Protein AF-A0AAV8X5E2-F1 (afdb_monomer_lite)

Structure (mmCIF, N/CA/C/O backbone):
data_AF-A0AAV8X5E2-F1
#
_entry.id   AF-A0AAV8X5E2-F1
#
loop_
_atom_site.group_PDB
_atom_site.id
_atom_site.type_symbol
_atom_site.label_atom_id
_atom_site.label_alt_id
_atom_site.label_comp_id
_atom_site.label_asym_id
_atom_site.label_entity_id
_atom_site.label_seq_id
_atom_site.pdbx_PDB_ins_code
_atom_site.Cartn_x
_atom_site.Cartn_y
_atom_site.Cartn_z
_atom_site.occupancy
_atom_site.B_iso_or_equiv
_atom_site.auth_seq_id
_atom_site.auth_comp_id
_atom_site.auth_asym_id
_atom_site.auth_atom_id
_atom_site.pdbx_PDB_model_num
ATOM 1 N N . ARG A 1 1 ? 2.009 -8.033 7.632 1.00 70.50 1 ARG A N 1
ATOM 2 C CA . ARG A 1 1 ? 0.807 -8.641 8.277 1.00 70.50 1 ARG A CA 1
ATOM 3 C C . ARG A 1 1 ? -0.288 -8.885 7.239 1.00 70.50 1 ARG A C 1
ATOM 5 O O . ARG A 1 1 ? -1.396 -8.394 7.366 1.00 70.50 1 ARG A O 1
ATOM 12 N N . SER A 1 2 ? 0.045 -9.626 6.187 1.00 84.31 2 SER A N 1
ATOM 13 C CA . SER A 1 2 ? -0.812 -9.837 5.011 1.00 84.31 2 SER A CA 1
ATOM 14 C C . SER A 1 2 ? -1.254 -11.295 4.860 1.00 84.31 2 SER A C 1
ATOM 16 O O . SER A 1 2 ? -1.882 -11.651 3.872 1.00 84.31 2 SER A O 1
ATOM 18 N N . TYR A 1 3 ? -0.956 -12.161 5.836 1.00 89.12 3 TYR A N 1
ATOM 19 C CA . TYR A 1 3 ? -1.373 -13.559 5.774 1.00 89.12 3 TYR A CA 1
ATOM 20 C C . TYR A 1 3 ? -2.884 -13.719 5.957 1.00 89.12 3 TYR A C 1
ATOM 22 O O . TYR A 1 3 ? -3.531 -12.956 6.685 1.00 89.12 3 TYR A O 1
ATOM 30 N N . GLY A 1 4 ? -3.440 -14.752 5.328 1.00 90.50 4 GLY A N 1
ATOM 31 C CA . GLY A 1 4 ? -4.873 -15.008 5.326 1.00 90.50 4 GLY A CA 1
ATOM 32 C C . GLY A 1 4 ? -5.677 -13.926 4.592 1.00 90.50 4 GLY A C 1
ATOM 33 O O . GLY A 1 4 ? -5.150 -12.941 4.087 1.00 90.50 4 GLY A O 1
ATOM 34 N N . ASN A 1 5 ? -6.999 -14.095 4.562 1.00 90.00 5 ASN A N 1
ATOM 35 C CA . ASN A 1 5 ? -7.928 -13.155 3.914 1.00 90.00 5 ASN A CA 1
ATOM 36 C C . ASN A 1 5 ? -8.819 -12.392 4.906 1.00 90.00 5 ASN A C 1
ATOM 38 O O . ASN A 1 5 ? -9.771 -11.725 4.506 1.00 90.00 5 ASN A O 1
ATOM 42 N N . TRP A 1 6 ? -8.570 -12.520 6.210 1.00 84.94 6 TRP A N 1
ATOM 43 C CA . TRP A 1 6 ? -9.433 -11.948 7.247 1.00 84.94 6 TRP A CA 1
ATOM 44 C C . TRP A 1 6 ? -9.477 -10.417 7.167 1.00 84.94 6 TRP A C 1
ATOM 46 O O . TRP A 1 6 ? -10.554 -9.829 7.248 1.00 84.94 6 TRP A O 1
ATOM 56 N N . TRP A 1 7 ? -8.339 -9.770 6.918 1.00 86.00 7 TRP A N 1
ATOM 57 C CA . TRP A 1 7 ? -8.238 -8.314 6.838 1.00 86.00 7 TRP A CA 1
ATOM 58 C C . TRP A 1 7 ? -8.974 -7.749 5.619 1.00 86.00 7 TRP A C 1
ATOM 60 O O . TRP A 1 7 ? -9.552 -6.678 5.734 1.00 86.00 7 TRP A O 1
ATOM 70 N N . LYS A 1 8 ? -9.073 -8.493 4.506 1.00 88.81 8 LYS A N 1
ATOM 71 C CA . LYS A 1 8 ? -9.904 -8.120 3.340 1.00 88.81 8 LYS A CA 1
ATOM 72 C C . LYS A 1 8 ? -11.405 -8.141 3.632 1.00 88.81 8 LYS A C 1
ATOM 74 O O . LYS A 1 8 ? -12.178 -7.495 2.937 1.00 88.81 8 LYS A O 1
ATOM 79 N N . LYS A 1 9 ? -11.822 -8.905 4.647 1.00 87.88 9 LYS A N 1
ATOM 80 C CA . LYS A 1 9 ? -13.214 -8.961 5.125 1.00 87.88 9 LYS A CA 1
ATOM 81 C C . LYS A 1 9 ? -13.519 -7.891 6.178 1.00 87.88 9 LYS A C 1
ATOM 83 O O . LYS A 1 9 ? -14.669 -7.775 6.581 1.00 87.88 9 LYS A O 1
ATOM 88 N N . SER A 1 10 ? -12.500 -7.172 6.654 1.00 87.56 10 SER A N 1
ATOM 89 C CA . SER A 1 10 ? -12.661 -6.070 7.602 1.00 87.56 10 SER A CA 1
ATOM 90 C C . SER A 1 10 ? -13.398 -4.910 6.947 1.00 87.56 10 SER A C 1
ATOM 92 O O . SER A 1 10 ? -13.092 -4.565 5.806 1.00 87.56 10 SER A O 1
ATOM 94 N N . GLU A 1 11 ? -14.285 -4.241 7.682 1.00 87.75 11 GLU A N 1
ATOM 95 C CA . GLU A 1 11 ? -14.929 -3.015 7.189 1.00 87.75 11 GLU A CA 1
ATOM 96 C C . GLU A 1 11 ? -13.902 -1.886 6.956 1.00 87.75 11 GLU A C 1
ATOM 98 O O . GLU A 1 11 ? -14.101 -1.037 6.093 1.00 87.75 11 GLU A O 1
ATOM 103 N N . GLY A 1 12 ? -12.751 -1.924 7.644 1.00 86.56 12 GLY A N 1
ATOM 104 C CA . GLY A 1 12 ? -11.634 -0.992 7.437 1.00 86.56 12 GLY A CA 1
ATOM 105 C C . GLY A 1 12 ? -10.718 -1.296 6.240 1.00 86.56 12 GLY A C 1
ATOM 106 O O . GLY A 1 12 ? -9.717 -0.599 6.033 1.00 86.56 12 GLY A O 1
ATOM 107 N N . TYR A 1 13 ? -10.997 -2.335 5.449 1.00 90.62 13 TYR A N 1
ATOM 108 C CA . TYR A 1 13 ? -10.172 -2.694 4.291 1.00 90.62 13 TYR A CA 1
ATOM 109 C C . TYR A 1 13 ? -10.198 -1.615 3.191 1.00 90.62 13 TYR A C 1
ATOM 111 O O . TYR A 1 13 ? -11.236 -1.026 2.899 1.00 90.62 13 TYR A O 1
ATOM 119 N N . GLN A 1 14 ? -9.047 -1.352 2.559 1.00 90.06 14 GLN A N 1
ATOM 120 C CA . GLN A 1 14 ? -8.971 -0.473 1.388 1.00 90.06 14 GLN A CA 1
ATOM 121 C C . GLN A 1 14 ? -9.455 -1.251 0.171 1.00 90.06 14 GLN A C 1
ATOM 123 O O . GLN A 1 14 ? -8.744 -2.124 -0.316 1.00 90.06 14 GLN A O 1
ATOM 128 N N . SER A 1 15 ? -10.634 -0.922 -0.349 1.00 88.38 15 SER A N 1
ATOM 129 C CA . SER A 1 15 ? -11.033 -1.446 -1.659 1.00 88.38 15 SER A CA 1
ATOM 130 C C . SER A 1 15 ? -10.100 -0.920 -2.751 1.00 88.38 15 SER A C 1
ATOM 132 O O . SER A 1 15 ? -9.672 0.239 -2.693 1.00 88.38 15 SER A O 1
ATOM 134 N N . 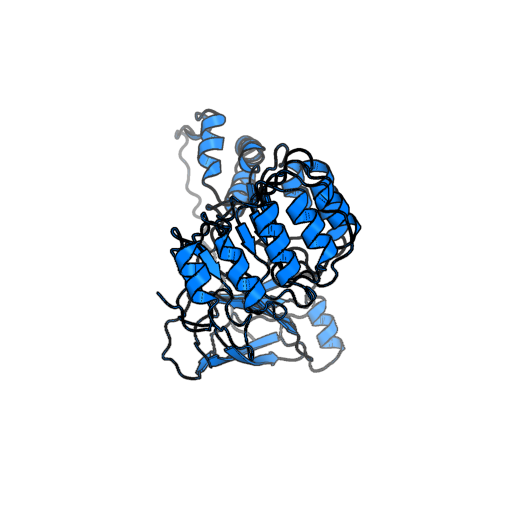ASP A 1 16 ? -9.833 -1.741 -3.766 1.00 89.69 16 ASP A N 1
ATOM 135 C CA . ASP A 1 16 ? -9.028 -1.333 -4.916 1.00 89.69 16 ASP A CA 1
ATOM 136 C C . ASP A 1 16 ? -9.633 -0.089 -5.573 1.00 89.69 16 ASP A C 1
ATOM 138 O O . ASP A 1 16 ? -10.816 -0.044 -5.917 1.00 89.69 16 ASP A O 1
ATOM 142 N N . TYR A 1 17 ? -8.814 0.949 -5.753 1.00 92.31 17 TYR A N 1
ATOM 143 C CA . TYR A 1 17 ? -9.271 2.200 -6.365 1.00 92.31 17 TYR A CA 1
ATOM 144 C C . TYR A 1 17 ? -9.657 2.004 -7.829 1.00 92.31 17 TYR A C 1
ATOM 146 O O . TYR A 1 17 ? -10.541 2.699 -8.335 1.00 92.31 17 TYR A O 1
ATOM 154 N N . ARG A 1 18 ? -9.010 1.040 -8.489 1.00 91.88 18 ARG A N 1
ATOM 155 C CA . ARG A 1 18 ? -9.239 0.695 -9.884 1.00 91.88 18 ARG A CA 1
ATOM 156 C C . ARG A 1 18 ? -9.159 -0.828 -10.079 1.00 91.88 18 ARG A C 1
ATOM 158 O O . ARG A 1 18 ? -8.084 -1.346 -10.365 1.00 91.88 18 ARG A O 1
ATOM 165 N N . PRO A 1 19 ? -10.278 -1.558 -9.914 1.00 91.12 19 PRO A N 1
ATOM 166 C CA . PRO A 1 19 ? -10.313 -3.024 -10.015 1.00 91.12 19 PRO A CA 1
ATOM 167 C C . PRO A 1 19 ? -9.838 -3.587 -11.365 1.00 91.12 19 PRO A C 1
ATOM 169 O O . PRO A 1 19 ? -9.473 -4.752 -11.460 1.00 91.12 19 PRO A O 1
ATOM 172 N N . GLN A 1 20 ? -9.832 -2.766 -12.416 1.00 92.94 20 GLN A N 1
ATOM 173 C CA . GLN A 1 20 ? -9.313 -3.106 -13.740 1.00 92.94 20 GLN A CA 1
ATOM 174 C C . GLN A 1 20 ? -7.792 -3.321 -13.725 1.00 92.94 20 GLN A C 1
ATOM 176 O O . GLN A 1 20 ? -7.285 -4.096 -14.525 1.00 92.94 20 GLN A O 1
ATOM 181 N N . ASP A 1 21 ? -7.071 -2.663 -12.811 1.00 91.75 21 ASP A N 1
ATOM 182 C CA . ASP A 1 21 ? -5.621 -2.806 -12.629 1.00 91.75 21 ASP A CA 1
ATOM 183 C C . ASP A 1 21 ? -5.267 -3.909 -11.616 1.00 91.75 21 ASP A C 1
ATOM 185 O O . ASP A 1 21 ? -4.198 -3.878 -11.003 1.00 91.75 21 ASP A O 1
ATOM 189 N N . CYS A 1 22 ? -6.176 -4.867 -11.397 1.00 88.00 22 CYS A N 1
ATOM 190 C CA . CYS A 1 22 ? -5.973 -5.941 -10.436 1.00 88.00 22 CYS A CA 1
ATOM 191 C C . CYS A 1 22 ? -4.699 -6.729 -10.762 1.00 88.00 22 CYS A C 1
ATOM 193 O O . CYS A 1 22 ? -4.488 -7.194 -11.885 1.00 88.00 22 CYS A O 1
ATOM 195 N N . ASP A 1 23 ? -3.856 -6.900 -9.748 1.00 90.56 23 ASP A N 1
ATOM 196 C CA . ASP A 1 23 ? -2.704 -7.776 -9.838 1.00 90.56 23 ASP A CA 1
ATOM 197 C C . ASP A 1 23 ? -3.183 -9.244 -9.918 1.00 90.56 23 ASP A C 1
ATOM 199 O O . ASP A 1 23 ? -3.770 -9.736 -8.950 1.00 90.56 23 ASP A O 1
ATOM 203 N N . PRO A 1 24 ? -2.885 -9.985 -11.006 1.00 90.19 24 PRO A N 1
ATOM 204 C CA . PRO A 1 24 ? -3.345 -11.364 -11.181 1.00 90.19 24 PRO A CA 1
ATOM 205 C C . PRO A 1 24 ? -2.833 -12.336 -10.108 1.00 90.19 24 PRO A C 1
ATOM 207 O O . PRO A 1 24 ? -3.470 -13.356 -9.853 1.00 90.19 24 PRO A O 1
ATOM 210 N N . PHE A 1 25 ? -1.695 -12.039 -9.476 1.00 93.81 25 PHE A N 1
ATOM 211 C CA . PHE A 1 25 ? -1.139 -12.834 -8.379 1.00 93.81 25 PHE A CA 1
ATOM 212 C C . PHE A 1 25 ? -1.308 -12.160 -7.018 1.00 93.81 25 PHE A C 1
ATOM 214 O O . PHE A 1 25 ? -0.880 -12.725 -6.013 1.00 93.81 25 PHE A O 1
ATOM 221 N N . GLY A 1 26 ? -1.953 -10.991 -6.969 1.00 92.06 26 GLY A N 1
ATOM 222 C CA . GLY A 1 26 ? -2.302 -10.279 -5.746 1.00 92.06 26 GLY A CA 1
ATOM 223 C C . GLY A 1 26 ? -1.113 -10.043 -4.820 1.00 92.06 26 GLY A C 1
ATOM 224 O O . GLY A 1 26 ? -1.176 -10.455 -3.665 1.00 92.06 26 GLY A O 1
ATOM 225 N N . ALA A 1 27 ? -0.024 -9.440 -5.306 1.00 94.75 27 ALA A N 1
ATOM 226 C CA . ALA A 1 27 ? 1.093 -9.077 -4.443 1.00 94.75 27 ALA A CA 1
ATOM 227 C C . ALA A 1 27 ? 0.633 -8.082 -3.362 1.00 94.75 27 ALA A C 1
ATOM 229 O O . ALA A 1 27 ? 0.112 -6.998 -3.637 1.00 94.75 27 ALA A O 1
ATOM 230 N N . GLU A 1 28 ? 0.843 -8.456 -2.106 1.00 92.12 28 GLU A N 1
ATOM 231 C CA . GLU A 1 28 ? 0.363 -7.725 -0.929 1.00 92.12 28 GLU A CA 1
ATOM 232 C C . GLU A 1 28 ? 1.503 -7.123 -0.116 1.00 92.12 28 GLU A C 1
ATOM 234 O O . GLU A 1 28 ? 1.299 -6.120 0.567 1.00 92.12 28 GLU A O 1
ATOM 239 N N . ASP A 1 29 ? 2.689 -7.721 -0.203 1.00 93.19 29 ASP A N 1
ATOM 240 C CA . ASP A 1 29 ? 3.881 -7.332 0.542 1.00 93.19 29 ASP A CA 1
ATOM 241 C C . ASP A 1 29 ? 5.137 -7.532 -0.314 1.00 93.19 29 ASP A C 1
ATOM 243 O O . ASP A 1 29 ? 5.104 -8.241 -1.326 1.00 93.19 29 ASP A O 1
ATOM 247 N N . TYR A 1 30 ? 6.250 -6.927 0.084 1.00 95.94 30 TYR A N 1
ATOM 248 C CA . TYR A 1 30 ? 7.530 -7.140 -0.579 1.00 95.94 30 TYR A CA 1
ATOM 249 C C . TYR A 1 30 ? 8.711 -6.939 0.364 1.00 95.94 30 TYR A C 1
ATOM 251 O O . TYR A 1 30 ? 8.626 -6.221 1.354 1.00 95.94 30 TYR A O 1
ATOM 259 N N . ILE A 1 31 ? 9.847 -7.527 -0.005 1.00 95.88 31 ILE A N 1
ATOM 260 C CA . ILE A 1 31 ? 11.152 -7.160 0.549 1.00 95.88 31 ILE A CA 1
ATOM 261 C C . ILE A 1 31 ? 12.111 -6.857 -0.595 1.00 95.88 31 ILE A C 1
ATOM 263 O O . ILE A 1 31 ? 12.065 -7.508 -1.642 1.00 95.88 31 ILE A O 1
ATOM 267 N N . THR A 1 32 ? 12.988 -5.882 -0.383 1.00 96.88 32 THR A N 1
ATOM 268 C CA . THR A 1 32 ? 14.099 -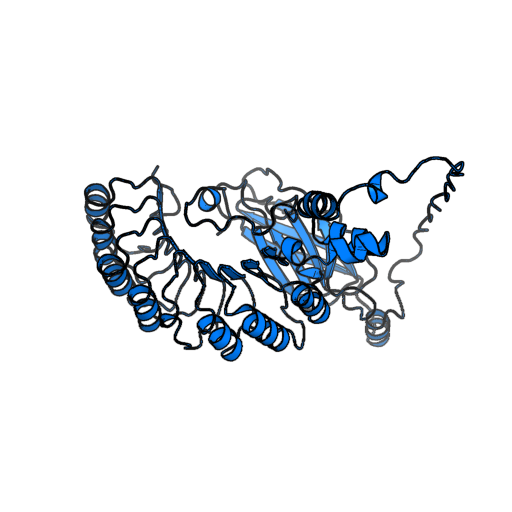5.574 -1.285 1.00 96.88 32 THR A CA 1
ATOM 269 C C . THR A 1 32 ? 15.394 -5.972 -0.597 1.00 96.88 32 THR A C 1
ATOM 271 O O . THR A 1 32 ? 15.614 -5.622 0.558 1.00 96.88 32 THR A O 1
ATOM 274 N N . LEU A 1 33 ? 16.232 -6.726 -1.300 1.00 97.62 33 LEU A N 1
ATOM 275 C CA . LEU A 1 33 ? 17.496 -7.249 -0.799 1.00 97.62 33 LEU A CA 1
ATOM 276 C C . LEU A 1 33 ? 18.619 -6.717 -1.674 1.00 97.62 33 LEU A C 1
ATOM 278 O O . LEU A 1 33 ? 18.581 -6.896 -2.893 1.00 97.62 33 LEU A O 1
ATOM 282 N N . GLU A 1 34 ? 19.608 -6.088 -1.052 1.00 97.44 34 GLU A N 1
ATOM 283 C CA . GLU A 1 34 ? 20.851 -5.687 -1.697 1.00 97.44 34 GLU A CA 1
ATOM 284 C C . GLU A 1 34 ? 21.975 -6.656 -1.315 1.00 97.44 34 GLU A C 1
ATOM 286 O O . GLU A 1 34 ? 22.100 -7.077 -0.166 1.00 97.44 34 GLU A O 1
ATOM 291 N N . PHE A 1 35 ? 22.774 -7.027 -2.306 1.00 97.19 35 PHE A N 1
ATOM 292 C CA . PHE A 1 35 ? 23.907 -7.929 -2.205 1.00 97.19 35 PHE A CA 1
ATOM 293 C C . PHE A 1 35 ? 25.199 -7.142 -2.421 1.00 97.19 35 PHE A C 1
ATOM 295 O O . PHE A 1 35 ? 25.249 -6.197 -3.209 1.00 97.19 35 PHE A O 1
ATOM 302 N N . GLU A 1 36 ? 26.270 -7.584 -1.767 1.00 95.00 36 GLU A N 1
ATOM 303 C CA . GLU A 1 36 ? 27.592 -6.951 -1.849 1.00 95.00 36 GLU A CA 1
ATOM 304 C C . GLU A 1 36 ? 28.148 -6.924 -3.283 1.00 95.00 36 GLU A C 1
ATOM 306 O O . GLU A 1 36 ? 28.775 -5.955 -3.704 1.00 95.00 36 GLU A O 1
ATOM 311 N N . SER A 1 37 ? 27.911 -7.989 -4.051 1.00 93.06 37 SER A N 1
ATOM 312 C CA . SER A 1 37 ? 28.441 -8.147 -5.406 1.00 93.06 37 SER A CA 1
ATOM 313 C C . SER A 1 37 ? 27.335 -8.160 -6.454 1.00 93.06 37 SER A C 1
ATOM 315 O O . SER A 1 37 ? 26.359 -8.902 -6.338 1.00 93.06 37 SER A O 1
ATOM 317 N N . ALA A 1 38 ? 27.527 -7.392 -7.530 1.00 95.06 38 ALA A N 1
ATOM 318 C CA . ALA A 1 38 ? 26.655 -7.448 -8.697 1.00 95.06 38 ALA A CA 1
ATOM 319 C C . ALA A 1 38 ? 27.000 -8.633 -9.601 1.00 95.06 38 ALA A C 1
ATOM 321 O O . ALA A 1 38 ? 28.165 -8.861 -9.941 1.00 95.06 38 ALA A O 1
ATOM 322 N N . VAL A 1 39 ? 25.969 -9.338 -10.057 1.00 94.44 39 VAL A N 1
ATOM 323 C CA . VAL A 1 39 ? 26.105 -10.501 -10.935 1.00 94.44 39 VAL A CA 1
ATOM 324 C C . VAL A 1 39 ? 25.107 -10.440 -12.085 1.00 94.44 39 VAL A C 1
ATOM 326 O O . VAL A 1 39 ? 24.028 -9.865 -11.960 1.00 94.44 39 VAL A O 1
ATOM 329 N N . ALA A 1 40 ? 25.441 -11.065 -13.211 1.00 93.88 40 ALA A N 1
ATOM 330 C CA . ALA A 1 40 ? 24.450 -11.456 -14.205 1.00 93.88 40 ALA A CA 1
ATOM 331 C C . ALA A 1 40 ? 23.724 -12.704 -13.670 1.00 93.88 40 ALA A C 1
ATOM 333 O O . ALA A 1 40 ? 24.368 -13.755 -13.542 1.00 93.88 40 ALA A O 1
ATOM 334 N N . PRO A 1 41 ? 22.430 -12.608 -13.313 1.00 95.19 41 PRO A N 1
ATOM 335 C CA . PRO A 1 41 ? 21.754 -13.609 -12.496 1.00 95.19 41 PRO A CA 1
ATOM 336 C C . PRO A 1 41 ? 21.613 -14.939 -13.245 1.00 95.19 41 PRO A C 1
ATOM 338 O O . PRO A 1 41 ? 21.247 -14.986 -14.424 1.00 95.19 41 PRO A O 1
ATOM 341 N N . ARG A 1 42 ? 21.902 -16.031 -12.539 1.00 93.00 42 ARG A N 1
ATOM 342 C CA . ARG A 1 42 ? 21.765 -17.416 -13.011 1.00 93.00 42 ARG A CA 1
ATOM 343 C C . ARG A 1 42 ? 20.818 -18.211 -12.137 1.00 93.00 42 ARG A C 1
ATOM 345 O O . ARG A 1 42 ? 19.970 -18.921 -12.664 1.00 93.00 42 ARG A O 1
ATOM 352 N N . ASP A 1 43 ? 20.930 -18.009 -10.833 1.00 95.38 43 ASP A N 1
ATOM 353 C CA . ASP A 1 43 ? 20.235 -18.784 -9.828 1.00 95.38 43 ASP A CA 1
ATOM 354 C C . ASP A 1 43 ? 19.728 -17.854 -8.737 1.00 95.38 43 ASP A C 1
ATOM 356 O O . ASP A 1 43 ? 20.456 -16.993 -8.248 1.00 95.38 43 ASP A O 1
ATOM 360 N N . ILE A 1 44 ? 18.484 -18.057 -8.319 1.00 97.88 44 ILE A N 1
ATOM 361 C CA . ILE A 1 44 ? 17.976 -17.486 -7.075 1.00 97.88 44 ILE A CA 1
ATOM 362 C C . ILE A 1 44 ? 17.478 -18.644 -6.216 1.00 97.88 44 ILE A C 1
ATOM 364 O O . ILE A 1 44 ? 16.738 -19.509 -6.688 1.00 97.88 44 ILE A O 1
ATOM 368 N N . CYS A 1 45 ? 17.938 -18.704 -4.968 1.00 98.12 45 CYS A N 1
ATOM 369 C CA . CYS A 1 45 ? 17.460 -19.673 -3.983 1.00 98.12 45 CYS A CA 1
ATOM 370 C C . CYS A 1 45 ? 16.919 -18.927 -2.771 1.00 98.12 45 CYS A C 1
ATOM 372 O O . CYS A 1 45 ? 17.638 -18.132 -2.176 1.00 98.12 45 CYS A O 1
ATOM 374 N N . ILE A 1 46 ? 15.681 -19.215 -2.389 1.00 98.31 46 ILE A N 1
ATOM 375 C CA . ILE A 1 46 ? 15.003 -18.618 -1.241 1.00 98.31 46 ILE A CA 1
ATOM 376 C C . ILE A 1 46 ? 14.793 -19.732 -0.215 1.00 98.31 46 ILE A C 1
ATOM 378 O O . ILE A 1 46 ? 14.148 -20.742 -0.505 1.00 98.31 46 ILE A O 1
ATOM 382 N N . TYR A 1 47 ? 15.382 -19.579 0.966 1.00 98.00 47 TYR A N 1
ATOM 383 C CA . TYR A 1 47 ? 15.288 -20.551 2.053 1.00 98.00 47 TYR A CA 1
ATOM 384 C C . TYR A 1 47 ? 14.078 -20.206 2.923 1.00 98.00 47 TYR A C 1
ATOM 386 O O . TYR A 1 47 ? 14.174 -19.432 3.873 1.00 98.00 47 TYR A O 1
ATOM 394 N N . GLU A 1 48 ? 12.915 -20.747 2.559 1.00 97.25 48 GLU A N 1
ATOM 395 C CA . GLU A 1 48 ? 11.663 -20.550 3.291 1.00 97.25 48 GLU A CA 1
ATOM 396 C C . GLU A 1 48 ? 11.603 -21.531 4.468 1.00 97.25 48 GLU A C 1
ATOM 398 O O . GLU A 1 48 ? 11.586 -22.752 4.278 1.00 97.25 48 GLU A O 1
ATOM 403 N N . ILE A 1 49 ? 11.574 -21.004 5.691 1.00 95.44 49 ILE A N 1
ATOM 404 C CA . ILE A 1 49 ? 11.665 -21.805 6.920 1.00 95.44 49 ILE A CA 1
ATOM 405 C C . ILE A 1 49 ? 10.326 -21.986 7.637 1.00 95.44 49 ILE A C 1
ATOM 407 O O . ILE A 1 49 ? 10.167 -22.932 8.404 1.00 95.44 49 ILE A O 1
ATOM 411 N N . TYR A 1 50 ? 9.344 -21.124 7.374 1.00 93.38 50 TYR A N 1
ATOM 412 C CA . TYR A 1 50 ? 8.041 -21.182 8.032 1.00 93.38 50 TYR A CA 1
ATOM 413 C C . TYR A 1 50 ? 6.938 -20.718 7.078 1.00 93.38 50 TYR A C 1
ATOM 415 O O . TYR A 1 50 ? 7.119 -19.712 6.394 1.00 93.38 50 TYR A O 1
ATOM 423 N N . ASN A 1 51 ? 5.829 -21.467 6.999 1.00 93.69 51 ASN A N 1
ATOM 424 C CA . ASN A 1 51 ? 4.734 -21.281 6.028 1.00 93.69 51 ASN A CA 1
ATOM 425 C C . ASN A 1 51 ? 5.212 -20.902 4.605 1.00 93.69 51 ASN A C 1
ATOM 427 O O . ASN A 1 51 ? 4.966 -19.783 4.146 1.00 93.69 51 ASN A O 1
ATOM 431 N N . PRO A 1 52 ? 5.935 -21.801 3.910 1.00 96.44 52 PRO A N 1
ATOM 432 C CA . PRO A 1 52 ? 6.481 -21.513 2.586 1.00 96.44 52 PRO A CA 1
ATOM 433 C C . PRO A 1 52 ? 5.394 -21.381 1.511 1.00 96.44 52 PRO A C 1
ATOM 435 O O . PRO A 1 52 ? 4.291 -21.902 1.671 1.00 96.44 52 PRO A O 1
ATOM 438 N N . GLY A 1 53 ? 5.749 -20.775 0.372 1.00 96.38 53 GLY A N 1
ATOM 439 C CA . GLY A 1 53 ? 4.874 -20.699 -0.805 1.00 96.38 53 GLY A CA 1
ATOM 440 C C . GLY A 1 53 ? 4.260 -19.327 -1.072 1.00 96.38 53 GLY A C 1
ATOM 441 O O . GLY A 1 53 ? 3.407 -19.199 -1.949 1.00 96.38 53 GLY A O 1
ATOM 442 N N . ALA A 1 54 ? 4.705 -18.298 -0.350 1.00 96.88 54 ALA A N 1
ATOM 443 C CA . ALA A 1 54 ? 4.182 -16.940 -0.476 1.00 96.88 54 ALA A CA 1
ATOM 444 C C . ALA A 1 54 ? 4.785 -16.132 -1.634 1.00 96.88 54 ALA A C 1
ATOM 446 O O . ALA A 1 54 ? 4.180 -15.148 -2.053 1.00 96.88 54 ALA A O 1
ATOM 447 N N . VAL A 1 55 ? 5.976 -16.492 -2.123 1.00 97.75 55 VAL A N 1
ATOM 448 C CA . VAL A 1 55 ? 6.678 -15.728 -3.168 1.00 97.75 55 VAL A CA 1
ATOM 449 C C . VAL A 1 55 ? 5.925 -15.838 -4.495 1.00 97.75 55 VAL A C 1
ATOM 451 O O . VAL A 1 55 ? 5.778 -16.936 -5.028 1.00 97.75 55 VAL A O 1
ATOM 454 N N . VAL A 1 56 ? 5.500 -14.699 -5.045 1.00 97.94 56 VAL A N 1
ATOM 455 C CA . VAL A 1 56 ? 4.767 -14.624 -6.324 1.00 97.94 56 VAL A CA 1
ATOM 456 C C . VAL A 1 56 ? 5.551 -13.947 -7.438 1.00 97.94 56 VAL A C 1
ATOM 458 O O . VAL A 1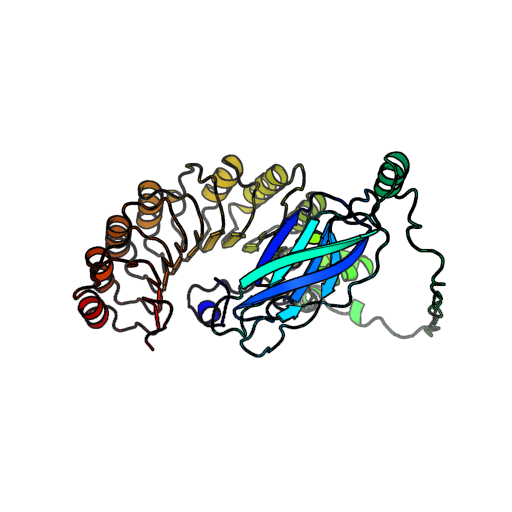 56 ? 5.338 -14.269 -8.605 1.00 97.94 56 VAL A O 1
ATOM 461 N N . ARG A 1 57 ? 6.491 -13.050 -7.110 1.00 98.25 57 ARG A N 1
ATOM 462 C CA . ARG A 1 57 ? 7.401 -12.449 -8.096 1.00 98.25 57 ARG A CA 1
ATOM 463 C C . ARG A 1 57 ? 8.798 -12.244 -7.556 1.00 98.25 57 ARG A C 1
ATOM 465 O O . ARG A 1 57 ? 9.000 -12.008 -6.366 1.00 98.25 57 ARG A O 1
ATOM 472 N N . ILE A 1 58 ? 9.747 -12.285 -8.482 1.00 98.56 58 ILE A N 1
ATOM 473 C CA . ILE A 1 58 ? 11.142 -11.927 -8.270 1.00 98.56 58 ILE A CA 1
ATOM 474 C C . ILE A 1 58 ? 11.523 -10.905 -9.337 1.00 98.56 58 ILE A C 1
ATOM 476 O O . ILE A 1 58 ? 11.508 -11.203 -10.534 1.00 98.56 58 ILE A O 1
ATOM 480 N N . TRP A 1 59 ? 11.893 -9.711 -8.895 1.00 98.19 59 TRP A N 1
ATOM 481 C CA . TRP A 1 59 ? 12.403 -8.630 -9.733 1.00 98.19 59 TRP A CA 1
ATOM 482 C C . TRP A 1 59 ? 13.890 -8.419 -9.469 1.00 98.19 59 TRP A C 1
ATOM 484 O O . TRP A 1 59 ? 14.341 -8.566 -8.338 1.00 98.19 59 TRP A O 1
ATOM 494 N N . GLY A 1 60 ? 14.646 -8.038 -10.494 1.00 97.25 60 GLY A N 1
ATOM 495 C CA . GLY A 1 60 ? 16.042 -7.622 -10.379 1.00 97.25 60 GLY A CA 1
ATOM 496 C C . GLY A 1 60 ? 16.209 -6.160 -10.775 1.00 97.25 60 GLY A C 1
ATOM 497 O O . GLY A 1 60 ? 15.676 -5.751 -11.811 1.00 97.25 60 GLY A O 1
ATOM 498 N N . LYS A 1 61 ? 16.942 -5.381 -9.973 1.00 95.81 61 LYS A N 1
ATOM 499 C CA . LYS A 1 61 ? 17.288 -3.993 -10.298 1.00 95.81 61 LYS A CA 1
ATOM 500 C C . LYS A 1 61 ? 18.493 -3.983 -11.235 1.00 95.81 61 LYS A C 1
ATOM 502 O O . LYS A 1 61 ? 19.583 -4.407 -10.855 1.00 95.81 61 LYS A O 1
ATOM 507 N N . SER A 1 62 ? 18.298 -3.547 -12.470 1.00 94.12 62 SER A N 1
ATOM 508 C CA . SER A 1 62 ? 19.346 -3.536 -13.483 1.00 94.12 62 SER A CA 1
ATOM 509 C C . SER A 1 62 ? 20.388 -2.452 -13.210 1.00 94.12 62 SER A C 1
ATOM 511 O O . SER A 1 62 ? 20.065 -1.274 -13.085 1.00 94.12 62 SER A O 1
ATOM 513 N N . LEU A 1 63 ? 21.650 -2.881 -13.221 1.00 93.31 63 LEU A N 1
ATOM 514 C CA . LEU A 1 63 ? 22.877 -2.095 -13.380 1.00 93.31 63 LEU A CA 1
ATOM 515 C C . LEU A 1 63 ? 22.867 -1.162 -14.595 1.00 93.31 63 LEU A C 1
ATOM 517 O O . LEU A 1 63 ? 23.563 -0.151 -14.643 1.00 93.31 63 LEU A O 1
ATOM 521 N N . CYS A 1 64 ? 22.170 -1.583 -15.648 1.00 89.69 64 CYS A N 1
ATOM 522 C CA . CYS A 1 64 ? 22.402 -1.072 -16.984 1.00 89.69 64 CYS A CA 1
ATOM 523 C C . CYS A 1 64 ? 21.558 0.167 -17.292 1.00 89.69 64 CYS A C 1
ATOM 525 O O . CYS A 1 64 ? 20.328 0.110 -17.296 1.00 89.69 64 CYS A O 1
ATOM 527 N N . VAL A 1 65 ? 22.227 1.263 -17.658 1.00 87.00 65 VAL A N 1
ATOM 528 C CA . VAL A 1 65 ? 21.586 2.565 -17.934 1.00 87.00 65 VAL A CA 1
ATOM 529 C C . VAL A 1 65 ? 20.656 2.559 -19.150 1.00 87.00 65 VAL A C 1
ATOM 531 O O . VAL A 1 65 ? 19.826 3.449 -19.296 1.00 87.00 65 VAL A O 1
ATOM 534 N N . THR A 1 66 ? 20.788 1.575 -20.042 1.00 86.12 66 THR A N 1
ATOM 535 C CA . THR A 1 66 ? 19.959 1.454 -21.253 1.00 86.12 66 THR A CA 1
ATOM 536 C C . THR A 1 66 ? 18.718 0.588 -21.045 1.00 86.12 66 THR A C 1
ATOM 538 O O . THR A 1 66 ? 17.931 0.405 -21.972 1.00 86.12 66 THR A O 1
ATOM 541 N N . THR A 1 67 ? 18.536 0.038 -19.844 1.00 85.81 67 THR A N 1
ATOM 542 C CA . THR A 1 67 ? 17.411 -0.839 -19.510 1.00 85.81 67 THR A CA 1
ATOM 543 C C . THR A 1 67 ? 16.479 -0.186 -18.498 1.00 85.81 67 THR A C 1
ATOM 545 O O . THR A 1 67 ? 16.915 0.686 -17.746 1.00 85.81 67 THR A O 1
ATOM 548 N N . PRO A 1 68 ? 15.208 -0.621 -18.424 1.00 87.44 68 PRO A N 1
ATOM 549 C CA . PRO A 1 68 ? 14.356 -0.277 -17.297 1.00 87.44 68 PRO A CA 1
ATOM 550 C C . PRO A 1 68 ? 15.037 -0.647 -15.970 1.00 87.44 68 PRO A C 1
ATOM 552 O O . PRO A 1 68 ? 15.698 -1.690 -15.903 1.00 87.44 68 PRO A O 1
ATOM 555 N N . PRO A 1 69 ? 14.857 0.162 -14.913 1.00 90.69 69 PRO A N 1
ATOM 556 C CA . PRO A 1 69 ? 15.537 -0.051 -13.641 1.00 90.69 69 PRO A CA 1
ATOM 557 C C . PRO A 1 69 ? 15.165 -1.388 -13.010 1.00 90.69 69 PRO A C 1
ATOM 559 O O . PRO A 1 69 ? 16.012 -2.005 -12.387 1.00 90.69 69 PRO A O 1
ATOM 562 N N . TRP A 1 70 ? 13.937 -1.869 -13.201 1.00 95.56 70 TRP A N 1
ATOM 563 C CA . TRP A 1 70 ? 13.461 -3.138 -12.659 1.00 95.56 70 TRP A CA 1
ATOM 564 C C . TRP A 1 70 ? 13.055 -4.091 -13.781 1.00 95.56 70 TRP A C 1
ATOM 566 O O . TRP A 1 70 ? 12.274 -3.741 -14.667 1.00 95.56 70 TRP A O 1
ATOM 576 N N . ILE A 1 71 ? 13.584 -5.314 -13.735 1.00 95.81 71 ILE A N 1
ATOM 577 C CA . ILE A 1 71 ? 13.336 -6.364 -14.724 1.00 95.81 71 ILE A CA 1
ATOM 578 C C . ILE A 1 71 ? 12.753 -7.587 -14.018 1.00 95.81 71 ILE A C 1
ATOM 580 O O . ILE A 1 71 ? 13.293 -8.055 -13.017 1.00 95.81 71 ILE A O 1
ATOM 584 N N . LEU A 1 72 ? 11.660 -8.126 -14.558 1.00 97.19 72 LEU A N 1
ATOM 585 C CA . LEU A 1 72 ? 11.040 -9.340 -14.036 1.00 97.19 72 LEU A CA 1
ATOM 586 C C . LEU A 1 72 ? 11.933 -10.559 -14.312 1.00 97.19 72 LEU A C 1
ATOM 588 O O . LEU A 1 72 ? 12.252 -10.853 -15.471 1.00 97.19 72 LEU A O 1
ATOM 592 N N . LEU A 1 73 ? 12.323 -11.263 -13.248 1.00 97.62 73 LEU A N 1
ATOM 593 C CA . LEU A 1 73 ? 13.126 -12.486 -13.307 1.00 97.62 73 LEU A CA 1
ATOM 594 C C . LEU A 1 73 ? 12.249 -13.732 -13.255 1.00 97.62 73 LEU A C 1
ATOM 596 O O . LEU A 1 73 ? 12.521 -14.698 -13.962 1.00 97.62 73 LEU A O 1
ATOM 600 N N . TRP A 1 74 ? 11.209 -13.723 -12.427 1.00 98.19 74 TRP A N 1
ATOM 601 C CA . TRP A 1 74 ? 10.286 -14.842 -12.283 1.00 98.19 74 TRP A CA 1
ATOM 602 C C . TRP A 1 74 ? 8.937 -14.357 -11.759 1.00 98.19 74 TRP A C 1
ATOM 604 O O . TRP A 1 74 ? 8.886 -13.434 -10.946 1.00 98.19 74 TRP A O 1
ATOM 614 N N . GLU A 1 75 ? 7.862 -15.006 -12.193 1.00 97.94 75 GLU A N 1
ATOM 615 C CA . GLU A 1 75 ? 6.527 -14.853 -11.622 1.00 97.94 75 GLU A CA 1
ATOM 616 C C . GLU A 1 75 ? 5.784 -16.191 -11.606 1.00 97.94 75 GLU A C 1
ATOM 618 O O . GLU A 1 75 ? 6.026 -17.065 -12.445 1.00 97.94 75 GLU A O 1
ATOM 623 N N . GLY A 1 76 ? 4.874 -16.346 -10.650 1.00 97.31 76 GLY A N 1
ATOM 624 C CA . GLY A 1 76 ? 4.008 -17.508 -10.535 1.00 97.31 76 GLY A CA 1
ATOM 625 C C . GLY A 1 76 ? 2.949 -17.333 -9.445 1.00 97.31 76 GLY A C 1
ATOM 626 O O . GLY A 1 76 ? 3.056 -16.431 -8.613 1.00 97.31 76 GLY A O 1
ATOM 627 N N . PRO A 1 77 ? 1.914 -18.191 -9.430 1.00 96.56 77 PRO A N 1
ATOM 628 C CA . PRO A 1 77 ? 0.886 -18.136 -8.402 1.00 96.56 77 PRO A CA 1
ATOM 629 C C . PRO A 1 77 ? 1.444 -18.548 -7.028 1.00 96.56 77 PRO A C 1
ATOM 631 O O . PRO A 1 77 ? 2.428 -19.296 -6.968 1.00 96.56 77 PRO A O 1
ATOM 634 N N . PRO A 1 78 ? 0.783 -18.136 -5.929 1.00 95.44 78 PRO A N 1
ATOM 635 C CA . PRO A 1 78 ? 1.089 -18.648 -4.597 1.00 95.44 78 PRO A CA 1
ATOM 636 C C . PRO A 1 78 ? 1.010 -20.180 -4.563 1.00 95.44 78 PRO A C 1
ATOM 638 O O . PRO A 1 78 ? 0.155 -20.787 -5.213 1.00 95.44 78 PRO A O 1
ATOM 641 N N . GLN A 1 79 ? 1.906 -20.819 -3.814 1.00 95.62 79 GLN A N 1
ATOM 642 C CA . GLN A 1 79 ? 2.091 -22.270 -3.840 1.00 95.62 79 GLN A CA 1
ATOM 643 C C . GLN A 1 79 ? 1.636 -22.900 -2.528 1.00 95.62 79 GLN A C 1
ATOM 645 O O . GLN A 1 79 ? 2.236 -22.670 -1.484 1.00 95.62 79 GLN A O 1
ATOM 650 N N . ILE A 1 80 ? 0.641 -23.786 -2.582 1.00 94.38 80 ILE A N 1
ATOM 651 C CA . ILE A 1 80 ? 0.256 -24.575 -1.407 1.00 94.38 80 ILE A CA 1
ATOM 652 C C . ILE A 1 80 ? 1.367 -25.584 -1.116 1.00 94.38 80 ILE A C 1
ATOM 654 O O . ILE A 1 80 ? 1.599 -26.520 -1.882 1.00 94.38 80 ILE A O 1
ATOM 658 N N . CYS A 1 81 ? 2.051 -25.385 0.004 1.00 93.50 81 CYS A N 1
ATOM 659 C CA . CYS A 1 81 ? 3.195 -26.188 0.407 1.00 93.50 81 CYS A CA 1
ATOM 660 C C . CYS A 1 81 ? 2.926 -26.908 1.733 1.00 93.50 81 CYS A C 1
ATOM 662 O O . CYS A 1 81 ? 2.212 -26.376 2.585 1.00 93.50 81 CYS A O 1
ATOM 664 N N . PRO A 1 82 ? 3.523 -28.093 1.964 1.00 92.25 82 PRO A N 1
ATOM 665 C CA . PRO A 1 82 ? 3.525 -28.694 3.292 1.00 92.25 82 PRO A CA 1
ATOM 666 C C . PRO A 1 82 ? 4.193 -27.755 4.304 1.00 92.25 82 PRO A C 1
ATOM 668 O O . PRO A 1 82 ? 5.153 -27.065 3.958 1.00 92.25 82 PRO A O 1
ATOM 671 N N . HIS A 1 83 ? 3.733 -27.777 5.557 1.00 89.06 83 HIS A N 1
ATOM 672 C CA . HIS A 1 83 ? 4.287 -26.966 6.646 1.00 89.06 83 HIS A CA 1
ATOM 673 C C . HIS A 1 83 ? 5.653 -27.510 7.108 1.00 89.06 83 HIS A C 1
ATOM 675 O O . HIS A 1 83 ? 5.794 -28.083 8.184 1.00 89.06 83 HIS A O 1
ATOM 681 N N . LYS A 1 84 ? 6.663 -27.373 6.248 1.00 92.62 84 LYS A N 1
ATOM 682 C CA . LYS A 1 84 ? 8.062 -27.741 6.480 1.00 92.62 84 LYS A CA 1
ATOM 683 C C . LYS A 1 84 ? 8.974 -26.755 5.760 1.00 92.62 84 LYS A C 1
ATOM 685 O O . LYS A 1 84 ? 8.554 -26.132 4.788 1.00 92.62 84 LYS A O 1
ATOM 690 N N . THR A 1 85 ? 10.221 -26.655 6.201 1.00 95.56 85 THR A N 1
ATOM 691 C CA . THR A 1 85 ? 11.225 -25.836 5.515 1.00 95.56 85 THR A CA 1
ATOM 692 C C . THR A 1 85 ? 11.414 -26.309 4.068 1.00 95.56 85 THR A C 1
ATOM 694 O O . THR A 1 85 ? 11.297 -27.503 3.760 1.00 95.56 85 THR A O 1
ATOM 697 N N . ARG A 1 86 ? 11.704 -25.381 3.151 1.00 96.06 86 ARG A N 1
ATOM 698 C CA . ARG A 1 86 ? 12.073 -25.718 1.773 1.00 96.06 86 ARG A CA 1
ATOM 699 C C . ARG A 1 86 ? 13.064 -24.724 1.184 1.00 96.06 86 ARG A C 1
ATOM 701 O O . ARG A 1 86 ? 13.087 -23.546 1.524 1.00 96.06 86 ARG A O 1
ATOM 708 N N . LYS A 1 87 ? 13.832 -25.209 0.213 1.00 96.94 87 LYS A N 1
ATOM 709 C CA . LYS A 1 87 ? 14.613 -24.372 -0.696 1.00 96.94 87 LYS A CA 1
ATOM 710 C C . LYS A 1 87 ? 13.765 -24.096 -1.935 1.00 96.94 87 LYS A C 1
ATOM 712 O O . LYS A 1 87 ? 13.629 -24.969 -2.791 1.00 96.94 87 LYS A O 1
ATOM 717 N N . PHE A 1 88 ? 13.185 -22.905 -2.027 1.00 97.88 88 PHE A N 1
ATOM 718 C CA . PHE A 1 88 ? 12.492 -22.470 -3.230 1.00 97.88 88 PHE A CA 1
ATOM 719 C C . PHE A 1 88 ? 13.513 -21.972 -4.257 1.00 97.88 88 PHE A C 1
ATOM 721 O O . PHE A 1 88 ? 14.246 -21.015 -4.018 1.00 97.88 88 PHE A O 1
ATOM 728 N N . HIS A 1 89 ? 13.600 -22.669 -5.385 1.00 97.56 89 HIS A N 1
ATOM 729 C CA . HIS A 1 89 ? 14.594 -22.428 -6.428 1.00 97.56 89 HIS A CA 1
ATOM 730 C C . HIS A 1 89 ? 13.900 -22.398 -7.797 1.00 97.56 89 HIS A C 1
ATOM 732 O O . HIS A 1 89 ? 13.846 -23.419 -8.487 1.00 97.56 89 HIS A O 1
ATOM 738 N N . PRO A 1 90 ? 13.261 -21.271 -8.155 1.00 97.44 90 PRO A N 1
ATOM 739 C CA . PRO A 1 90 ? 12.566 -21.147 -9.426 1.00 97.44 90 PRO A CA 1
ATOM 740 C C . PRO A 1 90 ? 13.542 -21.002 -10.597 1.00 97.44 90 PRO A C 1
ATOM 742 O O . PRO A 1 90 ? 14.610 -20.402 -10.475 1.00 97.44 90 PRO A O 1
ATOM 745 N N . ASN A 1 91 ? 13.123 -21.475 -11.772 1.00 96.81 91 ASN A N 1
ATOM 746 C CA . ASN A 1 91 ? 13.817 -21.183 -13.023 1.00 96.81 91 ASN A CA 1
ATOM 747 C C . ASN A 1 91 ? 13.593 -19.715 -13.396 1.00 96.81 91 ASN A C 1
ATOM 749 O O . ASN A 1 91 ? 12.512 -19.347 -13.859 1.00 96.81 91 ASN A O 1
ATOM 753 N N . ILE A 1 92 ? 14.609 -18.882 -13.188 1.00 96.62 92 ILE A N 1
ATOM 754 C CA . ILE A 1 92 ? 14.549 -17.458 -13.514 1.00 96.62 92 ILE A CA 1
ATOM 755 C C . ILE A 1 92 ? 14.859 -17.201 -14.991 1.00 96.62 92 ILE A C 1
ATOM 757 O O . ILE A 1 92 ? 15.571 -17.956 -15.661 1.00 96.62 92 ILE A O 1
ATOM 761 N N . ARG A 1 93 ? 14.368 -16.072 -15.499 1.00 94.31 93 ARG A N 1
ATOM 762 C CA . ARG A 1 93 ? 14.766 -15.525 -16.789 1.00 94.31 93 ARG A CA 1
ATOM 763 C C . ARG A 1 93 ? 16.273 -15.270 -16.781 1.00 94.31 93 ARG A C 1
ATOM 765 O O . ARG A 1 93 ? 16.781 -14.446 -16.027 1.00 94.31 93 ARG A O 1
ATOM 772 N N . LYS A 1 94 ? 16.976 -15.954 -17.679 1.00 87.31 94 LYS A N 1
ATOM 773 C CA . LYS A 1 94 ? 18.405 -15.763 -17.928 1.00 87.31 94 LYS A CA 1
ATOM 774 C C . LYS A 1 94 ? 18.645 -14.371 -18.525 1.00 87.31 94 LYS A C 1
ATOM 776 O O . LYS A 1 94 ? 18.167 -14.080 -19.621 1.00 87.31 94 LYS A O 1
ATOM 781 N N . LEU A 1 95 ? 19.373 -13.517 -17.806 1.00 86.00 95 LEU A N 1
ATOM 782 C CA . LEU A 1 95 ? 19.719 -12.156 -18.231 1.00 86.00 95 LEU A CA 1
ATOM 783 C C . LEU A 1 95 ? 21.234 -11.955 -18.278 1.00 86.00 95 LEU A C 1
ATOM 785 O O . LEU A 1 95 ? 21.983 -12.635 -17.577 1.00 86.00 95 LEU A O 1
ATOM 789 N N . SER A 1 96 ? 21.680 -11.022 -19.119 1.00 86.31 96 SER A N 1
ATOM 790 C CA . SER A 1 96 ? 23.079 -10.585 -19.227 1.00 86.31 96 SER A CA 1
ATOM 791 C C . SER A 1 96 ? 23.393 -9.320 -18.433 1.00 86.31 96 SER A C 1
ATOM 793 O O . SER A 1 96 ? 24.546 -8.903 -18.389 1.00 86.31 96 SER A O 1
ATOM 795 N N . TYR A 1 97 ? 22.384 -8.684 -17.846 1.00 90.25 97 TYR A N 1
ATOM 796 C CA . TYR A 1 97 ? 22.550 -7.440 -17.105 1.00 90.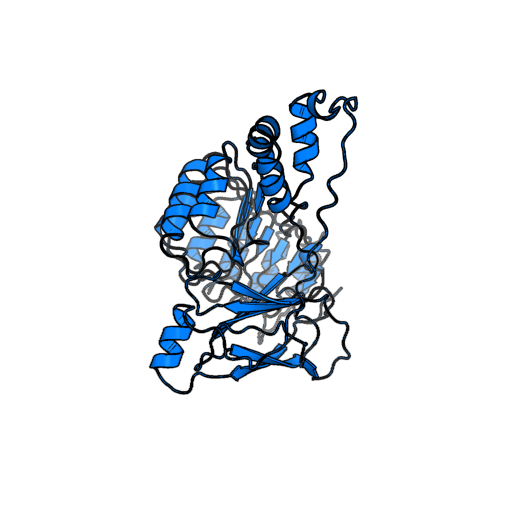25 97 TYR A CA 1
ATOM 797 C C . TYR A 1 97 ? 23.011 -7.729 -15.684 1.00 90.25 97 TYR A C 1
ATOM 799 O O . TYR A 1 97 ? 22.498 -8.647 -15.041 1.00 90.25 97 TYR A O 1
ATOM 807 N N . LEU A 1 98 ? 23.974 -6.939 -15.212 1.00 93.88 98 LEU A N 1
ATOM 808 C CA . LEU A 1 98 ? 24.429 -6.999 -13.830 1.00 93.88 98 LEU A CA 1
ATOM 809 C C . LEU A 1 98 ? 23.349 -6.445 -12.908 1.00 93.88 98 LEU A C 1
ATOM 811 O O . LEU A 1 98 ? 22.738 -5.426 -13.217 1.00 93.88 98 LEU A O 1
ATOM 815 N N . MET A 1 99 ? 23.151 -7.101 -11.775 1.00 95.38 99 MET A N 1
ATOM 816 C CA . MET A 1 99 ? 22.290 -6.642 -10.695 1.00 95.38 99 MET A CA 1
ATOM 817 C C . MET A 1 99 ? 22.854 -7.102 -9.363 1.00 95.38 99 MET A C 1
ATOM 819 O O . MET A 1 99 ? 23.407 -8.197 -9.256 1.00 95.38 99 MET A O 1
ATOM 823 N N . ASN A 1 100 ? 22.700 -6.265 -8.352 1.00 96.38 100 ASN A N 1
ATOM 824 C CA . ASN A 1 100 ? 23.005 -6.586 -6.963 1.00 96.38 100 ASN A CA 1
ATOM 825 C C . ASN A 1 100 ? 21.801 -6.334 -6.052 1.00 96.38 100 ASN A C 1
ATOM 827 O O . ASN A 1 100 ? 21.915 -6.499 -4.850 1.00 96.38 100 ASN A O 1
ATOM 831 N N . THR A 1 101 ? 20.652 -5.936 -6.594 1.00 97.75 101 THR A N 1
ATOM 832 C CA . THR A 1 101 ? 19.432 -5.745 -5.815 1.00 97.75 101 THR A CA 1
ATOM 833 C C . THR A 1 101 ? 18.321 -6.573 -6.430 1.00 97.75 101 THR A C 1
ATOM 835 O O . THR A 1 101 ? 18.094 -6.514 -7.642 1.00 97.75 101 THR A O 1
ATOM 838 N N . ILE A 1 102 ? 17.609 -7.333 -5.603 1.00 98.12 102 ILE A N 1
ATOM 839 C CA . ILE A 1 102 ? 16.393 -8.039 -6.011 1.00 98.12 102 ILE A CA 1
ATOM 840 C C . ILE A 1 102 ? 15.234 -7.636 -5.113 1.00 98.12 102 ILE A C 1
ATOM 842 O O . ILE A 1 102 ? 15.424 -7.270 -3.955 1.00 98.12 102 ILE A O 1
ATOM 846 N N . ARG A 1 103 ? 14.021 -7.754 -5.636 1.00 98.31 103 ARG A N 1
ATOM 847 C CA . ARG A 1 103 ? 12.794 -7.597 -4.866 1.00 98.31 103 ARG A CA 1
ATOM 848 C C . ARG A 1 103 ? 11.971 -8.867 -4.957 1.00 98.31 103 ARG A C 1
ATOM 850 O O . ARG A 1 103 ? 11.709 -9.357 -6.055 1.00 98.31 103 ARG A O 1
ATOM 857 N N . LEU A 1 104 ? 11.568 -9.374 -3.800 1.00 98.44 104 LEU A N 1
ATOM 858 C CA . LEU A 1 104 ? 10.632 -10.483 -3.678 1.00 98.44 104 LEU A CA 1
ATOM 859 C C . LEU A 1 104 ? 9.266 -9.906 -3.334 1.00 98.44 104 LEU A C 1
ATOM 861 O O . LEU A 1 104 ? 9.150 -9.145 -2.377 1.00 98.44 104 LEU A O 1
ATOM 865 N N . GLU A 1 105 ? 8.249 -10.256 -4.112 1.00 98.00 105 GLU A N 1
ATOM 866 C CA . GLU A 1 105 ? 6.859 -9.921 -3.806 1.00 98.00 105 GLU A CA 1
ATOM 867 C C . GLU A 1 105 ? 6.135 -11.143 -3.254 1.00 98.00 105 GLU A C 1
ATOM 869 O O . GLU A 1 105 ? 6.335 -12.268 -3.726 1.00 98.00 105 GLU A O 1
ATOM 874 N N . PHE A 1 106 ? 5.269 -10.903 -2.274 1.00 97.19 106 PHE A N 1
ATOM 875 C CA . PHE A 1 106 ? 4.573 -11.936 -1.526 1.00 97.19 106 PHE A CA 1
ATOM 876 C C . PHE A 1 106 ? 3.063 -11.788 -1.634 1.00 97.19 106 PHE A C 1
ATOM 878 O O . PHE A 1 106 ? 2.519 -10.689 -1.525 1.00 97.19 106 PHE A O 1
ATOM 885 N N . ASN A 1 107 ? 2.391 -12.927 -1.733 1.00 96.25 107 ASN A N 1
ATOM 886 C CA . ASN A 1 107 ? 0.974 -13.070 -1.452 1.00 96.25 107 ASN A CA 1
ATOM 887 C C . ASN A 1 107 ? 0.810 -14.173 -0.403 1.00 96.25 107 ASN A C 1
ATOM 889 O O . ASN A 1 107 ? 1.038 -15.358 -0.661 1.00 96.25 107 ASN A O 1
ATOM 893 N N . GLN A 1 108 ? 0.406 -13.761 0.794 1.00 94.56 108 GLN A N 1
ATOM 894 C CA . GLN A 1 108 ? 0.278 -14.646 1.950 1.00 94.56 108 GLN A CA 1
ATOM 895 C C . GLN A 1 108 ? -1.187 -15.006 2.235 1.00 94.56 108 GLN A C 1
ATOM 897 O O . GLN A 1 108 ? -1.481 -15.671 3.226 1.00 94.56 108 GLN A O 1
ATOM 902 N N . SER A 1 109 ? -2.118 -14.617 1.361 1.00 93.19 109 SER A N 1
ATOM 903 C CA . SER A 1 109 ? -3.561 -14.757 1.579 1.00 93.19 109 SER A CA 1
ATOM 904 C C . SER A 1 109 ? -4.049 -16.197 1.788 1.00 93.19 109 SER A C 1
ATOM 906 O O . SER A 1 109 ? -5.069 -16.424 2.442 1.00 93.19 109 SER A O 1
ATOM 908 N N . HIS A 1 110 ? -3.317 -17.173 1.248 1.00 92.62 110 HIS A N 1
ATOM 909 C CA . HIS A 1 110 ? -3.594 -18.604 1.380 1.00 92.62 110 HIS A CA 1
ATOM 910 C C . HIS A 1 110 ? -2.969 -19.235 2.637 1.00 92.62 110 HIS A C 1
ATOM 912 O O . HIS A 1 110 ? -3.289 -20.374 2.974 1.00 92.62 110 HIS A O 1
ATOM 918 N N . LEU A 1 111 ? -2.081 -18.515 3.327 1.00 91.94 111 LEU A N 1
ATOM 919 C CA . LEU A 1 111 ? -1.392 -19.000 4.516 1.00 91.94 111 LEU A CA 1
ATOM 920 C C . LEU A 1 111 ? -2.209 -18.719 5.777 1.00 91.94 111 LEU A C 1
ATOM 922 O O . LEU A 1 111 ? -2.865 -17.686 5.906 1.00 91.94 111 LEU A O 1
ATOM 926 N N . GLN A 1 112 ? -2.133 -19.638 6.739 1.00 87.12 112 GLN A N 1
ATOM 927 C CA . GLN A 1 112 ? -2.785 -19.481 8.044 1.00 87.12 112 GLN A CA 1
ATOM 928 C C . GLN A 1 112 ? -2.034 -18.508 8.962 1.00 87.12 112 GLN A C 1
ATOM 930 O O . GLN A 1 112 ? -2.633 -17.920 9.857 1.00 87.12 112 GLN A O 1
ATOM 935 N N . TYR A 1 113 ? -0.732 -18.332 8.737 1.00 88.25 113 TYR A N 1
ATOM 936 C CA . TYR A 1 113 ? 0.117 -17.403 9.473 1.00 88.25 113 TYR A CA 1
ATOM 937 C C . TYR A 1 113 ? 1.210 -16.851 8.550 1.00 88.25 113 TYR A C 1
ATOM 939 O O . TYR A 1 113 ? 1.304 -17.254 7.390 1.00 88.25 113 TYR A O 1
ATOM 947 N N . HIS A 1 114 ? 2.017 -15.910 9.040 1.00 88.00 114 HIS A N 1
ATOM 948 C CA . HIS A 1 114 ? 3.050 -15.269 8.223 1.00 88.00 114 HIS A CA 1
ATOM 949 C C . HIS A 1 114 ? 4.058 -16.281 7.657 1.00 88.00 114 HIS A C 1
ATOM 951 O O . HIS A 1 114 ? 4.344 -17.297 8.297 1.00 88.00 114 HIS A O 1
ATOM 957 N N . CYS A 1 115 ? 4.598 -15.988 6.473 1.00 92.31 115 CYS A N 1
ATOM 958 C CA . CYS A 1 115 ? 5.758 -16.696 5.938 1.00 92.31 115 CYS A CA 1
ATOM 959 C C . CYS A 1 115 ? 7.059 -16.145 6.538 1.00 92.31 115 CYS A C 1
ATOM 961 O O . CYS A 1 115 ? 7.169 -14.940 6.780 1.00 92.31 115 CYS A O 1
ATOM 963 N N . SER A 1 116 ? 8.066 -16.999 6.710 1.00 93.38 116 SER A N 1
ATOM 964 C CA . SER A 1 116 ? 9.409 -16.593 7.144 1.00 93.38 116 SER A CA 1
ATOM 965 C C . SER A 1 116 ? 10.471 -17.152 6.201 1.00 93.38 116 SER A C 1
ATOM 967 O O . SER A 1 116 ? 10.463 -18.340 5.864 1.00 93.38 116 SER A O 1
ATOM 969 N N . ILE A 1 117 ? 11.401 -16.286 5.802 1.00 95.25 117 ILE A N 1
ATOM 970 C CA . ILE A 1 117 ? 12.584 -16.618 5.005 1.00 95.25 117 ILE A CA 1
ATOM 971 C C . ILE A 1 117 ? 13.809 -16.417 5.890 1.00 95.25 117 ILE A C 1
ATOM 973 O O . ILE A 1 117 ? 13.891 -15.418 6.597 1.00 95.25 117 ILE A O 1
ATOM 977 N N . ASP A 1 118 ? 14.742 -17.359 5.828 1.00 95.81 118 ASP A N 1
ATOM 978 C CA . ASP A 1 118 ? 16.001 -17.311 6.578 1.00 95.81 118 ASP A CA 1
ATOM 979 C C . ASP A 1 118 ? 17.125 -16.664 5.763 1.00 95.81 118 ASP A C 1
ATOM 981 O O . ASP A 1 118 ? 17.881 -15.832 6.252 1.00 95.81 118 ASP A O 1
ATOM 985 N N . ALA A 1 119 ? 17.202 -17.006 4.476 1.00 97.19 119 ALA A N 1
ATOM 986 C CA . ALA A 1 119 ? 18.226 -16.491 3.581 1.00 97.19 119 ALA A CA 1
ATOM 987 C C . ALA A 1 119 ? 17.753 -16.456 2.128 1.00 97.19 119 ALA A C 1
ATOM 989 O O . ALA A 1 119 ? 16.869 -17.211 1.707 1.00 97.19 119 ALA A O 1
ATOM 990 N N . VAL A 1 120 ? 18.415 -15.614 1.337 1.00 98.25 120 VAL A N 1
ATOM 991 C CA . VAL A 1 120 ? 18.278 -15.584 -0.118 1.00 98.25 120 VAL A CA 1
ATOM 992 C C . VAL A 1 120 ? 19.664 -15.584 -0.744 1.00 98.25 120 VAL A C 1
ATOM 994 O O . VAL A 1 120 ? 20.525 -14.799 -0.365 1.00 98.25 120 VAL A O 1
ATOM 997 N N . LEU A 1 121 ? 19.879 -16.478 -1.703 1.00 97.81 121 LEU A N 1
ATOM 998 C CA . LEU A 1 121 ? 21.105 -16.568 -2.487 1.00 97.81 121 LEU A CA 1
ATOM 999 C C . LEU A 1 121 ? 20.836 -16.039 -3.892 1.00 97.81 121 LEU A C 1
ATOM 1001 O O . LEU A 1 121 ? 19.944 -16.547 -4.574 1.00 97.81 121 LEU A O 1
ATOM 1005 N N . LEU A 1 122 ? 21.638 -15.063 -4.318 1.00 97.44 122 LEU A N 1
ATOM 1006 C CA . LEU A 1 122 ? 21.731 -14.590 -5.696 1.00 97.44 122 LEU A CA 1
ATOM 1007 C C . LEU A 1 122 ? 23.019 -15.147 -6.317 1.00 97.44 122 LEU A C 1
ATOM 1009 O O . LEU A 1 122 ? 24.118 -14.678 -6.036 1.00 97.44 122 LEU A O 1
ATOM 1013 N N . GLY A 1 123 ? 22.878 -16.181 -7.139 1.00 95.19 123 GLY A N 1
ATOM 1014 C CA . GLY A 1 123 ? 23.966 -16.807 -7.880 1.00 95.19 123 GLY A CA 1
ATOM 1015 C C . GLY A 1 123 ? 24.037 -16.260 -9.299 1.00 95.19 123 GLY A C 1
ATOM 1016 O O . GLY A 1 123 ? 23.015 -16.098 -9.970 1.00 95.19 123 GLY A O 1
ATOM 1017 N N . GLY A 1 124 ? 25.240 -15.980 -9.789 1.00 93.50 124 GLY A N 1
ATOM 1018 C CA . GLY A 1 124 ? 25.405 -15.452 -11.133 1.00 93.50 124 GLY A CA 1
ATOM 1019 C C . GLY A 1 124 ? 26.851 -15.317 -11.581 1.00 93.50 124 GLY A C 1
ATOM 1020 O O . GLY A 1 124 ? 27.780 -15.709 -10.881 1.00 93.50 124 GLY A O 1
ATOM 1021 N N . LEU A 1 125 ? 27.031 -14.766 -12.779 1.00 92.06 125 LEU A N 1
ATOM 1022 C CA . LEU A 1 125 ? 28.355 -14.474 -13.322 1.00 92.06 125 LEU A CA 1
ATOM 1023 C C . LEU A 1 125 ? 28.780 -13.065 -12.916 1.00 92.06 125 LEU A C 1
ATOM 1025 O O . LEU A 1 125 ? 28.065 -12.103 -13.190 1.00 92.06 125 LEU A O 1
ATOM 1029 N N . GLN A 1 126 ? 29.956 -12.949 -12.312 1.00 90.44 126 GLN A N 1
ATOM 1030 C CA . GLN A 1 126 ? 30.546 -11.671 -11.929 1.00 90.44 126 GLN A CA 1
ATOM 1031 C C . GLN A 1 126 ? 31.596 -11.232 -12.965 1.00 90.44 126 GLN A C 1
ATOM 1033 O O . GLN A 1 126 ? 32.334 -12.079 -13.479 1.00 90.44 126 GLN A O 1
ATOM 1038 N N . PRO A 1 127 ? 31.703 -9.930 -13.286 1.00 88.81 127 PRO A N 1
ATOM 1039 C CA . PRO A 1 127 ? 32.814 -9.415 -14.081 1.00 88.81 127 PRO A CA 1
ATOM 1040 C C . PRO A 1 127 ? 34.150 -9.663 -13.380 1.00 88.81 127 PRO A C 1
ATOM 1042 O O . PRO A 1 127 ? 34.277 -9.418 -12.183 1.00 88.81 127 PRO A O 1
ATOM 1045 N N . THR A 1 128 ? 35.168 -10.096 -14.124 1.00 88.62 128 THR A N 1
ATOM 1046 C CA . THR A 1 128 ? 36.485 -10.405 -13.539 1.00 88.62 128 THR A CA 1
ATOM 1047 C C . THR A 1 128 ? 37.395 -9.182 -13.449 1.00 88.62 128 THR A C 1
ATOM 1049 O O . THR A 1 128 ? 38.449 -9.249 -12.823 1.00 88.62 128 THR A O 1
ATOM 1052 N N . THR A 1 129 ? 37.032 -8.070 -14.100 1.00 90.56 129 THR A N 1
ATOM 1053 C CA . THR A 1 129 ? 37.808 -6.822 -14.080 1.00 90.56 129 THR A CA 1
ATOM 1054 C C . THR A 1 129 ? 36.910 -5.583 -13.964 1.00 90.56 129 THR A C 1
ATOM 1056 O O . THR A 1 129 ? 35.775 -5.594 -14.455 1.00 90.56 129 THR A O 1
ATOM 1059 N N . PRO A 1 130 ? 37.423 -4.464 -13.410 1.00 91.62 130 PRO A N 1
ATOM 1060 C CA . PRO A 1 130 ? 36.692 -3.194 -13.367 1.00 91.62 130 PRO A CA 1
ATOM 1061 C C . PRO A 1 130 ? 36.291 -2.668 -14.752 1.00 91.62 130 PRO A C 1
ATOM 1063 O O . PRO A 1 130 ? 35.245 -2.040 -14.903 1.00 91.62 130 PRO A O 1
ATOM 1066 N N . LEU A 1 131 ? 37.098 -2.927 -15.788 1.00 89.69 131 LEU A N 1
ATOM 1067 C CA . LEU A 1 131 ? 36.768 -2.525 -17.156 1.00 89.69 131 LEU A CA 1
ATOM 1068 C C . LEU A 1 131 ? 35.533 -3.274 -17.669 1.00 89.69 131 LEU A C 1
ATOM 1070 O O . LEU A 1 131 ? 34.617 -2.641 -18.190 1.00 89.69 131 LEU A O 1
ATOM 1074 N N . GLN A 1 132 ? 35.471 -4.596 -17.472 1.00 88.56 132 GLN A N 1
ATOM 1075 C CA . GLN A 1 132 ? 34.290 -5.383 -17.838 1.00 88.56 132 GLN A CA 1
ATOM 1076 C C . GLN A 1 132 ? 33.050 -4.914 -17.071 1.00 88.56 132 GLN A C 1
ATOM 1078 O O . GLN A 1 132 ? 31.994 -4.728 -17.668 1.00 88.56 132 GLN A O 1
ATOM 1083 N N . TYR A 1 133 ? 33.183 -4.661 -15.769 1.00 90.62 133 TYR A N 1
ATOM 1084 C CA . TYR A 1 133 ? 32.092 -4.133 -14.951 1.00 90.62 133 TYR A CA 1
ATOM 1085 C C . TYR A 1 133 ? 31.531 -2.821 -15.525 1.00 90.62 133 TYR A C 1
ATOM 1087 O O . TYR A 1 133 ? 30.337 -2.713 -15.810 1.00 90.62 133 TYR A O 1
ATOM 1095 N N . ASN A 1 134 ? 32.409 -1.851 -15.801 1.00 90.62 134 ASN A N 1
ATOM 1096 C CA . ASN A 1 134 ? 32.026 -0.553 -16.357 1.00 90.62 134 ASN A CA 1
ATOM 1097 C C . ASN A 1 134 ? 31.406 -0.659 -17.757 1.00 90.62 134 ASN A C 1
ATOM 1099 O O . ASN A 1 134 ? 30.443 0.043 -18.068 1.00 90.62 134 ASN A O 1
ATOM 1103 N N . MET A 1 135 ? 31.942 -1.530 -18.613 1.00 88.62 135 MET A N 1
ATOM 1104 C CA . MET A 1 135 ? 31.381 -1.759 -19.944 1.00 88.62 135 MET A CA 1
ATOM 1105 C C . MET A 1 135 ? 29.992 -2.414 -19.863 1.00 88.62 135 MET A C 1
ATOM 1107 O O . MET A 1 135 ? 29.114 -2.044 -20.638 1.00 88.62 135 MET A O 1
ATOM 1111 N N . ALA A 1 136 ? 29.764 -3.331 -18.918 1.00 87.50 136 ALA A N 1
ATOM 1112 C CA . ALA A 1 136 ? 28.468 -3.983 -18.720 1.00 87.50 136 ALA A CA 1
ATOM 1113 C C . ALA A 1 136 ? 27.393 -3.002 -18.217 1.00 87.50 136 ALA A C 1
ATOM 1115 O O . ALA A 1 136 ? 26.295 -2.963 -18.768 1.00 87.50 136 ALA A O 1
ATOM 1116 N N . ILE A 1 137 ? 27.717 -2.143 -17.243 1.00 90.12 137 ILE A N 1
ATOM 1117 C CA . ILE A 1 137 ? 26.800 -1.093 -16.752 1.00 90.12 137 ILE A CA 1
ATOM 1118 C C . ILE A 1 137 ? 26.417 -0.108 -17.863 1.00 90.12 137 ILE A C 1
ATOM 1120 O O . ILE A 1 137 ? 25.265 0.307 -17.971 1.00 90.12 137 ILE A O 1
ATOM 1124 N N . LYS A 1 138 ? 27.357 0.223 -18.752 1.00 89.31 138 LYS A N 1
ATOM 1125 C CA . LYS A 1 138 ? 27.089 1.076 -19.920 1.00 89.31 138 LYS A CA 1
ATOM 1126 C C . LYS A 1 138 ? 26.352 0.355 -21.057 1.00 89.31 138 LYS A C 1
ATOM 1128 O O . LYS A 1 138 ? 26.064 0.979 -22.073 1.00 89.31 138 LYS A O 1
ATOM 1133 N N . GLY A 1 139 ? 26.077 -0.945 -20.924 1.00 83.50 139 GLY A N 1
ATOM 1134 C CA . GLY A 1 139 ? 25.447 -1.754 -21.970 1.00 83.50 139 GLY A CA 1
ATOM 1135 C C . GLY A 1 139 ? 26.343 -2.005 -23.189 1.00 83.50 139 GLY A C 1
ATOM 1136 O O . GLY A 1 139 ? 25.845 -2.371 -24.249 1.00 83.50 139 GLY A O 1
ATOM 1137 N N . LEU A 1 140 ? 27.659 -1.804 -23.056 1.00 82.56 140 LEU A N 1
ATOM 1138 C CA . LEU A 1 140 ? 28.642 -1.996 -24.130 1.00 82.56 140 LEU A CA 1
ATOM 1139 C C . LEU A 1 140 ? 29.038 -3.467 -24.304 1.00 82.56 140 LEU A C 1
ATOM 1141 O O . LEU A 1 140 ? 29.528 -3.852 -25.363 1.00 82.56 140 LEU A O 1
ATOM 1145 N N . ILE A 1 141 ? 28.822 -4.297 -23.280 1.00 74.94 141 ILE A N 1
ATOM 1146 C CA . ILE A 1 141 ? 28.968 -5.753 -23.352 1.00 74.94 141 ILE A CA 1
ATOM 1147 C C . ILE A 1 141 ? 27.775 -6.440 -22.698 1.00 74.94 141 ILE A C 1
ATOM 1149 O O . ILE A 1 141 ? 27.485 -6.229 -21.527 1.00 74.94 141 ILE A O 1
ATOM 1153 N N . ASN A 1 142 ? 27.130 -7.320 -23.464 1.00 63.34 142 ASN A N 1
ATOM 1154 C CA . ASN A 1 142 ? 26.071 -8.218 -22.988 1.00 63.34 142 ASN A CA 1
ATOM 1155 C C . ASN A 1 142 ? 26.525 -9.690 -22.972 1.00 63.34 142 ASN A C 1
ATOM 1157 O O . ASN A 1 142 ? 25.771 -10.590 -22.604 1.00 63.34 142 ASN A O 1
ATOM 1161 N N . ASN A 1 143 ? 27.768 -9.968 -23.367 1.00 57.72 143 ASN A N 1
ATOM 1162 C CA . ASN A 1 143 ? 28.240 -11.329 -23.610 1.00 57.72 143 ASN A CA 1
ATOM 1163 C C . ASN A 1 143 ? 28.826 -11.977 -22.347 1.00 57.72 143 ASN A C 1
ATOM 1165 O O . ASN A 1 143 ? 29.978 -12.395 -22.331 1.00 57.72 143 ASN A O 1
ATOM 1169 N N . PHE A 1 144 ? 28.003 -12.128 -21.305 1.00 57.25 144 PHE A N 1
ATOM 1170 C CA . PHE A 1 144 ? 28.231 -13.162 -20.280 1.00 57.25 144 PHE A CA 1
ATOM 1171 C C . PHE A 1 144 ? 27.694 -14.538 -20.723 1.00 57.25 144 PHE A C 1
ATOM 1173 O O . PHE A 1 144 ? 27.754 -15.515 -19.979 1.00 57.25 144 PHE A O 1
ATOM 1180 N N . TYR A 1 145 ? 27.152 -14.626 -21.942 1.00 52.19 145 TYR A N 1
ATOM 1181 C CA . TYR A 1 145 ? 26.707 -15.854 -22.591 1.00 52.19 145 TYR A CA 1
ATOM 1182 C C . TYR A 1 145 ? 27.616 -16.132 -23.790 1.00 52.19 145 TYR A C 1
ATOM 1184 O O . TYR A 1 145 ? 27.697 -15.319 -24.710 1.00 52.19 145 TYR A O 1
ATOM 1192 N N . LYS A 1 146 ? 28.274 -17.297 -23.812 1.00 44.81 146 LYS A N 1
ATOM 1193 C CA . LYS A 1 146 ? 28.702 -17.905 -25.077 1.00 44.81 146 LYS A CA 1
ATOM 1194 C C . LYS A 1 146 ? 27.452 -18.502 -25.728 1.00 44.81 146 LYS A C 1
ATOM 1196 O O . LYS A 1 146 ? 26.870 -19.414 -25.160 1.00 44.81 146 LYS A O 1
ATOM 1201 N N . ASN A 1 147 ? 27.054 -17.937 -26.868 1.00 39.47 147 ASN A N 1
ATOM 1202 C CA . ASN A 1 147 ? 26.126 -18.466 -27.875 1.00 39.47 147 ASN A CA 1
ATOM 1203 C C . ASN A 1 147 ? 25.093 -19.505 -27.396 1.00 39.47 147 ASN A C 1
ATOM 1205 O O . ASN A 1 147 ? 25.306 -20.704 -27.540 1.00 39.47 147 ASN A O 1
ATOM 1209 N N . GLU A 1 148 ? 23.911 -19.040 -26.994 1.00 39.03 148 GLU A N 1
ATOM 1210 C CA . GLU A 1 148 ? 22.681 -19.747 -27.352 1.00 39.03 148 GLU A CA 1
ATOM 1211 C C . GLU A 1 148 ? 22.013 -18.924 -28.451 1.00 39.03 148 GLU A C 1
ATOM 1213 O O . GLU A 1 148 ? 21.639 -17.764 -28.269 1.00 39.03 148 GLU A O 1
ATOM 1218 N N . THR A 1 149 ? 21.959 -19.510 -29.641 1.00 36.66 149 THR A N 1
ATOM 1219 C CA . THR A 1 149 ? 21.253 -18.994 -30.805 1.00 36.66 149 THR A CA 1
ATOM 1220 C C . THR A 1 149 ? 19.790 -18.777 -30.444 1.00 36.66 149 THR A C 1
ATOM 1222 O O . THR A 1 149 ? 18.972 -19.695 -30.470 1.00 36.66 149 THR A O 1
ATOM 1225 N N . VAL A 1 150 ? 19.430 -17.531 -30.141 1.00 38.34 150 VAL A N 1
ATOM 1226 C CA . VAL A 1 150 ? 18.035 -17.103 -30.166 1.00 38.34 150 VAL A CA 1
ATOM 1227 C C . VAL A 1 150 ? 17.582 -17.217 -31.619 1.00 38.34 150 VAL A C 1
ATOM 1229 O O . VAL A 1 150 ? 17.866 -16.349 -32.445 1.00 38.34 150 VAL A O 1
ATOM 1232 N N . LYS A 1 151 ? 16.885 -18.309 -31.954 1.00 35.31 151 LYS A N 1
ATOM 1233 C CA . LYS A 1 151 ? 16.037 -18.343 -33.145 1.00 35.31 151 LYS A CA 1
ATOM 1234 C C . LYS A 1 151 ? 14.999 -17.241 -32.959 1.00 35.31 151 LYS A C 1
ATOM 1236 O O . LYS A 1 151 ? 14.010 -17.429 -32.256 1.00 35.31 151 LYS A O 1
ATOM 1241 N N . ARG A 1 152 ? 15.232 -16.083 -33.582 1.00 34.97 152 ARG A N 1
ATOM 1242 C CA . ARG A 1 152 ? 14.167 -15.125 -33.869 1.00 34.97 152 ARG A CA 1
ATOM 1243 C C . ARG A 1 152 ? 13.131 -15.889 -34.688 1.00 34.97 152 ARG A C 1
ATOM 1245 O O . ARG A 1 152 ? 13.364 -16.169 -35.860 1.00 34.97 152 ARG A O 1
ATOM 1252 N N . LYS A 1 153 ? 12.011 -16.266 -34.071 1.00 33.41 153 LYS A N 1
ATOM 1253 C CA . LYS A 1 153 ? 10.789 -16.470 -34.840 1.00 33.41 153 LYS A CA 1
ATOM 1254 C C . LYS A 1 153 ? 10.444 -15.090 -35.382 1.00 33.41 153 LYS A C 1
ATOM 1256 O O . LYS A 1 153 ? 10.034 -14.216 -34.629 1.00 33.41 153 LYS A O 1
ATOM 1261 N N . SER A 1 154 ? 10.723 -14.879 -36.661 1.00 34.59 154 SER A N 1
ATOM 1262 C CA . SER A 1 154 ? 10.039 -13.860 -37.435 1.00 34.59 154 SER A CA 1
ATOM 1263 C C . SER A 1 154 ? 8.557 -14.206 -37.371 1.00 34.59 154 SER A C 1
ATOM 1265 O O . SER A 1 154 ? 8.134 -15.215 -37.940 1.00 34.59 154 SER A O 1
ATOM 1267 N N . GLU A 1 155 ? 7.791 -13.426 -36.619 1.00 34.69 155 GLU A N 1
ATOM 1268 C CA . GLU A 1 155 ? 6.355 -13.369 -36.831 1.00 34.69 155 GLU A CA 1
ATOM 1269 C C . GLU A 1 155 ? 6.157 -12.942 -38.283 1.00 34.69 155 GLU A C 1
ATOM 1271 O O . GLU A 1 155 ? 6.651 -11.906 -38.732 1.00 34.69 155 GLU A O 1
ATOM 1276 N N . SER A 1 156 ? 5.536 -13.826 -39.055 1.00 32.16 156 SER A N 1
ATOM 1277 C CA . SER A 1 156 ? 5.024 -13.490 -40.367 1.00 32.16 156 SER A CA 1
ATOM 1278 C C . SER A 1 156 ? 4.051 -12.336 -40.184 1.00 32.16 156 SER A C 1
ATOM 1280 O O . SER A 1 156 ? 3.026 -12.499 -39.520 1.00 32.16 156 SER A O 1
ATOM 1282 N N . ASN A 1 157 ? 4.365 -11.189 -40.782 1.00 37.75 157 ASN A N 1
ATOM 1283 C CA . ASN A 1 157 ? 3.372 -10.168 -41.065 1.00 37.75 157 ASN A CA 1
ATOM 1284 C C . ASN A 1 157 ? 2.292 -10.825 -41.929 1.00 37.75 157 ASN A C 1
ATOM 1286 O O . ASN A 1 157 ? 2.437 -10.925 -43.146 1.00 37.75 157 ASN A O 1
ATOM 1290 N N . HIS A 1 158 ? 1.221 -11.305 -41.302 1.00 36.22 158 HIS A N 1
ATOM 1291 C CA . HIS A 1 158 ? -0.042 -11.453 -41.995 1.00 36.22 158 HIS A CA 1
ATOM 1292 C C . HIS A 1 158 ? -0.537 -10.035 -42.262 1.00 36.22 158 HIS A C 1
ATOM 1294 O O . HIS A 1 158 ? -1.192 -9.419 -41.428 1.00 36.22 158 HIS A O 1
ATOM 1300 N N . THR A 1 159 ? -0.176 -9.499 -43.424 1.00 37.56 159 THR A N 1
ATOM 1301 C CA . THR A 1 159 ? -0.983 -8.473 -44.070 1.00 37.56 159 THR A CA 1
ATOM 1302 C C . THR A 1 159 ? -2.311 -9.136 -44.398 1.00 37.56 159 THR A C 1
ATOM 1304 O O . THR A 1 159 ? -2.420 -9.906 -45.351 1.00 37.56 159 THR A O 1
ATOM 1307 N N . CYS A 1 160 ? -3.304 -8.923 -43.542 1.00 37.69 160 CYS A N 1
ATOM 1308 C CA . CYS A 1 160 ? -4.682 -9.093 -43.949 1.00 37.69 160 CYS A CA 1
ATOM 1309 C C . CYS A 1 160 ? -4.964 -8.010 -44.994 1.00 37.69 160 CYS A C 1
ATOM 1311 O O . CYS A 1 160 ? -4.994 -6.823 -44.673 1.00 37.69 160 CYS A O 1
ATOM 1313 N N . ASP A 1 161 ? -5.125 -8.427 -46.248 1.00 42.12 161 ASP A N 1
ATOM 1314 C CA . ASP A 1 161 ? -5.791 -7.619 -47.263 1.00 42.12 161 ASP A CA 1
ATOM 1315 C C . ASP A 1 161 ? -7.211 -7.341 -46.759 1.00 42.12 161 ASP A C 1
ATOM 1317 O O . ASP A 1 161 ? -8.092 -8.204 -46.792 1.00 42.12 161 ASP A O 1
ATOM 1321 N N . ILE A 1 162 ? -7.420 -6.144 -46.212 1.00 49.38 162 ILE A N 1
ATOM 1322 C CA . ILE A 1 162 ? -8.755 -5.659 -45.887 1.00 49.38 162 ILE A CA 1
ATOM 1323 C C . ILE A 1 162 ? -9.347 -5.172 -47.203 1.00 49.38 162 ILE A C 1
ATOM 1325 O O . ILE A 1 162 ? -9.066 -4.063 -47.656 1.00 49.38 162 ILE A O 1
ATOM 1329 N N . ASN A 1 163 ? -10.164 -6.029 -47.816 1.00 47.44 163 ASN A N 1
ATOM 1330 C CA . ASN A 1 163 ? -11.153 -5.594 -48.792 1.00 47.44 163 ASN A CA 1
ATOM 1331 C C . ASN A 1 163 ? -11.924 -4.407 -48.198 1.00 47.44 163 ASN A C 1
ATOM 1333 O O . ASN A 1 163 ? -12.498 -4.501 -47.109 1.00 47.44 163 ASN A O 1
ATOM 1337 N N . SER A 1 164 ? -11.885 -3.285 -48.911 1.00 52.38 164 SER A N 1
ATOM 1338 C CA . SER A 1 164 ? -12.692 -2.101 -48.655 1.00 52.38 164 SER A CA 1
ATOM 1339 C C . SER A 1 164 ? -14.167 -2.485 -48.739 1.00 52.38 164 SER A C 1
ATOM 1341 O O . SER A 1 164 ? -14.625 -2.806 -49.830 1.00 52.38 164 SER A O 1
ATOM 1343 N N . ASP A 1 165 ? -14.826 -2.552 -47.580 1.00 53.06 165 ASP A N 1
ATOM 1344 C CA . ASP A 1 165 ? -16.262 -2.282 -47.339 1.00 53.06 165 ASP A CA 1
ATOM 1345 C C . ASP A 1 165 ? -16.704 -2.671 -45.905 1.00 53.06 165 ASP A C 1
ATOM 1347 O O . ASP A 1 165 ? -17.889 -2.839 -45.628 1.00 53.06 165 ASP A O 1
ATOM 1351 N N . ASN A 1 166 ? -15.780 -2.780 -44.941 1.00 58.16 166 ASN A N 1
ATOM 1352 C CA . ASN A 1 166 ? -16.154 -2.794 -43.526 1.00 58.16 166 ASN A CA 1
ATOM 1353 C C . ASN A 1 166 ? -16.189 -1.348 -43.024 1.00 58.16 166 ASN A C 1
ATOM 1355 O O . ASN A 1 166 ? -15.141 -0.780 -42.715 1.00 58.16 166 ASN A O 1
ATOM 1359 N N . GLU A 1 167 ? -17.380 -0.746 -42.956 1.00 64.06 167 GLU A N 1
ATOM 1360 C CA . GLU A 1 167 ? -17.585 0.467 -42.161 1.00 64.06 167 GLU A CA 1
ATOM 1361 C C . GLU A 1 167 ? -16.996 0.231 -40.765 1.00 64.06 167 GLU A C 1
ATOM 1363 O O . GLU A 1 167 ? -17.343 -0.743 -40.092 1.00 64.06 167 GLU A O 1
ATOM 1368 N N . ASP A 1 168 ? -16.074 1.092 -40.331 1.00 71.31 168 ASP A N 1
ATOM 1369 C CA . ASP A 1 168 ? -15.562 1.051 -38.965 1.00 71.31 168 ASP A CA 1
ATOM 1370 C C . ASP A 1 168 ? -16.699 1.464 -38.024 1.00 71.31 168 ASP A C 1
ATOM 1372 O O . ASP A 1 168 ? -16.898 2.638 -37.706 1.00 71.31 168 ASP A O 1
ATOM 1376 N N . LEU A 1 169 ? -17.477 0.469 -37.597 1.00 77.94 169 LEU A N 1
ATOM 1377 C CA . LEU A 1 169 ? -18.622 0.632 -36.706 1.00 77.94 169 LEU A CA 1
ATOM 1378 C C . LEU A 1 169 ? -18.222 1.303 -35.384 1.00 77.94 169 LEU A C 1
ATOM 1380 O O . LEU A 1 169 ? -19.073 1.889 -34.714 1.00 77.94 169 LEU A O 1
ATOM 1384 N N . PHE A 1 170 ? -16.937 1.270 -35.013 1.00 80.25 170 PHE A N 1
ATOM 1385 C CA . PHE A 1 170 ? -16.436 1.946 -33.824 1.00 80.25 170 PHE A CA 1
ATOM 1386 C C . PHE A 1 170 ? -16.401 3.472 -33.997 1.00 80.25 170 PHE A C 1
ATOM 1388 O O . PHE A 1 170 ? -16.603 4.202 -33.025 1.00 80.25 170 PHE A O 1
ATOM 1395 N N . LEU A 1 171 ? -16.224 3.982 -35.224 1.00 78.56 171 LEU A N 1
ATOM 1396 C CA . LEU A 1 171 ? -16.361 5.416 -35.521 1.00 78.56 171 LEU A CA 1
ATOM 1397 C C . LEU A 1 171 ? -17.800 5.910 -35.326 1.00 78.56 171 LEU A C 1
ATOM 1399 O O . LEU A 1 171 ? -18.007 7.092 -35.043 1.00 78.56 171 LEU A O 1
ATOM 1403 N N . ASN A 1 172 ? -18.788 5.023 -35.416 1.00 85.25 172 ASN A N 1
ATOM 1404 C CA . ASN A 1 172 ? -20.193 5.384 -35.250 1.00 85.25 172 ASN A CA 1
ATOM 1405 C C . ASN A 1 172 ? -20.634 5.424 -33.775 1.00 85.25 172 ASN A C 1
ATOM 1407 O O . ASN A 1 172 ? -21.724 5.913 -33.480 1.00 85.25 172 ASN A O 1
ATOM 1411 N N . LEU A 1 173 ? -19.803 4.959 -32.832 1.00 90.50 173 LEU A N 1
ATOM 1412 C CA . LEU A 1 173 ? -20.131 4.999 -31.405 1.00 90.50 173 LEU A CA 1
ATOM 1413 C C . LEU A 1 173 ? -20.078 6.436 -30.859 1.00 90.50 173 LEU A C 1
ATOM 1415 O O . LEU A 1 173 ? -19.059 7.102 -31.042 1.00 90.50 173 LEU A O 1
ATOM 1419 N N . PRO A 1 174 ? -21.098 6.922 -30.129 1.00 93.81 174 PRO A N 1
ATOM 1420 C CA . PRO A 1 174 ? -21.015 8.194 -29.411 1.00 93.81 174 PRO A CA 1
ATOM 1421 C C . PRO A 1 174 ? -19.808 8.247 -28.465 1.00 93.81 174 PRO A C 1
ATOM 1423 O O . PRO A 1 174 ? -19.369 7.218 -27.942 1.00 93.81 174 PRO A O 1
ATOM 1426 N N . TYR A 1 175 ? -19.265 9.444 -28.232 1.00 92.81 175 TYR A N 1
ATOM 1427 C CA . TYR A 1 175 ? -18.052 9.625 -27.426 1.00 92.81 175 TYR A CA 1
ATOM 1428 C C . TYR A 1 175 ? -18.215 9.052 -26.009 1.00 92.81 175 TYR A C 1
ATOM 1430 O O . TYR A 1 175 ? -17.343 8.341 -25.518 1.00 92.81 175 TYR A O 1
ATOM 1438 N N . GLU A 1 176 ? -19.380 9.247 -25.396 1.00 94.25 176 GLU A N 1
ATOM 1439 C CA . GLU A 1 176 ? -19.728 8.759 -24.061 1.00 94.25 176 GLU A CA 1
ATOM 1440 C C . GLU A 1 176 ? -19.715 7.229 -23.981 1.00 94.25 176 GLU A C 1
ATOM 1442 O O . GLU A 1 176 ? -19.312 6.665 -22.965 1.00 94.25 176 GLU A O 1
ATOM 1447 N N . VAL A 1 177 ? -20.109 6.547 -25.062 1.00 95.12 177 VAL A N 1
ATOM 1448 C CA . VAL A 1 177 ? -20.069 5.080 -25.143 1.00 95.12 177 VAL A CA 1
ATOM 1449 C C . VAL A 1 177 ? -18.623 4.595 -25.208 1.00 95.12 177 VAL A C 1
ATOM 1451 O O . VAL A 1 177 ? -18.283 3.614 -24.554 1.00 95.12 177 VAL A O 1
ATOM 1454 N N . ILE A 1 178 ? -17.744 5.307 -25.921 1.00 94.81 178 ILE A N 1
ATOM 1455 C CA . ILE A 1 178 ? -16.308 4.990 -25.953 1.00 94.81 178 ILE A CA 1
ATOM 1456 C C . ILE A 1 178 ? -15.702 5.143 -24.553 1.00 94.81 178 ILE A C 1
ATOM 1458 O O . ILE A 1 178 ? -15.011 4.235 -24.094 1.00 94.81 178 ILE A O 1
ATOM 1462 N N . ILE A 1 179 ? -16.006 6.234 -23.840 1.00 94.81 179 ILE A N 1
ATOM 1463 C CA . ILE A 1 179 ? -15.552 6.429 -22.452 1.00 94.81 179 ILE A CA 1
ATOM 1464 C C . ILE A 1 179 ? -16.092 5.328 -21.536 1.00 94.81 179 ILE A C 1
ATOM 1466 O O . ILE A 1 179 ? -15.343 4.765 -20.737 1.00 94.81 179 ILE A O 1
ATOM 1470 N N . HIS A 1 180 ? -17.364 4.960 -21.693 1.00 95.19 180 HIS A N 1
ATOM 1471 C CA . HIS A 1 180 ? -17.973 3.865 -20.945 1.00 95.19 180 HIS A CA 1
ATOM 1472 C C . HIS A 1 180 ? -17.300 2.514 -21.228 1.00 95.19 180 HIS A C 1
ATOM 1474 O O . HIS A 1 180 ? -17.140 1.712 -20.317 1.00 95.19 180 HIS A O 1
ATOM 1480 N N . ILE A 1 181 ? -16.854 2.246 -22.457 1.00 95.44 181 ILE A N 1
ATOM 1481 C CA . ILE A 1 181 ? -16.056 1.049 -22.765 1.00 95.44 181 ILE A CA 1
ATOM 1482 C C . ILE A 1 181 ? -14.673 1.158 -22.106 1.00 95.44 181 ILE A C 1
ATOM 1484 O O . ILE A 1 181 ? -14.206 0.221 -21.458 1.00 95.44 181 ILE A O 1
ATOM 1488 N N . PHE A 1 182 ? -14.022 2.315 -22.229 1.00 96.12 182 PHE A N 1
ATOM 1489 C CA . PHE A 1 182 ? -12.663 2.547 -21.738 1.00 96.12 182 PHE A CA 1
ATOM 1490 C C . PHE A 1 182 ? -12.548 2.486 -20.212 1.00 96.12 182 PHE A C 1
ATOM 1492 O O . PHE A 1 182 ? -11.491 2.115 -19.703 1.00 96.12 182 PHE A O 1
ATOM 1499 N N . GLN A 1 183 ? -13.623 2.749 -19.465 1.00 95.00 183 GLN A N 1
ATOM 1500 C CA . GLN A 1 183 ? -13.626 2.609 -18.004 1.00 95.00 183 GLN A CA 1
ATOM 1501 C C . GLN A 1 183 ? -13.370 1.162 -17.533 1.00 95.00 183 GLN A C 1
ATOM 1503 O O . GLN A 1 183 ? -13.035 0.951 -16.370 1.00 95.00 183 GLN A O 1
ATOM 1508 N N . TYR A 1 184 ? -13.534 0.159 -18.405 1.00 95.50 184 TYR A N 1
ATOM 1509 C CA . TYR A 1 184 ? -13.264 -1.251 -18.102 1.00 95.50 184 TYR A CA 1
ATOM 1510 C C . TYR A 1 184 ? -11.829 -1.682 -18.425 1.00 95.50 184 TYR A C 1
ATOM 1512 O O . TYR A 1 184 ? -11.450 -2.814 -18.134 1.00 95.50 184 TYR A O 1
ATOM 1520 N N . LEU A 1 185 ? -11.023 -0.798 -19.013 1.00 96.31 185 LEU A N 1
ATOM 1521 C CA . LEU A 1 185 ? -9.647 -1.095 -19.392 1.00 96.31 185 LEU A CA 1
ATOM 1522 C C . LEU A 1 185 ? -8.677 -0.781 -18.250 1.00 96.31 185 LEU A C 1
ATOM 1524 O O . LEU A 1 185 ? -8.882 0.160 -17.485 1.00 96.31 185 LEU A O 1
ATOM 1528 N N . ASP A 1 186 ? -7.590 -1.542 -18.158 1.00 95.31 186 ASP A N 1
ATOM 1529 C CA . ASP A 1 186 ? -6.454 -1.236 -17.285 1.00 95.31 186 ASP A CA 1
ATOM 1530 C C . ASP A 1 186 ? -5.631 -0.054 -17.848 1.00 95.31 186 ASP A C 1
ATOM 1532 O O . ASP A 1 186 ? -5.776 0.358 -19.008 1.00 95.31 186 ASP A O 1
ATOM 1536 N N . LEU A 1 187 ? -4.757 0.537 -17.030 1.00 95.44 187 LEU A N 1
ATOM 1537 C CA . LEU A 1 187 ? -3.943 1.693 -17.429 1.00 95.44 187 LEU A CA 1
ATOM 1538 C C . LEU A 1 187 ? -3.027 1.390 -18.624 1.00 95.44 187 LEU A C 1
ATOM 1540 O O . LEU A 1 187 ? -2.816 2.254 -19.485 1.00 95.44 187 LEU A O 1
ATOM 1544 N N . LYS A 1 188 ? -2.509 0.159 -18.719 1.00 94.69 188 LYS A N 1
ATOM 1545 C CA . LYS A 1 188 ? -1.699 -0.286 -19.864 1.00 94.69 188 LYS A CA 1
ATOM 1546 C C . LYS A 1 188 ? -2.522 -0.335 -21.148 1.00 94.69 188 LYS A C 1
ATOM 1548 O O . LYS A 1 188 ? -2.063 0.144 -22.184 1.00 94.69 188 LYS A O 1
ATOM 1553 N N . SER A 1 189 ? -3.731 -0.883 -21.108 1.00 96.31 189 SER A N 1
ATOM 1554 C CA . SER A 1 189 ? -4.612 -0.972 -22.273 1.00 96.31 189 SER A CA 1
ATOM 1555 C C . SER A 1 189 ? -5.138 0.391 -22.683 1.00 96.31 189 SER A C 1
ATOM 1557 O O . SER A 1 189 ? -5.138 0.661 -23.879 1.00 96.31 189 SER A O 1
ATOM 1559 N N . LEU A 1 190 ? -5.454 1.293 -21.746 1.00 96.06 190 LEU A N 1
ATOM 1560 C CA . LEU A 1 190 ? -5.745 2.693 -22.084 1.00 96.06 190 LEU A CA 1
ATOM 1561 C C . LEU A 1 190 ? -4.573 3.360 -22.811 1.00 96.06 190 LEU A C 1
ATOM 1563 O O . LEU A 1 190 ? -4.762 4.021 -23.829 1.00 96.06 190 LEU A O 1
ATOM 1567 N N . SER A 1 191 ? -3.350 3.138 -22.329 1.00 94.44 191 SER A N 1
ATOM 1568 C CA . SER A 1 191 ? -2.141 3.692 -22.954 1.00 94.44 191 SER A CA 1
ATOM 1569 C C . SER A 1 191 ? -1.886 3.119 -24.355 1.00 94.44 191 SER A C 1
ATOM 1571 O O . SER A 1 191 ? -1.344 3.811 -25.217 1.00 94.44 191 SER A O 1
ATOM 1573 N N . ARG A 1 192 ? -2.297 1.872 -24.619 1.00 96.75 192 ARG A N 1
ATOM 1574 C CA . ARG A 1 192 ? -2.298 1.281 -25.970 1.00 96.75 192 ARG A CA 1
ATOM 1575 C C . ARG A 1 192 ? -3.422 1.839 -26.841 1.00 96.75 192 ARG A C 1
ATOM 1577 O O . ARG A 1 192 ? -3.174 2.154 -27.999 1.00 96.75 192 ARG A O 1
ATOM 1584 N N . CYS A 1 193 ? -4.621 2.030 -26.289 1.00 95.69 193 CYS A N 1
ATOM 1585 C CA . CYS A 1 193 ? -5.749 2.644 -26.995 1.00 95.69 193 CYS A CA 1
ATOM 1586 C C . CYS A 1 193 ? -5.388 4.039 -27.511 1.00 95.69 193 CYS A C 1
ATOM 1588 O O . CYS A 1 193 ? -5.722 4.385 -28.642 1.00 95.69 193 CYS A O 1
ATOM 1590 N N . ALA A 1 194 ? -4.610 4.795 -26.731 1.00 94.56 194 ALA A N 1
ATOM 1591 C CA . ALA A 1 194 ? -4.134 6.116 -27.116 1.00 94.56 194 ALA A CA 1
ATOM 1592 C C . ALA A 1 194 ? -3.319 6.145 -28.426 1.00 94.56 194 ALA A C 1
ATOM 1594 O O . ALA A 1 194 ? -3.140 7.212 -29.011 1.00 94.56 194 ALA A O 1
ATOM 1595 N N . GLN A 1 195 ? -2.805 4.996 -28.874 1.00 95.75 195 GLN A N 1
ATOM 1596 C CA . GLN A 1 195 ? -1.959 4.855 -30.062 1.00 95.75 195 GLN A CA 1
ATOM 1597 C C . GLN A 1 195 ? -2.741 4.390 -31.302 1.00 95.75 195 GLN A C 1
ATOM 1599 O O . GLN A 1 195 ? -2.162 4.300 -32.379 1.00 95.75 195 GLN A O 1
ATOM 1604 N N . VAL A 1 196 ? -4.040 4.095 -31.170 1.00 94.00 196 VAL A N 1
ATOM 1605 C CA . VAL A 1 196 ? -4.860 3.528 -32.256 1.00 94.00 196 VAL A CA 1
ATOM 1606 C C . VAL A 1 196 ? -5.303 4.599 -33.256 1.00 94.00 196 VAL A C 1
ATOM 1608 O O . VAL A 1 196 ? -5.154 4.432 -34.461 1.00 94.00 196 VAL A O 1
ATOM 1611 N N . SER A 1 197 ? -5.861 5.710 -32.772 1.00 92.25 197 SER A N 1
ATOM 1612 C CA . SER A 1 197 ? -6.341 6.821 -33.603 1.00 92.25 197 SER A CA 1
ATOM 1613 C C . SER A 1 197 ? -6.368 8.124 -32.802 1.00 92.25 197 SER A C 1
ATOM 1615 O O . SER A 1 197 ? -6.303 8.092 -31.575 1.00 92.25 197 SER A O 1
ATOM 1617 N N . ARG A 1 198 ? -6.522 9.280 -33.467 1.00 92.38 198 ARG A N 1
ATOM 1618 C CA . ARG A 1 198 ? -6.685 10.575 -32.770 1.00 92.38 198 ARG A CA 1
ATOM 1619 C C . ARG A 1 198 ? -7.893 10.574 -31.832 1.00 92.38 198 ARG A C 1
ATOM 1621 O O . ARG A 1 198 ? -7.774 10.979 -30.685 1.00 92.38 198 ARG A O 1
ATOM 1628 N N . ARG A 1 199 ? -9.021 10.025 -32.288 1.00 93.06 199 ARG A N 1
ATOM 1629 C CA . ARG A 1 199 ? -10.240 9.916 -31.481 1.00 93.06 199 ARG A CA 1
ATOM 1630 C C . ARG A 1 199 ? -10.040 9.038 -30.247 1.00 93.06 199 ARG A C 1
ATOM 1632 O O . ARG A 1 199 ? -10.513 9.377 -29.170 1.00 93.06 199 ARG A O 1
ATOM 1639 N N . TRP A 1 200 ? -9.336 7.915 -30.391 1.00 94.44 200 TRP A N 1
ATOM 1640 C CA . TRP A 1 200 ? -9.021 7.047 -29.254 1.00 94.44 200 TRP A CA 1
ATOM 1641 C C . TRP A 1 200 ? -7.991 7.683 -28.323 1.00 94.44 200 TRP A C 1
ATOM 1643 O O . TRP A 1 200 ? -8.081 7.501 -27.114 1.00 94.44 200 TRP A O 1
ATOM 1653 N N . ASN A 1 201 ? -7.044 8.456 -28.860 1.00 95.00 201 ASN A N 1
ATOM 1654 C CA . ASN A 1 201 ? -6.119 9.257 -28.068 1.00 95.00 201 ASN A CA 1
ATOM 1655 C C . ASN A 1 201 ? -6.874 10.233 -27.162 1.00 95.00 201 ASN A C 1
ATOM 1657 O O . ASN A 1 201 ? -6.701 10.170 -25.946 1.00 95.00 201 ASN A O 1
ATOM 1661 N N . GLU A 1 202 ? -7.778 11.025 -27.738 1.00 94.12 202 GLU A N 1
ATOM 1662 C CA . GLU A 1 202 ? -8.640 11.961 -27.013 1.00 94.12 202 GLU A CA 1
ATOM 1663 C C . GLU A 1 202 ? -9.501 11.238 -25.968 1.00 94.12 202 GLU A C 1
ATOM 1665 O O . GLU A 1 202 ? -9.429 11.566 -24.785 1.00 94.12 202 GLU A O 1
ATOM 1670 N N . ALA A 1 203 ? -10.217 10.182 -26.367 1.00 95.19 203 ALA A N 1
ATOM 1671 C CA . ALA A 1 203 ? -11.069 9.410 -25.464 1.00 95.19 203 ALA A CA 1
ATOM 1672 C C . ALA A 1 203 ? -10.281 8.749 -24.317 1.00 95.19 203 ALA A C 1
ATOM 1674 O O . ALA A 1 203 ? -10.701 8.765 -23.165 1.00 95.19 203 ALA A O 1
ATOM 1675 N N . SER A 1 204 ? -9.095 8.202 -24.595 1.00 95.44 204 SER A N 1
ATOM 1676 C CA . SER A 1 204 ? -8.225 7.600 -23.573 1.00 95.44 204 SER A CA 1
ATOM 1677 C C . SER A 1 204 ? -7.598 8.630 -22.631 1.00 95.44 204 SER A C 1
ATOM 1679 O O . SER A 1 204 ? -7.001 8.256 -21.624 1.00 95.44 204 SER A O 1
ATOM 1681 N N . ALA A 1 205 ? -7.664 9.919 -22.962 1.00 94.06 205 ALA A N 1
ATOM 1682 C CA . ALA A 1 205 ? -7.179 11.010 -22.129 1.00 94.06 205 ALA A CA 1
ATOM 1683 C C . ALA A 1 205 ? -8.292 11.660 -21.293 1.00 94.06 205 ALA A C 1
ATOM 1685 O O . ALA A 1 205 ? -8.003 12.581 -20.528 1.00 94.06 205 ALA A O 1
ATOM 1686 N N . ASP A 1 206 ? -9.534 11.181 -21.412 1.00 95.12 206 ASP A N 1
ATOM 1687 C CA . ASP A 1 206 ? -10.680 11.775 -20.739 1.00 95.12 206 ASP A CA 1
ATOM 1688 C C . ASP A 1 206 ? -10.530 11.744 -19.203 1.00 95.12 206 ASP A C 1
ATOM 1690 O O . ASP A 1 206 ? -10.283 10.674 -18.632 1.00 95.12 206 ASP A O 1
ATOM 1694 N N . PRO A 1 207 ? -10.702 12.884 -18.501 1.00 93.69 207 PRO A N 1
ATOM 1695 C CA . PRO A 1 207 ? -10.561 12.952 -17.047 1.00 93.69 207 PRO A CA 1
ATOM 1696 C C . PRO A 1 207 ? -11.475 12.000 -16.268 1.00 93.69 207 PRO A C 1
ATOM 1698 O O . PRO A 1 207 ? -11.130 11.613 -15.149 1.00 93.69 207 PRO A O 1
ATOM 1701 N N . ALA A 1 208 ? -12.625 11.601 -16.828 1.00 93.44 208 ALA A N 1
ATOM 1702 C CA . ALA A 1 208 ? -13.538 10.662 -16.179 1.00 93.44 208 ALA A CA 1
ATOM 1703 C C . ALA A 1 208 ? -12.882 9.296 -15.910 1.00 93.44 208 ALA A C 1
ATOM 1705 O O . ALA A 1 208 ? -13.203 8.652 -14.911 1.00 93.44 208 ALA A O 1
ATOM 1706 N N . LEU A 1 209 ? -11.908 8.895 -16.735 1.00 94.81 209 LEU A N 1
ATOM 1707 C CA . LEU A 1 209 ? -11.170 7.633 -16.607 1.00 94.81 209 LEU A CA 1
ATOM 1708 C C . LEU A 1 209 ? -10.118 7.644 -15.483 1.00 94.81 209 LEU A C 1
ATOM 1710 O O . LEU A 1 209 ? -9.544 6.599 -15.167 1.00 94.81 209 LEU A O 1
ATOM 1714 N N . TYR A 1 210 ? -9.844 8.814 -14.897 1.00 94.62 210 TYR A N 1
ATOM 1715 C CA . TYR A 1 210 ? -8.738 9.038 -13.961 1.00 94.62 210 TYR A CA 1
ATOM 1716 C C . TYR A 1 210 ? -9.179 9.671 -12.632 1.00 94.62 210 TYR A C 1
ATOM 1718 O O . TYR A 1 210 ? -8.352 10.184 -11.883 1.00 94.62 210 TYR A O 1
ATOM 1726 N N . GLN A 1 211 ? -10.475 9.613 -12.291 1.00 94.81 211 GLN A N 1
ATOM 1727 C CA . GLN A 1 211 ? -10.947 10.017 -10.955 1.00 94.81 211 GLN A CA 1
ATOM 1728 C C . GLN A 1 211 ? -10.353 9.137 -9.846 1.00 94.81 211 GLN A C 1
ATOM 1730 O O . GLN A 1 211 ? -10.118 9.613 -8.735 1.00 94.81 211 GLN A O 1
ATOM 1735 N N . ASN A 1 212 ? -10.092 7.866 -10.156 1.00 95.62 212 ASN A N 1
ATOM 1736 C CA . ASN A 1 212 ? -9.425 6.926 -9.270 1.00 95.62 212 ASN A CA 1
ATOM 1737 C C . ASN A 1 212 ? -8.157 6.418 -9.959 1.00 95.62 212 ASN A C 1
ATOM 1739 O O . ASN A 1 212 ? -8.225 5.843 -11.048 1.00 95.62 212 ASN A O 1
ATOM 1743 N N . LEU A 1 213 ? -7.012 6.618 -9.317 1.00 95.44 213 LEU A N 1
ATOM 1744 C CA . LEU A 1 213 ? -5.708 6.246 -9.842 1.00 95.44 213 LEU A CA 1
ATOM 1745 C C . LEU A 1 213 ? -4.951 5.424 -8.798 1.00 95.44 213 LEU A C 1
ATOM 1747 O O . LEU A 1 213 ? -4.706 5.894 -7.689 1.00 95.44 213 LEU A O 1
ATOM 1751 N N . SER A 1 214 ? -4.555 4.207 -9.163 1.00 95.69 214 SER A N 1
ATOM 1752 C CA . SER A 1 214 ? -3.547 3.445 -8.425 1.00 95.69 214 SER A CA 1
ATOM 1753 C C . SER A 1 214 ? -2.398 3.123 -9.368 1.00 95.69 214 SER A C 1
ATOM 1755 O O . SER A 1 214 ? -2.602 2.519 -10.420 1.00 95.69 214 SER A O 1
ATOM 1757 N N . LEU A 1 215 ? -1.190 3.551 -9.002 1.00 96.19 215 LEU A N 1
ATOM 1758 C CA . LEU A 1 215 ? 0.033 3.192 -9.721 1.00 96.19 215 LEU A CA 1
ATOM 1759 C C . LEU A 1 215 ? 0.804 2.067 -9.024 1.00 96.19 215 LEU A C 1
ATOM 1761 O O . LEU A 1 215 ? 1.777 1.570 -9.589 1.00 96.19 215 LEU A O 1
ATOM 1765 N N . LYS A 1 216 ? 0.344 1.609 -7.850 1.00 95.69 216 LYS A N 1
ATOM 1766 C CA . LYS A 1 216 ? 0.961 0.518 -7.085 1.00 95.69 216 LYS A CA 1
ATOM 1767 C C . LYS A 1 216 ? 1.208 -0.750 -7.926 1.00 95.69 216 LYS A C 1
ATOM 1769 O O . LYS A 1 216 ? 2.335 -1.245 -7.883 1.00 95.69 216 LYS A O 1
ATOM 1774 N N . PRO A 1 217 ? 0.261 -1.271 -8.741 1.00 95.06 217 PRO A N 1
ATOM 1775 C CA . PRO A 1 217 ? 0.511 -2.458 -9.578 1.00 95.06 217 PRO A CA 1
ATOM 1776 C C . PRO A 1 217 ? 1.607 -2.252 -10.636 1.00 95.06 217 PRO A C 1
ATOM 1778 O O . PRO A 1 217 ? 2.157 -3.206 -11.185 1.00 95.06 217 PRO A O 1
ATOM 1781 N N . TYR A 1 218 ? 1.932 -0.993 -10.928 1.00 95.31 218 TYR A N 1
ATOM 1782 C CA . TYR A 1 218 ? 2.892 -0.570 -11.939 1.00 95.31 218 TYR A CA 1
ATOM 1783 C C . TYR A 1 218 ? 4.145 0.057 -11.335 1.00 95.31 218 TYR A C 1
ATOM 1785 O O . TYR A 1 218 ? 4.899 0.681 -12.076 1.00 95.31 218 TYR A O 1
ATOM 1793 N N . TRP A 1 219 ? 4.384 -0.103 -10.027 1.00 95.88 219 TRP A N 1
ATOM 1794 C CA . TRP A 1 219 ? 5.446 0.577 -9.277 1.00 95.88 219 TRP A CA 1
ATOM 1795 C C . TRP A 1 219 ? 6.812 0.563 -9.987 1.00 95.88 219 TRP A C 1
ATOM 1797 O O . TRP A 1 219 ? 7.532 1.557 -9.975 1.00 95.88 219 TRP A O 1
ATOM 1807 N N . TYR A 1 220 ? 7.138 -0.537 -10.671 1.00 94.75 220 TYR A N 1
ATOM 1808 C CA . TYR A 1 220 ? 8.397 -0.766 -11.383 1.00 94.75 220 TYR A CA 1
ATOM 1809 C C . TYR A 1 220 ? 8.572 0.084 -12.659 1.00 94.75 220 TYR A C 1
ATOM 1811 O O . TYR A 1 220 ? 9.670 0.149 -13.212 1.00 94.75 220 TYR A O 1
ATOM 1819 N N . LEU A 1 221 ? 7.499 0.722 -13.138 1.00 93.69 221 LEU A N 1
ATOM 1820 C CA . LEU A 1 221 ? 7.475 1.651 -14.274 1.00 93.69 221 LEU A CA 1
ATOM 1821 C C . LEU A 1 221 ? 7.342 3.115 -13.839 1.00 93.69 221 LEU A C 1
ATOM 1823 O O . LEU A 1 221 ? 7.505 4.007 -14.670 1.00 93.69 221 LEU A O 1
ATOM 1827 N N . VAL A 1 222 ? 7.008 3.376 -12.573 1.00 95.50 222 VAL A N 1
ATOM 1828 C CA . VAL A 1 222 ? 6.672 4.722 -12.105 1.00 95.50 222 VAL A CA 1
ATOM 1829 C C . VAL A 1 222 ? 7.934 5.566 -11.935 1.00 95.50 222 VAL A C 1
ATOM 1831 O O . VAL A 1 222 ? 8.872 5.190 -11.240 1.00 95.50 222 VAL A O 1
ATOM 1834 N N . ASN A 1 223 ? 7.922 6.740 -12.559 1.00 94.56 223 ASN A N 1
ATOM 1835 C CA . ASN A 1 223 ? 8.920 7.801 -12.433 1.00 94.56 223 ASN A CA 1
ATOM 1836 C C . ASN A 1 223 ? 8.229 9.178 -12.517 1.00 94.56 223 ASN A C 1
ATOM 1838 O O . ASN A 1 223 ? 7.004 9.238 -12.668 1.00 94.56 223 ASN A O 1
ATOM 1842 N N . CYS A 1 224 ? 8.992 10.276 -12.463 1.00 96.25 224 CYS A N 1
ATOM 1843 C CA . CYS A 1 224 ? 8.433 11.634 -12.501 1.00 96.25 224 CYS A CA 1
ATOM 1844 C C . CYS A 1 224 ? 7.583 11.888 -13.755 1.00 96.25 224 CYS A C 1
ATOM 1846 O O . CYS A 1 224 ? 6.455 12.356 -13.635 1.00 96.25 224 CYS A O 1
ATOM 1848 N N . ASN A 1 225 ? 8.059 11.472 -14.934 1.00 95.19 225 ASN A N 1
ATOM 1849 C CA . ASN A 1 225 ? 7.327 11.630 -16.198 1.00 95.19 225 ASN A CA 1
ATOM 1850 C C . ASN A 1 225 ? 6.015 10.836 -16.210 1.00 95.19 225 ASN A C 1
ATOM 1852 O O . ASN A 1 225 ? 5.009 11.291 -16.746 1.00 95.19 225 ASN A O 1
ATOM 1856 N N . THR A 1 226 ? 6.013 9.640 -15.620 1.00 94.69 226 THR A N 1
ATOM 1857 C CA . THR A 1 226 ? 4.817 8.792 -15.524 1.00 94.69 226 THR A CA 1
ATOM 1858 C C . THR A 1 226 ? 3.777 9.439 -14.619 1.00 94.69 226 THR A C 1
ATOM 1860 O O . THR A 1 226 ? 2.604 9.516 -14.985 1.00 94.69 226 THR A O 1
ATOM 1863 N N . LEU A 1 227 ? 4.205 9.938 -13.455 1.00 95.56 227 LEU A N 1
ATOM 1864 C CA . LEU A 1 227 ? 3.320 10.643 -12.536 1.00 95.56 227 LEU A CA 1
ATOM 1865 C C . LEU A 1 227 ? 2.783 11.926 -13.183 1.00 95.56 227 LEU A C 1
ATOM 1867 O O . LEU A 1 227 ? 1.576 12.144 -13.185 1.00 95.56 227 LEU A O 1
ATOM 1871 N N . GLU A 1 228 ? 3.643 12.733 -13.803 1.00 94.88 228 GLU A N 1
ATOM 1872 C CA . GLU A 1 228 ? 3.242 13.939 -14.532 1.00 94.88 228 GLU A CA 1
ATOM 1873 C C . GLU A 1 228 ? 2.226 13.636 -15.644 1.00 94.88 228 GLU A C 1
ATOM 1875 O O . GLU A 1 228 ? 1.187 14.295 -15.729 1.00 94.88 228 GLU A O 1
ATOM 1880 N N . TYR A 1 229 ? 2.482 12.604 -16.453 1.00 93.56 229 TYR A N 1
ATOM 1881 C CA . TYR A 1 229 ? 1.604 12.184 -17.543 1.00 93.56 229 TYR A CA 1
ATOM 1882 C C . TYR A 1 229 ? 0.177 11.907 -17.062 1.00 93.56 229 TYR A C 1
ATOM 1884 O O . TYR A 1 229 ? -0.779 12.425 -17.642 1.00 93.56 229 TYR A O 1
ATOM 1892 N N . PHE A 1 230 ? 0.016 11.123 -15.992 1.00 93.62 230 PHE A N 1
ATOM 1893 C CA . PHE A 1 230 ? -1.312 10.848 -15.443 1.00 93.62 230 PHE A CA 1
ATOM 1894 C C . PHE A 1 230 ? -1.911 12.077 -14.764 1.00 93.62 230 PHE A C 1
ATOM 1896 O O . PHE A 1 230 ? -3.088 12.372 -14.971 1.00 93.62 230 PHE A O 1
ATOM 1903 N N . MET A 1 231 ? -1.109 12.851 -14.033 1.00 91.19 231 MET A N 1
ATOM 1904 C CA . MET A 1 231 ? -1.599 14.049 -13.354 1.00 91.19 231 MET A CA 1
ATOM 1905 C C . MET A 1 231 ? -2.097 15.133 -14.307 1.00 91.19 231 MET A C 1
ATOM 1907 O O . MET A 1 231 ? -3.011 15.873 -13.952 1.00 91.19 231 MET A O 1
ATOM 1911 N N . ASN A 1 232 ? -1.584 15.191 -15.534 1.00 90.81 232 ASN A N 1
ATOM 1912 C CA . ASN A 1 232 ? -2.097 16.094 -16.564 1.00 90.81 232 ASN A CA 1
ATOM 1913 C C . ASN A 1 232 ? -3.483 15.683 -17.101 1.00 90.81 232 ASN A C 1
ATOM 1915 O O . ASN A 1 232 ? -4.209 16.527 -17.625 1.00 90.81 232 ASN A O 1
ATOM 1919 N N . LYS A 1 233 ? -3.885 14.416 -16.936 1.00 90.25 233 LYS A N 1
ATOM 1920 C CA . LYS A 1 233 ? -5.232 13.917 -17.277 1.00 90.25 233 LYS A CA 1
ATOM 1921 C C . LYS A 1 233 ? -6.218 14.034 -16.108 1.00 90.25 233 LYS A C 1
ATOM 1923 O O . LYS A 1 233 ? -7.429 14.135 -16.301 1.00 90.25 233 LYS A O 1
ATOM 1928 N N . CYS A 1 234 ? -5.699 14.060 -14.886 1.00 88.56 234 CYS A N 1
ATOM 1929 C CA . CYS A 1 234 ? -6.452 14.130 -13.641 1.00 88.56 234 CYS A CA 1
ATOM 1930 C C . CYS A 1 234 ? -6.979 15.546 -13.336 1.00 88.56 234 CYS A C 1
ATOM 1932 O O . CYS A 1 234 ? -6.352 16.298 -12.594 1.00 88.56 234 CYS A O 1
ATOM 1934 N N . LYS A 1 235 ? -8.163 15.915 -13.845 1.00 85.50 235 LYS A N 1
ATOM 1935 C CA . LYS A 1 235 ? -8.829 17.183 -13.453 1.00 85.50 235 LYS A CA 1
ATOM 1936 C C . LYS A 1 235 ? -9.694 17.073 -12.194 1.00 85.50 235 LYS A C 1
ATOM 1938 O O . LYS A 1 235 ? -9.976 18.076 -11.552 1.00 85.50 235 LYS A O 1
ATOM 1943 N N . THR A 1 236 ? -10.145 15.866 -11.867 1.00 89.31 236 THR A N 1
ATOM 1944 C CA . THR A 1 236 ? -11.116 15.589 -10.793 1.00 89.31 236 THR A CA 1
ATOM 1945 C C . THR A 1 236 ? -10.691 14.369 -9.972 1.00 89.31 236 THR A C 1
ATOM 1947 O O . THR A 1 236 ? -11.515 13.533 -9.604 1.00 89.31 236 THR A O 1
ATOM 1950 N N . LEU A 1 237 ? -9.383 14.241 -9.713 1.00 95.25 237 LEU A N 1
ATOM 1951 C CA . LEU A 1 237 ? -8.811 13.125 -8.957 1.00 95.25 237 LEU A CA 1
ATOM 1952 C C . LEU A 1 237 ? -9.402 13.068 -7.547 1.00 95.25 237 LEU A C 1
ATOM 1954 O O . LEU A 1 237 ? -9.290 14.021 -6.777 1.00 95.25 237 LEU A O 1
ATOM 1958 N N . LYS A 1 238 ? -10.008 11.930 -7.215 1.00 96.88 238 LYS A N 1
ATOM 1959 C CA . LYS A 1 238 ? -10.621 11.645 -5.916 1.00 96.88 238 LYS A CA 1
ATOM 1960 C C . LYS A 1 238 ? -9.837 10.623 -5.115 1.00 96.88 238 LYS A C 1
ATOM 1962 O O . LYS A 1 238 ? -9.807 10.745 -3.893 1.00 96.88 238 LYS A O 1
ATOM 1967 N N . LYS A 1 239 ? -9.243 9.617 -5.760 1.00 97.88 239 LYS A N 1
ATOM 1968 C CA . LYS A 1 239 ? -8.513 8.541 -5.077 1.00 97.88 239 LYS A CA 1
ATOM 1969 C C . LYS A 1 239 ? -7.139 8.348 -5.6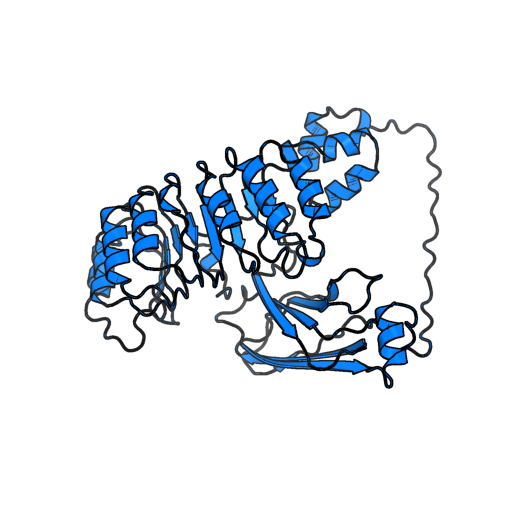96 1.00 97.88 239 LYS A C 1
ATOM 1971 O O . LYS A 1 239 ? -7.058 8.118 -6.901 1.00 97.88 239 LYS A O 1
ATOM 1976 N N . LEU A 1 240 ? -6.093 8.415 -4.877 1.00 97.62 240 LEU A N 1
ATOM 1977 C CA . LEU A 1 240 ? -4.706 8.252 -5.304 1.00 97.62 240 LEU A CA 1
ATOM 1978 C C . LEU A 1 240 ? -3.988 7.213 -4.444 1.00 97.62 240 LEU A C 1
ATOM 1980 O O . LEU A 1 240 ? -3.892 7.366 -3.228 1.00 97.62 240 LEU A O 1
ATOM 1984 N N . ASP A 1 241 ? -3.472 6.166 -5.078 1.00 97.56 241 ASP A N 1
ATOM 1985 C CA . ASP A 1 241 ? -2.598 5.177 -4.449 1.00 97.56 241 ASP A CA 1
ATOM 1986 C C . ASP A 1 241 ? -1.253 5.130 -5.178 1.00 97.56 241 ASP A C 1
ATOM 1988 O O . ASP A 1 241 ? -1.163 4.725 -6.342 1.00 97.56 241 ASP A O 1
ATOM 1992 N N . LEU A 1 242 ? -0.213 5.569 -4.473 1.00 97.44 242 LEU A N 1
ATOM 1993 C CA . LEU A 1 242 ? 1.180 5.540 -4.921 1.00 97.44 242 LEU A CA 1
ATOM 1994 C C . LEU A 1 242 ? 2.031 4.628 -4.036 1.00 97.44 242 LEU A C 1
ATOM 1996 O O . LEU A 1 242 ? 3.256 4.743 -4.032 1.00 97.44 242 LEU A O 1
ATOM 2000 N N . SER A 1 243 ? 1.403 3.714 -3.292 1.00 96.56 243 SER A N 1
ATOM 2001 C CA . SER A 1 243 ? 2.134 2.742 -2.487 1.00 96.56 243 SER A CA 1
ATOM 2002 C C . SER A 1 243 ? 3.179 2.021 -3.342 1.00 96.56 243 SER A C 1
ATOM 2004 O O . SER A 1 243 ? 2.911 1.649 -4.486 1.00 96.56 243 SER A O 1
ATOM 2006 N N . TRP A 1 244 ? 4.372 1.824 -2.778 1.00 96.31 244 TRP A N 1
ATOM 2007 C CA . TRP A 1 244 ? 5.532 1.159 -3.394 1.00 96.31 244 TRP A CA 1
ATOM 2008 C C . TRP A 1 244 ? 6.207 1.911 -4.550 1.00 96.31 244 TRP A C 1
ATOM 2010 O O . TRP A 1 244 ? 7.214 1.425 -5.072 1.00 96.31 244 TRP A O 1
ATOM 2020 N N . CYS A 1 245 ? 5.661 3.046 -4.983 1.00 96.88 245 CYS A N 1
ATOM 2021 C CA . CYS A 1 245 ? 6.158 3.805 -6.127 1.00 96.88 245 CYS A CA 1
ATOM 2022 C C . CYS A 1 245 ? 7.208 4.830 -5.695 1.00 96.88 245 CYS A C 1
ATOM 2024 O O . CYS A 1 245 ? 7.227 5.221 -4.538 1.00 96.88 245 CYS A O 1
ATOM 2026 N N . GLY A 1 246 ? 8.048 5.298 -6.623 1.00 94.88 246 GLY A N 1
ATOM 2027 C CA . GLY A 1 246 ? 8.880 6.495 -6.428 1.00 94.88 246 GLY A CA 1
ATOM 2028 C C . GLY A 1 246 ? 10.156 6.323 -5.602 1.00 94.88 246 GLY A C 1
ATOM 2029 O O . GLY A 1 246 ? 11.041 7.169 -5.685 1.00 94.88 246 GLY A O 1
ATOM 2030 N N . ASN A 1 247 ? 10.294 5.222 -4.859 1.00 91.94 247 ASN A N 1
ATOM 2031 C CA . ASN A 1 247 ? 11.520 4.929 -4.117 1.00 91.94 247 ASN A CA 1
ATOM 2032 C C . ASN A 1 247 ? 12.725 4.875 -5.082 1.00 91.94 247 ASN A C 1
ATOM 2034 O O . ASN A 1 247 ? 12.662 4.218 -6.124 1.00 91.94 247 ASN A O 1
ATOM 2038 N N . ASP A 1 248 ? 13.816 5.556 -4.724 1.00 89.62 248 ASP A N 1
ATOM 2039 C CA . ASP A 1 248 ? 15.049 5.717 -5.519 1.00 89.62 248 ASP A CA 1
ATOM 2040 C C . ASP A 1 248 ? 14.902 6.494 -6.845 1.00 89.62 248 ASP A C 1
ATOM 2042 O O . ASP A 1 248 ? 15.788 6.412 -7.701 1.00 89.62 248 ASP A O 1
ATOM 2046 N N . ILE A 1 249 ? 13.805 7.231 -7.049 1.00 93.75 249 ILE A N 1
ATOM 2047 C CA . ILE A 1 249 ? 13.614 8.081 -8.230 1.00 93.75 249 ILE A CA 1
ATOM 2048 C C . ILE A 1 249 ? 13.929 9.537 -7.861 1.00 93.75 249 ILE A C 1
ATOM 2050 O O . ILE A 1 249 ? 13.169 10.140 -7.108 1.00 93.75 249 ILE A O 1
ATOM 2054 N N . PRO A 1 250 ? 15.007 10.137 -8.401 1.00 93.62 250 PRO A N 1
ATOM 2055 C CA . PRO A 1 250 ? 15.324 11.537 -8.136 1.00 93.62 250 PRO A CA 1
ATOM 2056 C C . PRO A 1 250 ? 14.209 12.471 -8.612 1.00 93.62 250 PRO A C 1
ATOM 2058 O O . PRO A 1 250 ? 13.741 12.342 -9.748 1.00 93.62 250 PRO A O 1
ATOM 2061 N N . GLY A 1 251 ? 13.828 13.438 -7.779 1.00 95.38 251 GLY A N 1
ATOM 2062 C CA . GLY A 1 251 ? 12.817 14.436 -8.127 1.00 95.38 251 GLY A CA 1
ATOM 2063 C C . GLY A 1 251 ? 11.369 13.980 -7.898 1.00 95.38 251 GLY A C 1
ATOM 2064 O O . GLY A 1 251 ? 10.431 14.632 -8.370 1.00 95.38 251 GLY A O 1
ATOM 2065 N N . PHE A 1 252 ? 11.161 12.799 -7.303 1.00 96.56 252 PHE A N 1
ATOM 2066 C CA . PHE A 1 252 ? 9.826 12.216 -7.178 1.00 96.56 252 PHE A CA 1
ATOM 2067 C C . PHE A 1 252 ? 9.014 12.891 -6.072 1.00 96.56 252 PHE A C 1
ATOM 2069 O O . PHE A 1 252 ? 7.805 13.078 -6.225 1.00 96.56 252 PHE A O 1
ATOM 2076 N N . GLU A 1 253 ? 9.671 13.296 -4.987 1.00 95.62 253 GLU A N 1
ATOM 2077 C CA . GLU A 1 253 ? 9.072 14.037 -3.886 1.00 95.62 253 GLU A CA 1
ATOM 2078 C C . GLU A 1 253 ? 8.498 15.386 -4.342 1.00 95.62 253 GLU A C 1
ATOM 2080 O O . GLU A 1 253 ? 7.344 15.688 -4.034 1.00 95.62 253 GLU A O 1
ATOM 2085 N N . GLU A 1 254 ? 9.220 16.152 -5.166 1.00 96.62 254 GLU A N 1
ATOM 2086 C CA . GLU A 1 254 ? 8.740 17.424 -5.714 1.00 96.62 254 GLU A CA 1
ATOM 2087 C C . GLU A 1 254 ? 7.556 17.205 -6.658 1.00 96.62 254 GLU A C 1
ATOM 2089 O O . GLU A 1 254 ? 6.558 17.934 -6.611 1.00 96.62 254 GLU A O 1
ATOM 2094 N N . GLN A 1 255 ? 7.625 16.166 -7.495 1.00 96.88 255 GLN A N 1
ATOM 2095 C CA . GLN A 1 255 ? 6.534 15.834 -8.404 1.00 96.88 255 GLN A CA 1
ATOM 2096 C C . GLN A 1 255 ? 5.263 15.423 -7.641 1.00 96.88 255 GLN A C 1
ATOM 2098 O O . GLN A 1 255 ? 4.151 15.783 -8.050 1.00 96.88 255 GLN A O 1
ATOM 2103 N N . LEU A 1 256 ? 5.401 14.706 -6.519 1.00 96.94 256 LEU A N 1
ATOM 2104 C CA . LEU A 1 256 ? 4.282 14.376 -5.639 1.00 96.94 256 LEU A CA 1
ATOM 2105 C C . LEU A 1 256 ? 3.704 15.625 -4.962 1.00 96.94 256 LEU A C 1
ATOM 2107 O O . LEU A 1 256 ? 2.485 15.787 -4.947 1.00 96.94 256 LEU A O 1
ATOM 2111 N N . THR A 1 257 ? 4.542 16.531 -4.461 1.00 96.75 257 THR A N 1
ATOM 2112 C CA . THR A 1 257 ? 4.094 17.810 -3.886 1.00 96.75 257 THR A CA 1
ATOM 2113 C C . THR A 1 257 ? 3.241 18.596 -4.887 1.00 96.75 257 THR A C 1
ATOM 2115 O O . THR A 1 257 ? 2.134 19.032 -4.563 1.00 96.75 257 THR A O 1
ATOM 2118 N N . ILE A 1 258 ? 3.687 18.710 -6.145 1.00 95.94 258 ILE A N 1
ATOM 2119 C CA . ILE A 1 258 ? 2.922 19.377 -7.216 1.00 95.94 258 ILE A CA 1
ATOM 2120 C C . ILE A 1 258 ? 1.581 18.669 -7.465 1.00 95.94 258 ILE A C 1
ATOM 2122 O O . ILE A 1 258 ? 0.550 19.323 -7.651 1.00 95.94 258 ILE A O 1
ATOM 2126 N N . CYS A 1 259 ? 1.583 17.336 -7.478 1.00 95.19 259 CYS A N 1
ATOM 2127 C CA . CYS A 1 259 ? 0.390 16.508 -7.646 1.00 95.19 259 CYS A CA 1
ATOM 2128 C C . CYS A 1 259 ? -0.652 16.753 -6.538 1.00 95.19 259 CYS A C 1
ATOM 2130 O O . CYS A 1 259 ? -1.826 17.011 -6.836 1.00 95.19 259 CYS A O 1
ATOM 2132 N N . LEU A 1 260 ? -0.226 16.723 -5.273 1.00 96.38 260 LEU A N 1
ATOM 2133 C CA . LEU A 1 260 ? -1.096 16.947 -4.118 1.00 96.38 260 LEU A CA 1
ATOM 2134 C C . LEU A 1 260 ? -1.659 18.369 -4.126 1.00 96.38 260 LEU A C 1
ATOM 2136 O O . LEU A 1 260 ? -2.870 18.546 -4.014 1.00 96.38 260 LEU A O 1
ATOM 2140 N N . ARG A 1 261 ? -0.822 19.375 -4.401 1.00 95.38 261 ARG A N 1
ATOM 2141 C CA . ARG A 1 261 ? -1.264 20.773 -4.490 1.00 95.38 261 ARG A CA 1
ATOM 2142 C C . ARG A 1 261 ? -2.323 20.990 -5.574 1.00 95.38 261 ARG A C 1
ATOM 2144 O O . ARG A 1 261 ? -3.268 21.746 -5.370 1.00 95.38 261 ARG A O 1
ATOM 2151 N N . LYS A 1 262 ? -2.204 20.313 -6.724 1.00 93.69 262 LYS A N 1
ATOM 2152 C CA . LYS A 1 262 ? -3.203 20.376 -7.811 1.00 93.69 262 LYS A CA 1
ATOM 2153 C C . LYS A 1 262 ? -4.534 19.706 -7.448 1.00 93.69 262 LYS A C 1
ATOM 2155 O O . LYS A 1 262 ? -5.568 20.115 -7.967 1.00 93.69 262 LYS A O 1
ATOM 2160 N N . SER A 1 263 ? -4.512 18.676 -6.603 1.00 94.19 263 SER A N 1
ATOM 2161 C CA . SER A 1 263 ? -5.679 17.836 -6.283 1.00 94.19 263 SER A CA 1
ATOM 2162 C C . SER A 1 263 ? -6.252 18.061 -4.878 1.00 94.19 263 SER A C 1
ATOM 2164 O O . SER A 1 263 ? -7.227 17.412 -4.501 1.00 94.19 263 SER A O 1
ATOM 2166 N N . CYS A 1 264 ? -5.716 19.019 -4.118 1.00 93.31 264 CYS A N 1
ATOM 2167 C CA . CYS A 1 264 ? -6.041 19.231 -2.704 1.00 93.31 264 CYS A CA 1
ATOM 2168 C C . CYS A 1 264 ? -7.533 19.467 -2.413 1.00 93.31 264 CYS A C 1
ATOM 2170 O O . CYS A 1 264 ? -8.031 19.075 -1.360 1.00 93.31 264 CYS A O 1
ATOM 2172 N N . ASN A 1 265 ? -8.270 20.055 -3.359 1.00 94.31 265 ASN A N 1
ATOM 2173 C CA . ASN A 1 265 ? -9.696 20.359 -3.202 1.00 94.31 265 ASN A CA 1
ATOM 2174 C C . ASN A 1 265 ? -10.626 19.212 -3.632 1.00 94.31 265 ASN A C 1
ATOM 2176 O O . ASN A 1 265 ? -11.839 19.324 -3.475 1.00 94.31 265 ASN A O 1
ATOM 2180 N N . THR A 1 266 ? -10.096 18.137 -4.223 1.00 96.00 266 THR A N 1
ATOM 2181 C CA . THR A 1 266 ? -10.895 17.014 -4.749 1.00 96.00 266 THR A CA 1
ATOM 2182 C C . THR A 1 266 ? -10.501 15.665 -4.166 1.00 96.00 266 THR A C 1
ATOM 2184 O O . THR A 1 266 ? -11.297 14.726 -4.221 1.00 96.00 266 THR A O 1
ATOM 2187 N N . LEU A 1 267 ? -9.284 15.547 -3.629 1.00 97.81 267 LEU A N 1
ATOM 2188 C CA . LEU A 1 267 ? -8.742 14.293 -3.133 1.00 97.81 267 LEU A CA 1
ATOM 2189 C C . LEU A 1 267 ? -9.466 13.856 -1.854 1.00 97.81 267 LEU A C 1
ATOM 2191 O O . LEU A 1 267 ? -9.456 14.545 -0.840 1.00 97.81 267 LEU A O 1
ATOM 2195 N N . THR A 1 268 ? -10.073 12.674 -1.917 1.00 98.06 268 THR A N 1
ATOM 2196 C CA . THR A 1 268 ? -10.854 12.069 -0.826 1.00 98.06 268 THR A CA 1
ATOM 2197 C C . THR A 1 268 ? -10.180 10.843 -0.221 1.00 98.06 268 THR A C 1
ATOM 2199 O O . THR A 1 268 ? -10.464 10.507 0.927 1.00 98.06 268 THR A O 1
ATOM 2202 N N . HIS A 1 269 ? -9.325 10.157 -0.984 1.00 98.56 269 HIS A N 1
ATOM 2203 C CA . HIS A 1 269 ? -8.597 8.974 -0.533 1.00 98.56 269 HIS A CA 1
ATOM 2204 C C . HIS A 1 269 ? -7.133 9.065 -0.967 1.00 98.56 269 HIS A C 1
ATOM 2206 O O . HIS A 1 269 ? -6.857 9.277 -2.152 1.00 98.56 269 HIS A O 1
ATOM 2212 N N . LEU A 1 270 ? -6.209 8.850 -0.033 1.00 98.19 270 LEU A N 1
ATOM 2213 C CA . LEU A 1 270 ? -4.771 8.853 -0.294 1.00 98.19 270 LEU A CA 1
ATOM 2214 C C . LEU A 1 270 ? -4.106 7.650 0.374 1.00 98.19 270 LEU A C 1
ATOM 2216 O O . LEU A 1 270 ? -4.255 7.448 1.578 1.00 98.19 270 LEU A O 1
ATOM 2220 N N . SER A 1 271 ? -3.360 6.872 -0.411 1.00 97.88 271 SER A N 1
ATOM 2221 C CA . SER A 1 271 ? -2.571 5.740 0.077 1.00 97.88 271 SER A CA 1
ATOM 2222 C C . SER A 1 271 ? -1.105 5.892 -0.333 1.00 97.88 271 SER A C 1
ATOM 2224 O O . SER A 1 271 ? -0.781 5.941 -1.523 1.00 97.88 271 SER A O 1
ATOM 2226 N N . LEU A 1 272 ? -0.235 6.005 0.672 1.00 96.81 272 LEU A N 1
ATOM 2227 C CA . LEU A 1 272 ? 1.220 6.125 0.559 1.00 96.81 272 LEU A CA 1
ATOM 2228 C C . LEU A 1 272 ? 1.861 5.091 1.492 1.00 96.81 272 LEU A C 1
ATOM 2230 O O . LEU A 1 272 ? 2.290 5.397 2.605 1.00 96.81 272 LEU A O 1
ATOM 2234 N N . GLY A 1 273 ? 1.850 3.827 1.069 1.00 95.31 273 GLY A N 1
ATOM 2235 C CA . GLY A 1 273 ? 2.480 2.734 1.804 1.00 95.31 273 GLY A CA 1
ATOM 2236 C C . GLY A 1 273 ? 3.876 2.397 1.287 1.00 95.31 273 GLY A C 1
ATOM 2237 O O . GLY A 1 273 ? 4.041 2.126 0.097 1.00 95.31 273 GLY A O 1
ATOM 2238 N N . ASN A 1 274 ? 4.852 2.289 2.192 1.00 95.06 274 ASN A N 1
ATOM 2239 C CA . ASN A 1 274 ? 6.251 1.964 1.881 1.00 95.06 274 ASN A CA 1
ATOM 2240 C C . ASN A 1 274 ? 6.898 2.968 0.908 1.00 95.06 274 ASN A C 1
ATOM 2242 O O . ASN A 1 274 ? 7.538 2.576 -0.070 1.00 95.06 274 ASN A O 1
ATOM 2246 N N . CYS A 1 275 ? 6.704 4.259 1.177 1.00 94.62 275 CYS A N 1
ATOM 2247 C CA . CYS A 1 275 ? 7.300 5.374 0.441 1.00 94.62 275 CYS A CA 1
ATOM 2248 C C . CYS A 1 275 ? 8.376 6.026 1.323 1.00 94.62 275 CYS A C 1
ATOM 2250 O O . CYS A 1 275 ? 8.045 6.631 2.340 1.00 94.62 275 CYS A O 1
ATOM 2252 N N . ASN A 1 276 ? 9.656 5.896 0.964 1.00 92.25 276 ASN A N 1
ATOM 2253 C CA . ASN A 1 276 ? 10.776 6.351 1.805 1.00 92.25 276 ASN A CA 1
ATOM 2254 C C . ASN A 1 276 ? 11.134 7.841 1.639 1.00 92.25 276 ASN A C 1
ATOM 2256 O O . ASN A 1 276 ? 11.916 8.370 2.421 1.00 92.25 276 ASN A O 1
ATOM 2260 N N . TYR A 1 277 ? 10.551 8.510 0.645 1.00 92.75 277 TYR A N 1
ATOM 2261 C CA . TYR A 1 277 ? 10.791 9.915 0.297 1.00 92.75 277 TYR A CA 1
ATOM 2262 C C . TYR A 1 277 ? 9.791 10.887 0.949 1.00 92.75 277 TYR A C 1
ATOM 2264 O O . TYR A 1 277 ? 9.782 12.075 0.625 1.00 92.75 277 TYR A O 1
ATOM 2272 N N . LEU A 1 278 ? 8.904 10.409 1.832 1.00 92.19 278 LEU A N 1
ATOM 2273 C CA . LEU A 1 278 ? 7.954 11.288 2.517 1.00 92.19 278 LEU A CA 1
ATOM 2274 C C . LEU A 1 278 ? 8.709 12.277 3.411 1.00 92.19 278 LEU A C 1
ATOM 2276 O O . LEU A 1 278 ? 9.448 11.881 4.307 1.00 92.19 278 LEU A O 1
ATOM 2280 N N . ASN A 1 279 ? 8.497 13.566 3.156 1.00 90.75 279 ASN A N 1
ATOM 2281 C CA . ASN A 1 279 ? 9.143 14.683 3.836 1.00 90.75 279 ASN A CA 1
ATOM 2282 C C . ASN A 1 279 ? 8.090 15.672 4.383 1.00 90.75 279 ASN A C 1
ATOM 2284 O O . ASN A 1 279 ? 6.880 15.492 4.201 1.00 90.75 279 ASN A O 1
ATOM 2288 N N . ILE A 1 280 ? 8.539 16.707 5.100 1.00 90.69 280 ILE A N 1
ATOM 2289 C CA . ILE A 1 280 ? 7.638 17.650 5.777 1.00 90.69 280 ILE A CA 1
ATOM 2290 C C . ILE A 1 280 ? 6.766 18.424 4.783 1.00 90.69 280 ILE A C 1
ATOM 2292 O O . ILE A 1 280 ? 5.603 18.686 5.076 1.00 90.69 280 ILE A O 1
ATOM 2296 N N . GLU A 1 281 ? 7.294 18.740 3.599 1.00 92.12 281 GLU A N 1
ATOM 2297 C CA . GLU A 1 281 ? 6.570 19.464 2.553 1.00 92.12 281 GLU A CA 1
ATOM 2298 C C . GLU A 1 281 ? 5.399 18.631 2.021 1.00 92.12 281 GLU A C 1
ATOM 2300 O O . GLU A 1 281 ? 4.267 19.112 1.995 1.00 92.12 281 GLU A O 1
ATOM 2305 N N . ILE A 1 282 ? 5.634 17.352 1.706 1.00 94.25 282 ILE A N 1
ATOM 2306 C CA . ILE A 1 282 ? 4.572 16.426 1.286 1.00 94.25 282 ILE A CA 1
ATOM 2307 C C . ILE A 1 282 ? 3.489 16.346 2.358 1.00 94.25 282 ILE A C 1
ATOM 2309 O O . ILE A 1 282 ? 2.300 16.437 2.064 1.00 94.25 282 ILE A O 1
ATOM 2313 N N . MET A 1 283 ? 3.887 16.200 3.619 1.00 93.44 283 MET A N 1
ATOM 2314 C CA . MET A 1 283 ? 2.932 16.070 4.708 1.00 93.44 283 MET A CA 1
ATOM 2315 C C . MET A 1 283 ? 2.122 17.363 4.956 1.00 93.44 283 MET A C 1
ATOM 2317 O O . MET A 1 283 ? 0.947 17.287 5.328 1.00 93.44 283 MET A O 1
ATOM 2321 N N . VAL A 1 284 ? 2.695 18.545 4.690 1.00 93.38 284 VAL A N 1
ATOM 2322 C CA . VAL A 1 284 ? 1.954 19.820 4.657 1.00 93.38 284 VAL A CA 1
ATOM 2323 C C . VAL A 1 284 ? 0.902 19.803 3.546 1.00 93.38 284 VAL A C 1
ATOM 2325 O O . VAL A 1 284 ? -0.259 20.117 3.819 1.00 93.38 284 VAL A O 1
ATOM 2328 N N . GLU A 1 285 ? 1.252 19.372 2.333 1.00 95.38 285 GLU A N 1
ATOM 2329 C CA . GLU A 1 285 ? 0.290 19.260 1.225 1.00 95.38 285 GLU A CA 1
ATOM 2330 C C . GLU A 1 285 ? -0.824 18.242 1.524 1.00 95.38 285 GLU A C 1
ATOM 2332 O O . GLU A 1 285 ? -1.994 18.502 1.235 1.00 95.38 285 GLU A O 1
ATOM 2337 N N . ILE A 1 286 ? -0.513 17.122 2.189 1.00 95.75 286 ILE A N 1
ATOM 2338 C CA . ILE A 1 286 ? -1.532 16.171 2.669 1.00 95.75 286 ILE A CA 1
ATOM 2339 C C . ILE A 1 286 ? -2.489 16.864 3.648 1.00 95.75 286 ILE A C 1
ATOM 2341 O O . ILE A 1 286 ? -3.705 16.761 3.495 1.00 95.75 286 ILE A O 1
ATOM 2345 N N . SER A 1 287 ? -1.971 17.624 4.620 1.00 94.00 287 SER A N 1
ATOM 2346 C CA . SER A 1 287 ? -2.799 18.356 5.595 1.00 94.00 287 SER A CA 1
ATOM 2347 C C . SER A 1 287 ? -3.678 19.450 4.959 1.00 94.00 287 SER A C 1
ATOM 2349 O O . SER A 1 287 ? -4.695 19.859 5.536 1.00 94.00 287 SER A O 1
ATOM 2351 N N . ALA A 1 288 ? -3.320 19.922 3.759 1.00 95.06 288 ALA A N 1
ATOM 2352 C CA . ALA A 1 288 ? -4.100 20.877 2.978 1.00 95.06 288 ALA A CA 1
ATOM 2353 C C . ALA A 1 288 ? -5.282 20.226 2.234 1.00 95.06 288 ALA A C 1
ATOM 2355 O O . ALA A 1 288 ? -6.220 20.930 1.861 1.00 95.06 288 ALA A O 1
ATOM 2356 N N . CYS A 1 289 ? -5.292 18.899 2.068 1.00 96.12 289 CYS A N 1
ATOM 2357 C CA . CYS A 1 289 ? -6.341 18.168 1.356 1.00 96.12 289 CYS A CA 1
ATOM 2358 C C . CYS A 1 289 ? -7.616 17.993 2.211 1.00 96.12 289 CYS A C 1
ATOM 2360 O O . CYS A 1 289 ? -7.865 16.931 2.781 1.00 96.12 289 CYS A O 1
ATOM 2362 N N . LYS A 1 290 ? -8.444 19.041 2.324 1.00 95.31 290 LYS A N 1
ATOM 2363 C CA . LYS A 1 290 ? -9.590 19.096 3.264 1.00 95.31 290 LYS A CA 1
ATOM 2364 C C . LYS A 1 290 ? -10.724 18.112 2.987 1.00 95.31 290 LYS A C 1
ATOM 2366 O O . LYS A 1 290 ? -11.523 17.856 3.884 1.00 95.31 290 LYS A O 1
ATOM 2371 N N . GLU A 1 291 ? -10.791 17.560 1.781 1.00 97.50 291 GLU A N 1
ATOM 2372 C CA . GLU A 1 291 ? -11.800 16.567 1.400 1.00 97.50 291 GLU A CA 1
ATOM 2373 C C . GLU A 1 291 ? -11.400 15.124 1.748 1.00 97.50 291 GLU A C 1
ATOM 2375 O O . GLU A 1 291 ? -12.173 14.203 1.479 1.00 97.50 291 GLU A O 1
ATOM 2380 N N . LEU A 1 292 ? -10.229 14.903 2.364 1.00 98.12 292 LEU A N 1
ATOM 2381 C CA . LEU A 1 292 ? -9.780 13.566 2.746 1.00 98.12 292 LEU A CA 1
ATOM 2382 C C . LEU A 1 292 ? -10.737 12.895 3.739 1.00 98.12 292 LEU A C 1
ATOM 2384 O O . LEU A 1 292 ? -11.059 13.421 4.803 1.00 98.12 292 LEU A O 1
ATOM 2388 N N . THR A 1 293 ? -11.127 11.676 3.377 1.00 98.06 293 THR A N 1
ATOM 2389 C CA . THR A 1 293 ? -11.979 10.764 4.151 1.00 98.06 293 THR A CA 1
ATOM 2390 C C . THR A 1 293 ? -11.275 9.446 4.477 1.00 98.06 293 THR A C 1
ATOM 2392 O O . THR A 1 293 ? -11.592 8.822 5.486 1.00 98.06 293 THR A O 1
ATOM 2395 N N . ASP A 1 294 ? -10.297 9.030 3.669 1.00 98.50 294 ASP A N 1
ATOM 2396 C CA . ASP A 1 294 ? -9.484 7.829 3.885 1.00 98.50 294 ASP A CA 1
ATOM 2397 C C . ASP A 1 294 ? -8.007 8.200 3.692 1.00 98.50 294 ASP A C 1
ATOM 2399 O O . ASP A 1 294 ? -7.597 8.616 2.603 1.00 98.50 294 ASP A O 1
ATOM 2403 N N . LEU A 1 295 ? -7.222 8.112 4.766 1.00 97.88 295 LEU A N 1
ATOM 2404 C CA . LEU A 1 295 ? -5.792 8.403 4.752 1.00 97.88 295 LEU A CA 1
ATOM 2405 C C . LEU A 1 295 ? -5.015 7.181 5.235 1.00 97.88 295 LEU A C 1
ATOM 2407 O O . LEU A 1 295 ? -5.166 6.750 6.381 1.00 97.88 295 LEU A O 1
ATOM 2411 N N . ARG A 1 296 ? -4.154 6.646 4.366 1.00 97.31 296 ARG A N 1
ATOM 2412 C CA . ARG A 1 296 ? -3.309 5.488 4.676 1.00 97.31 296 ARG A CA 1
ATOM 2413 C C . ARG A 1 296 ? -1.848 5.818 4.436 1.00 97.31 296 ARG A C 1
ATOM 2415 O O . ARG A 1 296 ? -1.409 5.937 3.295 1.00 97.31 296 ARG A O 1
ATOM 2422 N N . LEU A 1 297 ? -1.104 5.944 5.523 1.00 95.75 297 LEU A N 1
ATOM 2423 C CA . LEU A 1 297 ? 0.328 6.206 5.541 1.00 95.75 297 LEU A CA 1
ATOM 2424 C C . LEU A 1 297 ? 0.987 5.026 6.247 1.00 95.75 297 LEU A C 1
ATOM 2426 O O . LEU A 1 297 ? 0.879 4.896 7.461 1.00 95.75 297 LEU A O 1
ATOM 2430 N N . LYS A 1 298 ? 1.627 4.131 5.491 1.00 94.94 298 LYS A N 1
ATOM 2431 C CA . LYS A 1 298 ? 2.222 2.910 6.060 1.00 94.94 298 LYS A CA 1
ATOM 2432 C C . LYS A 1 298 ? 3.730 2.935 5.937 1.00 94.94 298 LYS A C 1
ATOM 2434 O O . LYS A 1 298 ? 4.229 3.240 4.854 1.00 94.94 298 LYS A O 1
ATOM 2439 N N . ASN A 1 299 ? 4.418 2.487 6.985 1.00 93.44 299 ASN A N 1
ATOM 2440 C CA . ASN A 1 299 ? 5.876 2.388 7.023 1.00 93.44 299 ASN A CA 1
ATOM 2441 C C . ASN A 1 299 ? 6.541 3.766 6.820 1.00 93.44 299 ASN A C 1
ATOM 2443 O O . ASN A 1 299 ? 7.290 3.972 5.864 1.00 93.44 299 ASN A O 1
ATOM 2447 N N . VAL A 1 300 ? 6.175 4.731 7.676 1.00 87.94 300 VAL A N 1
ATOM 2448 C CA . VAL A 1 300 ? 6.667 6.122 7.646 1.00 87.94 300 VAL A CA 1
ATOM 2449 C C . VAL A 1 300 ? 7.537 6.379 8.878 1.00 87.94 300 VAL A C 1
ATOM 2451 O O . VAL A 1 300 ? 7.027 6.664 9.961 1.00 87.94 300 VAL A O 1
ATOM 2454 N N . ASN A 1 301 ? 8.856 6.301 8.682 1.00 79.44 301 ASN A N 1
ATOM 2455 C CA . ASN A 1 301 ? 9.877 6.264 9.749 1.00 79.44 301 ASN A CA 1
ATOM 2456 C C . ASN A 1 301 ? 10.467 7.644 10.096 1.00 79.44 301 ASN A C 1
ATOM 2458 O O . ASN A 1 301 ? 11.513 7.767 10.723 1.00 79.44 301 ASN A O 1
ATOM 2462 N N . GLN A 1 302 ? 9.871 8.708 9.571 1.00 77.19 302 GLN A N 1
ATOM 2463 C CA . GLN A 1 302 ? 10.217 10.081 9.918 1.00 77.19 302 GLN A CA 1
ATOM 2464 C C . GLN A 1 302 ? 8.911 10.829 10.077 1.00 77.19 302 GLN A C 1
ATOM 2466 O O . GLN A 1 302 ? 8.537 11.638 9.231 1.00 77.19 302 GLN A O 1
ATOM 2471 N N . TRP A 1 303 ? 8.161 10.500 11.129 1.00 77.44 303 TRP A N 1
ATOM 2472 C CA . TRP A 1 303 ? 6.947 11.240 11.432 1.00 77.44 303 TRP A CA 1
ATOM 2473 C C . TRP A 1 303 ? 7.317 12.672 11.823 1.00 77.44 303 TRP A C 1
ATOM 2475 O O . TRP A 1 303 ? 7.672 12.981 12.958 1.00 77.44 303 TRP A O 1
ATOM 2485 N N . MET A 1 304 ? 7.291 13.553 10.834 1.00 73.81 304 MET A N 1
ATOM 2486 C CA . MET A 1 304 ? 7.434 14.987 11.033 1.00 73.81 304 MET A CA 1
ATOM 2487 C C . MET A 1 304 ? 6.099 15.512 11.568 1.00 73.81 304 MET A C 1
ATOM 2489 O O . MET A 1 304 ? 5.079 14.850 11.405 1.00 73.81 304 MET A O 1
ATOM 2493 N N . GLN A 1 305 ? 6.080 16.677 12.217 1.00 69.88 305 GLN A N 1
ATOM 2494 C CA . GLN A 1 305 ? 4.885 17.218 12.886 1.00 69.88 305 GLN A CA 1
ATOM 2495 C C . GLN A 1 305 ? 4.071 18.218 12.028 1.00 69.88 305 GLN A C 1
ATOM 2497 O O . GLN A 1 305 ? 3.942 19.378 12.423 1.00 69.88 305 GLN A O 1
ATOM 2502 N N . PRO A 1 306 ? 3.484 17.879 10.866 1.00 64.00 306 PRO A N 1
ATOM 2503 C CA . PRO A 1 306 ? 2.365 18.653 10.372 1.00 64.00 306 PRO A CA 1
ATOM 2504 C C . PRO A 1 306 ? 1.103 18.240 11.117 1.00 64.00 306 PRO A C 1
ATOM 2506 O O . PRO A 1 306 ? 0.789 17.064 11.308 1.00 64.00 306 PRO A O 1
ATOM 2509 N N . SER A 1 307 ? 0.359 19.262 11.501 1.00 72.06 307 SER A N 1
ATOM 2510 C CA . SER A 1 307 ? -0.967 19.179 12.083 1.00 72.06 307 SER A CA 1
ATOM 2511 C C . SER A 1 307 ? -1.972 18.518 11.126 1.00 72.06 307 SER A C 1
ATOM 2513 O O . SER A 1 307 ? -2.693 19.189 10.382 1.00 72.06 307 SER A O 1
ATOM 2515 N N . LEU A 1 308 ? -2.031 17.179 11.126 1.00 88.38 308 LEU A N 1
ATOM 2516 C CA . LEU A 1 308 ? -3.094 16.412 10.458 1.00 88.38 308 LEU A CA 1
ATOM 2517 C C . LEU A 1 308 ? -4.473 16.655 11.098 1.00 88.38 308 LEU A C 1
ATOM 2519 O O . LEU A 1 308 ? -5.492 16.307 10.510 1.00 88.38 308 LEU A O 1
ATOM 2523 N N . ASP A 1 309 ? -4.531 17.303 12.263 1.00 87.62 309 ASP A N 1
ATOM 2524 C CA . ASP A 1 309 ? -5.754 17.767 12.924 1.00 87.62 309 ASP A CA 1
ATOM 2525 C C . ASP A 1 309 ? -6.491 18.874 12.156 1.00 87.62 309 ASP A C 1
ATOM 2527 O O . ASP A 1 309 ? -7.638 19.187 12.468 1.00 87.62 309 ASP A O 1
ATOM 2531 N N . HIS A 1 310 ? -5.901 19.417 11.087 1.00 90.00 310 HIS A N 1
ATOM 2532 C CA . HIS A 1 310 ? -6.648 20.240 10.140 1.00 90.00 310 HIS A CA 1
ATOM 2533 C C . HIS A 1 310 ? -7.530 19.442 9.164 1.00 90.00 310 HIS A C 1
ATOM 2535 O O . HIS A 1 310 ? -8.263 20.054 8.377 1.00 90.00 310 HIS A O 1
ATOM 2541 N N . LEU A 1 311 ? -7.414 18.113 9.146 1.00 95.31 311 LEU A N 1
ATOM 2542 C CA . LEU A 1 311 ? -8.341 17.217 8.465 1.00 95.31 311 LEU A CA 1
ATOM 2543 C C . LEU A 1 311 ? -9.464 16.884 9.450 1.00 95.31 311 LEU A C 1
ATOM 2545 O O . LEU A 1 311 ? -9.183 16.477 10.573 1.00 95.31 311 LEU A O 1
ATOM 2549 N N . ASN A 1 312 ? -10.720 17.077 9.043 1.00 96.25 312 ASN A N 1
ATOM 2550 C CA . ASN A 1 312 ? -11.895 16.908 9.914 1.00 96.25 312 ASN A CA 1
ATOM 2551 C C . ASN A 1 312 ? -13.005 16.033 9.298 1.00 96.25 312 ASN A C 1
ATOM 2553 O O . ASN A 1 312 ? -14.105 15.930 9.844 1.00 96.25 312 ASN A O 1
ATOM 2557 N N . LYS A 1 313 ? -12.714 15.395 8.157 1.00 97.69 313 LYS A N 1
ATOM 2558 C CA . LYS A 1 313 ? -13.627 14.505 7.422 1.00 97.69 313 LYS A CA 1
ATOM 2559 C C . LYS A 1 313 ? -13.159 13.047 7.408 1.00 97.69 313 LYS A C 1
ATOM 2561 O O . LYS A 1 313 ? -13.787 12.226 6.740 1.00 97.69 313 LYS A O 1
ATOM 2566 N N . LEU A 1 314 ? -12.088 12.703 8.132 1.00 97.94 314 LEU A N 1
ATOM 2567 C CA . LEU A 1 314 ? -11.544 11.347 8.120 1.00 97.94 314 LEU A CA 1
ATOM 2568 C C . LEU A 1 314 ? -12.551 10.346 8.701 1.00 97.94 314 LEU A C 1
ATOM 2570 O O . LEU A 1 314 ? -13.129 10.538 9.771 1.00 97.94 314 LEU A O 1
ATOM 2574 N N . VAL A 1 315 ? -12.717 9.250 7.970 1.00 98.00 315 VAL A N 1
ATOM 2575 C CA . VAL A 1 315 ? -13.523 8.072 8.306 1.00 98.00 315 VAL A CA 1
ATOM 2576 C C . VAL A 1 315 ? -12.615 6.856 8.497 1.00 98.00 315 VAL A C 1
ATOM 2578 O O . VAL A 1 315 ? -12.867 6.043 9.388 1.00 98.00 315 VAL A O 1
ATOM 2581 N N . ALA A 1 316 ? -11.540 6.753 7.714 1.00 98.31 316 ALA A N 1
ATOM 2582 C CA . ALA A 1 316 ? -10.524 5.716 7.841 1.00 98.31 316 ALA A CA 1
ATOM 2583 C C . ALA A 1 316 ? -9.124 6.327 7.987 1.00 98.31 316 ALA A C 1
ATOM 2585 O O . ALA A 1 316 ? -8.749 7.235 7.240 1.00 98.31 316 ALA A O 1
ATOM 2586 N N . LEU A 1 317 ? -8.364 5.807 8.948 1.00 97.88 317 LEU A N 1
ATOM 2587 C CA . LEU A 1 317 ? -6.990 6.191 9.229 1.00 97.88 317 LEU A CA 1
ATOM 2588 C C . LEU A 1 317 ? -6.146 4.932 9.436 1.00 97.88 317 LEU A C 1
ATOM 2590 O O . LEU A 1 317 ? -6.396 4.147 10.350 1.00 97.88 317 LEU A O 1
ATOM 2594 N N . ASP A 1 318 ? -5.142 4.748 8.586 1.00 97.44 318 ASP A N 1
ATOM 2595 C CA . ASP A 1 318 ? -4.194 3.640 8.683 1.00 97.44 318 ASP A CA 1
ATOM 2596 C C . ASP A 1 318 ? -2.776 4.198 8.769 1.00 97.44 318 ASP A C 1
ATOM 2598 O O . ASP A 1 318 ? -2.271 4.776 7.808 1.00 97.44 318 ASP A O 1
ATOM 2602 N N . LEU A 1 319 ? -2.171 4.043 9.942 1.00 96.38 319 LEU A N 1
ATOM 2603 C CA . LEU A 1 319 ? -0.844 4.539 10.294 1.00 96.38 319 LEU A CA 1
ATOM 2604 C C . LEU A 1 319 ? 0.103 3.386 10.636 1.00 96.38 319 LEU A C 1
ATOM 2606 O O . LEU A 1 319 ? 1.000 3.545 11.461 1.00 96.38 319 LEU A O 1
ATOM 2610 N N . THR A 1 320 ? -0.119 2.213 10.033 1.00 95.75 320 THR A N 1
ATOM 2611 C CA . THR A 1 320 ? 0.679 1.006 10.284 1.00 95.75 320 THR A CA 1
ATOM 2612 C C . THR A 1 320 ? 2.180 1.291 10.167 1.00 95.75 320 THR A C 1
ATOM 2614 O O . THR A 1 320 ? 2.644 1.719 9.108 1.00 95.75 320 THR A O 1
ATOM 2617 N N . SER A 1 321 ? 2.951 0.953 11.201 1.00 95.19 321 SER A N 1
ATOM 2618 C CA . SER A 1 321 ? 4.410 1.082 11.246 1.00 95.19 321 SER A CA 1
ATOM 2619 C C . SER A 1 321 ? 4.875 2.520 11.001 1.00 95.19 321 SER A C 1
ATOM 2621 O O . SER A 1 321 ? 5.714 2.772 10.141 1.00 95.19 321 SER A O 1
ATOM 2623 N N . THR A 1 322 ? 4.274 3.485 11.695 1.00 94.31 322 THR A N 1
ATOM 2624 C CA . THR A 1 322 ? 4.701 4.889 11.641 1.00 94.31 322 THR A CA 1
ATOM 2625 C C . THR A 1 322 ? 5.243 5.353 12.984 1.00 94.31 322 THR A C 1
ATOM 2627 O O . THR A 1 322 ? 4.847 4.853 14.037 1.00 94.31 322 THR A O 1
ATOM 2630 N N . ASP A 1 323 ? 6.090 6.377 12.942 1.00 92.31 323 ASP A N 1
ATOM 2631 C CA . ASP A 1 323 ? 6.683 6.990 14.135 1.00 92.31 323 ASP A CA 1
ATOM 2632 C C . ASP A 1 323 ? 5.786 8.048 14.803 1.00 92.31 323 ASP A C 1
ATOM 2634 O O . ASP A 1 323 ? 6.279 8.905 15.542 1.00 92.31 323 ASP A O 1
ATOM 2638 N N . ILE A 1 324 ? 4.471 8.015 14.546 1.00 93.50 324 ILE A N 1
ATOM 2639 C CA . ILE A 1 324 ? 3.513 8.956 15.136 1.00 93.50 324 ILE A CA 1
ATOM 2640 C C . ILE A 1 324 ? 3.556 8.913 16.669 1.00 93.50 324 ILE A C 1
ATOM 2642 O O . ILE A 1 324 ? 3.597 7.848 17.284 1.00 93.50 324 ILE A O 1
ATOM 2646 N N . GLN A 1 325 ? 3.509 10.093 17.288 1.00 93.12 325 GLN A N 1
ATOM 2647 C CA . GLN A 1 325 ? 3.520 10.256 18.741 1.00 93.12 325 GLN A CA 1
ATOM 2648 C C . GLN A 1 325 ? 2.105 10.414 19.308 1.00 93.12 325 GLN A C 1
ATOM 2650 O O . GLN A 1 325 ? 1.199 10.919 18.637 1.00 93.12 325 GLN A O 1
ATOM 2655 N N . ASP A 1 326 ? 1.928 10.066 20.589 1.00 95.12 326 ASP A N 1
ATOM 2656 C CA . ASP A 1 326 ? 0.616 10.052 21.255 1.00 95.12 326 ASP A CA 1
ATOM 2657 C C . ASP A 1 326 ? -0.142 11.382 21.122 1.00 95.12 326 ASP A C 1
ATOM 2659 O O . ASP A 1 326 ? -1.329 11.398 20.804 1.00 95.12 326 ASP A O 1
ATOM 2663 N N . ASN A 1 327 ? 0.535 12.516 21.351 1.00 94.31 327 ASN A N 1
ATOM 2664 C CA . ASN A 1 327 ? -0.110 13.8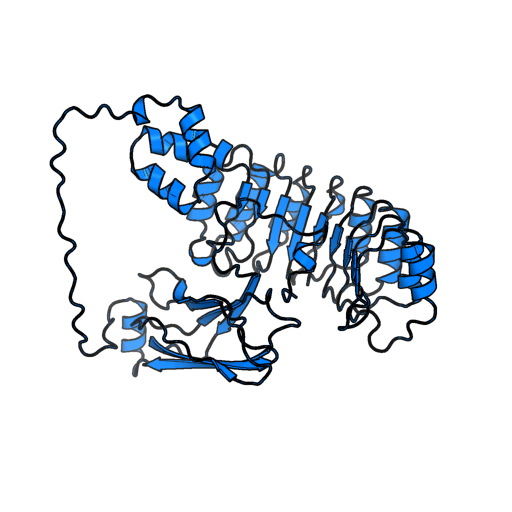34 21.344 1.00 94.31 327 ASN A CA 1
ATOM 2665 C C . ASN A 1 327 ? -0.630 14.218 19.956 1.00 94.31 327 ASN A C 1
ATOM 2667 O O . ASN A 1 327 ? -1.684 14.844 19.855 1.00 94.31 327 ASN A O 1
ATOM 2671 N N . ASP A 1 328 ? 0.092 13.860 18.897 1.00 93.69 328 ASP A N 1
ATOM 2672 C CA . ASP A 1 328 ? -0.311 14.190 17.533 1.00 93.69 328 ASP A CA 1
ATOM 2673 C C . ASP A 1 328 ? -1.468 13.303 17.084 1.00 93.69 328 ASP A C 1
ATOM 2675 O O . ASP A 1 328 ? -2.454 13.812 16.550 1.00 93.69 328 ASP A O 1
ATOM 2679 N N . LEU A 1 329 ? -1.425 12.009 17.418 1.00 96.06 329 LEU A N 1
ATOM 2680 C CA . LEU A 1 329 ? -2.556 11.114 17.198 1.00 96.06 329 LEU A CA 1
ATOM 2681 C C . LEU A 1 329 ? -3.806 11.602 17.944 1.00 96.06 329 LEU A C 1
ATOM 2683 O O . LEU A 1 329 ? -4.874 11.702 17.347 1.00 96.06 329 LEU A O 1
ATOM 2687 N N . ILE A 1 330 ? -3.683 11.983 19.219 1.00 97.12 330 ILE A N 1
ATOM 2688 C CA . ILE A 1 330 ? -4.802 12.509 20.019 1.00 97.12 330 ILE A CA 1
ATOM 2689 C C . ILE A 1 330 ? -5.442 13.739 19.360 1.00 97.12 330 ILE A C 1
ATOM 2691 O O . ILE A 1 330 ? -6.671 13.836 19.334 1.00 97.12 330 ILE A O 1
ATOM 2695 N N . LYS A 1 331 ? -4.655 14.671 18.800 1.00 96.44 331 LYS A N 1
ATOM 2696 C CA . LYS A 1 331 ? -5.209 15.828 18.072 1.00 96.44 331 LYS A CA 1
ATOM 2697 C C . LYS A 1 331 ? -6.020 15.382 16.852 1.00 96.44 331 LYS A C 1
ATOM 2699 O O . LYS A 1 331 ? -7.145 15.847 16.675 1.00 96.44 331 LYS A O 1
ATOM 2704 N N . VAL A 1 332 ? -5.494 14.443 16.059 1.00 96.31 332 VAL A N 1
ATOM 2705 C CA . VAL A 1 332 ? -6.187 13.892 14.879 1.00 96.31 332 VAL A CA 1
ATOM 2706 C C . VAL A 1 332 ? -7.503 13.221 15.274 1.00 96.31 332 VAL A C 1
ATOM 2708 O O . VAL A 1 332 ? -8.534 13.476 14.649 1.00 96.31 332 VAL A O 1
ATOM 2711 N N . LEU A 1 333 ? -7.494 12.409 16.332 1.00 97.69 333 LEU A N 1
ATOM 2712 C CA . LEU A 1 333 ? -8.685 11.717 16.829 1.00 97.69 333 LEU A CA 1
ATOM 2713 C C . LEU A 1 333 ? -9.781 12.699 17.254 1.00 97.69 333 LEU A C 1
ATOM 2715 O O . LEU A 1 333 ? -10.939 12.539 16.861 1.00 97.69 333 LEU A O 1
ATOM 2719 N N . ARG A 1 334 ? -9.411 13.754 17.995 1.00 97.69 334 ARG A N 1
ATOM 2720 C CA . ARG A 1 334 ? -10.338 14.811 18.436 1.00 97.69 334 ARG A CA 1
ATOM 2721 C C . ARG A 1 334 ? -10.924 15.605 17.272 1.00 97.69 334 ARG A C 1
ATOM 2723 O O . ARG A 1 334 ? -12.100 15.956 17.313 1.00 97.69 334 ARG A O 1
ATOM 2730 N N . ALA A 1 335 ? -10.121 15.875 16.245 1.00 97.19 335 ALA A N 1
ATOM 2731 C CA . ALA A 1 335 ? -10.548 16.622 15.066 1.00 97.19 335 ALA A CA 1
ATOM 2732 C C . ALA A 1 335 ? -11.520 15.842 14.160 1.00 97.19 335 ALA A C 1
ATOM 2734 O O . ALA A 1 335 ? -12.244 16.456 13.378 1.00 97.19 335 ALA A O 1
ATOM 2735 N N . ASN A 1 336 ? -11.568 14.506 14.264 1.00 97.88 336 ASN A N 1
ATOM 2736 C CA . ASN A 1 336 ? -12.326 13.646 13.348 1.00 97.88 336 ASN A CA 1
ATOM 2737 C C . ASN A 1 336 ? -13.363 12.762 14.071 1.00 97.88 336 ASN A C 1
ATOM 2739 O O . ASN A 1 336 ? -13.225 11.536 14.093 1.00 97.88 336 ASN A O 1
ATOM 2743 N N . PRO A 1 337 ? -14.464 13.324 14.604 1.00 97.12 337 PRO A N 1
ATOM 2744 C CA . PRO A 1 337 ? -15.475 12.564 15.355 1.00 97.12 337 PRO A CA 1
ATOM 2745 C C . PRO A 1 337 ? -16.213 11.489 14.530 1.00 97.12 337 PRO A C 1
ATOM 2747 O O . PRO A 1 337 ? -16.930 10.645 15.074 1.00 97.12 337 PRO A O 1
ATOM 2750 N N . HIS A 1 338 ? -16.046 11.505 13.206 1.00 96.56 338 HIS A N 1
ATOM 2751 C CA . HIS A 1 338 ? -16.629 10.543 12.274 1.00 96.56 338 HIS A CA 1
ATOM 2752 C C . HIS A 1 338 ? -15.721 9.350 11.945 1.00 96.56 338 HIS A C 1
ATOM 2754 O O . HIS A 1 338 ? -16.168 8.484 11.190 1.00 96.56 338 HIS A O 1
ATOM 2760 N N . LEU A 1 339 ? -14.507 9.270 12.509 1.00 97.81 339 LEU A N 1
ATOM 2761 C CA . LEU A 1 339 ? -13.619 8.116 12.340 1.00 97.81 339 LEU A CA 1
ATOM 2762 C C . LEU A 1 339 ? -14.320 6.811 12.733 1.00 97.81 339 LEU A C 1
ATOM 2764 O O . LEU A 1 339 ? -14.970 6.713 13.776 1.00 97.81 339 LEU A O 1
ATOM 2768 N N . ARG A 1 340 ? -14.167 5.803 11.873 1.00 97.94 340 ARG A N 1
ATOM 2769 C CA . ARG A 1 340 ? -14.747 4.462 12.021 1.00 97.94 340 ARG A CA 1
ATOM 2770 C C . ARG A 1 340 ? -13.707 3.361 11.968 1.00 97.94 340 ARG A C 1
ATOM 2772 O O . ARG A 1 340 ? -13.919 2.329 12.601 1.00 97.94 340 ARG A O 1
ATOM 2779 N N . HIS A 1 341 ? -12.625 3.568 11.224 1.00 98.31 341 HIS A N 1
ATOM 2780 C CA . HIS A 1 341 ? -11.584 2.568 11.024 1.00 98.31 341 HIS A CA 1
ATOM 2781 C C . HIS A 1 341 ? -10.236 3.165 11.400 1.00 98.31 341 HIS A C 1
ATOM 2783 O O . HIS A 1 341 ? -9.787 4.118 10.765 1.00 98.31 341 HIS A O 1
ATOM 2789 N N . ILE A 1 342 ? -9.614 2.621 12.442 1.00 98.25 342 ILE A N 1
ATOM 2790 C CA . ILE A 1 342 ? -8.326 3.087 12.951 1.00 98.25 342 ILE A CA 1
ATOM 2791 C C . ILE A 1 342 ? -7.374 1.892 13.010 1.00 98.25 342 ILE A C 1
ATOM 2793 O O . ILE A 1 342 ? -7.659 0.901 13.681 1.00 98.25 342 ILE A O 1
ATOM 2797 N N . ILE A 1 343 ? -6.256 1.982 12.290 1.00 97.38 343 ILE A N 1
ATOM 2798 C CA . ILE A 1 343 ? -5.212 0.953 12.242 1.00 97.38 343 ILE A CA 1
ATOM 2799 C C . ILE A 1 343 ? -3.887 1.595 12.661 1.00 97.38 343 ILE A C 1
ATOM 2801 O O . ILE A 1 343 ? -3.387 2.498 11.996 1.00 97.38 343 ILE A O 1
ATOM 2805 N N . LEU A 1 344 ? -3.334 1.114 13.770 1.00 97.19 344 LEU A N 1
ATOM 2806 C CA . LEU A 1 344 ? -2.124 1.585 14.452 1.00 97.19 344 LEU A CA 1
ATOM 2807 C C . LEU A 1 344 ? -1.175 0.409 14.719 1.00 97.19 344 LEU A C 1
ATOM 2809 O O . LEU A 1 344 ? -0.566 0.316 15.784 1.00 97.19 344 LEU A O 1
ATOM 2813 N N . ASP A 1 345 ? -1.135 -0.555 13.801 1.00 95.50 345 ASP A N 1
ATOM 2814 C CA . ASP A 1 345 ? -0.289 -1.742 13.923 1.00 95.50 345 ASP A CA 1
ATOM 2815 C C . ASP A 1 345 ? 1.189 -1.341 13.897 1.00 95.50 345 ASP A C 1
ATOM 2817 O O . ASP A 1 345 ? 1.576 -0.540 13.053 1.00 95.50 345 ASP A O 1
ATOM 2821 N N . LEU A 1 346 ? 2.028 -1.940 14.747 1.00 95.12 346 LEU A N 1
ATOM 2822 C CA . LEU A 1 346 ? 3.481 -1.702 14.788 1.00 95.12 346 LEU A CA 1
ATOM 2823 C C . LEU A 1 346 ? 3.893 -0.229 15.017 1.00 95.12 346 LEU A C 1
ATOM 2825 O O . LEU A 1 346 ? 4.968 0.179 14.586 1.00 95.12 346 LEU A O 1
ATOM 2829 N N . CYS A 1 347 ? 3.070 0.588 15.675 1.00 95.62 347 CYS A N 1
ATOM 2830 C CA . CYS A 1 347 ? 3.445 1.967 16.010 1.00 95.62 347 CYS A CA 1
ATOM 2831 C C . CYS A 1 347 ? 4.247 2.005 17.320 1.00 95.62 347 CYS A C 1
ATOM 2833 O O . CYS A 1 347 ? 3.674 2.099 18.404 1.00 95.62 347 CYS A O 1
ATOM 2835 N N . GLU A 1 348 ? 5.575 1.930 17.236 1.00 93.31 348 GLU A N 1
ATOM 2836 C CA . GLU A 1 348 ? 6.452 1.783 18.412 1.00 93.31 348 GLU A CA 1
ATOM 2837 C C . GLU A 1 348 ? 6.569 3.055 19.277 1.00 93.31 348 GLU A C 1
ATOM 2839 O O . GLU A 1 348 ? 6.843 2.956 20.472 1.00 93.31 348 GLU A O 1
ATOM 2844 N N . ASN A 1 349 ? 6.284 4.237 18.714 1.00 94.19 349 ASN A N 1
ATOM 2845 C CA . ASN A 1 349 ? 6.387 5.536 19.403 1.00 94.19 349 ASN A CA 1
ATOM 2846 C C . ASN A 1 349 ? 5.098 5.999 20.108 1.00 94.19 349 ASN A C 1
ATOM 2848 O O . ASN A 1 349 ? 5.032 7.121 20.620 1.00 94.19 349 ASN A O 1
ATOM 2852 N N . LEU A 1 350 ? 4.068 5.152 20.153 1.00 95.50 350 LEU A N 1
ATOM 2853 C CA . LEU A 1 350 ? 2.893 5.378 20.989 1.00 95.50 350 LEU A CA 1
ATOM 2854 C C . LEU A 1 350 ? 3.181 4.812 22.376 1.00 95.50 350 LEU A C 1
ATOM 2856 O O . LEU A 1 350 ? 3.112 3.601 22.572 1.00 95.50 350 LEU A O 1
ATOM 2860 N N . PHE A 1 351 ? 3.504 5.665 23.347 1.00 96.56 351 PHE A N 1
ATOM 2861 C CA . PHE A 1 351 ? 3.893 5.239 24.697 1.00 96.56 351 PHE A CA 1
ATOM 2862 C C . PHE A 1 351 ? 2.728 5.235 25.695 1.00 96.56 351 PHE A C 1
ATOM 2864 O O . PHE A 1 351 ? 2.851 4.668 26.779 1.00 96.56 351 PHE A O 1
ATOM 2871 N N . ARG A 1 352 ? 1.597 5.860 25.351 1.00 96.94 352 ARG A N 1
ATOM 2872 C CA . ARG A 1 352 ? 0.420 6.049 26.213 1.00 96.94 352 ARG A CA 1
ATOM 2873 C C . ARG A 1 352 ? -0.857 5.621 25.490 1.00 96.94 352 ARG A C 1
ATOM 2875 O O . ARG A 1 352 ? -1.832 6.374 25.440 1.00 96.94 352 ARG A O 1
ATOM 2882 N N . LEU A 1 353 ? -0.873 4.407 24.933 1.00 96.94 353 LEU A N 1
ATOM 2883 C CA . LEU A 1 353 ? -2.006 3.941 24.126 1.00 96.94 353 LEU A CA 1
ATOM 2884 C C . LEU A 1 353 ? -3.326 3.886 24.913 1.00 96.94 353 LEU A C 1
ATOM 2886 O O . LEU A 1 353 ? -4.368 4.138 24.325 1.00 96.94 353 LEU A O 1
ATOM 2890 N N . ASP A 1 354 ? -3.308 3.690 26.232 1.00 97.62 354 ASP A N 1
ATOM 2891 C CA . ASP A 1 354 ? -4.517 3.798 27.068 1.00 97.62 354 ASP A CA 1
ATOM 2892 C C . ASP A 1 354 ? -5.175 5.187 26.960 1.00 97.62 354 ASP A C 1
ATOM 2894 O O . ASP A 1 354 ? -6.386 5.291 26.782 1.00 97.62 354 ASP A O 1
ATOM 2898 N N . GLN A 1 355 ? -4.375 6.262 26.974 1.00 98.38 355 GLN A N 1
ATOM 2899 C CA . GLN A 1 355 ? -4.854 7.642 26.804 1.00 98.38 355 GLN A CA 1
ATOM 2900 C C . GLN A 1 355 ? -5.383 7.892 25.382 1.00 98.38 355 GLN A C 1
ATOM 2902 O O . GLN A 1 355 ? -6.323 8.667 25.165 1.00 98.38 355 GLN A O 1
ATOM 2907 N N . VAL A 1 356 ? -4.774 7.241 24.389 1.00 98.38 356 VAL A N 1
ATOM 2908 C CA . VAL A 1 356 ? -5.267 7.261 23.009 1.00 98.38 356 VAL A CA 1
ATOM 2909 C C . VAL A 1 356 ? -6.637 6.583 22.944 1.00 98.38 356 VAL A C 1
ATOM 2911 O O . VAL A 1 356 ? -7.563 7.172 22.393 1.00 98.38 356 VAL A O 1
ATOM 2914 N N . VAL A 1 357 ? -6.809 5.405 23.554 1.00 98.19 357 VAL A N 1
ATOM 2915 C CA . VAL A 1 357 ? -8.100 4.698 23.600 1.00 98.19 357 VAL A CA 1
ATOM 2916 C C . VAL A 1 357 ? -9.151 5.510 24.362 1.00 98.19 357 VAL A C 1
ATOM 2918 O O . VAL A 1 357 ? -10.271 5.657 23.877 1.00 98.19 357 VAL A O 1
ATOM 2921 N N . GLU A 1 358 ? -8.795 6.130 25.488 1.00 98.50 358 GLU A N 1
ATOM 2922 C CA . GLU A 1 358 ? -9.679 7.058 26.205 1.00 98.50 358 GLU A CA 1
ATOM 2923 C C . GLU A 1 358 ? -10.141 8.212 25.298 1.00 98.50 358 GLU A C 1
ATOM 2925 O O . GLU A 1 358 ? -11.312 8.604 25.296 1.00 98.50 358 GLU A O 1
ATOM 2930 N N . THR A 1 359 ? -9.243 8.748 24.469 1.00 98.44 359 THR A N 1
ATOM 2931 C CA . THR A 1 359 ? -9.600 9.775 23.481 1.00 98.44 359 THR A CA 1
ATOM 2932 C C . THR A 1 359 ? -10.573 9.222 22.436 1.00 98.44 359 THR A C 1
ATOM 2934 O O . THR A 1 359 ? -11.572 9.873 22.131 1.00 98.44 359 THR A O 1
ATOM 2937 N N . VAL A 1 360 ? -10.337 8.015 21.922 1.00 97.88 360 VAL A N 1
ATOM 2938 C CA . VAL A 1 360 ? -11.221 7.367 20.939 1.00 97.88 360 VAL A CA 1
ATOM 2939 C C . VAL A 1 360 ? -12.633 7.188 21.486 1.00 97.88 360 VAL A C 1
ATOM 2941 O O . VAL A 1 360 ? -13.599 7.554 20.819 1.00 97.88 360 VAL A O 1
ATOM 2944 N N . VAL A 1 361 ? -12.765 6.692 22.714 1.00 96.88 361 VAL A N 1
ATOM 2945 C CA . VAL A 1 361 ? -14.062 6.507 23.383 1.00 96.88 361 VAL A CA 1
ATOM 2946 C C . VAL A 1 361 ? -14.821 7.831 23.518 1.00 96.88 361 VAL A C 1
ATOM 2948 O O . VAL A 1 361 ? -16.035 7.903 23.307 1.00 96.88 361 VAL A O 1
ATOM 2951 N N . ASN A 1 362 ? -14.105 8.914 23.824 1.00 97.88 362 ASN A N 1
ATOM 2952 C CA . ASN A 1 362 ? -14.709 10.226 24.022 1.00 97.88 362 ASN A CA 1
ATOM 2953 C C . ASN A 1 362 ? -15.144 10.904 22.713 1.00 97.88 362 ASN A C 1
ATOM 2955 O O . ASN A 1 362 ? -16.201 11.540 22.687 1.00 97.88 362 ASN A O 1
ATOM 2959 N N . TYR A 1 363 ? -14.368 10.762 21.635 1.00 98.06 363 TYR A N 1
ATOM 2960 C CA . TYR A 1 363 ? -14.545 11.552 20.409 1.00 98.06 363 TYR A CA 1
ATOM 2961 C C . TYR A 1 363 ? -15.034 10.740 19.201 1.00 98.06 363 TYR A C 1
ATOM 2963 O O . TYR A 1 363 ? -15.744 11.280 18.356 1.00 98.06 363 TYR A O 1
ATOM 2971 N N . ASN A 1 364 ? -14.727 9.444 19.115 1.00 97.56 364 ASN A N 1
ATOM 2972 C CA . ASN A 1 364 ? -14.946 8.605 17.930 1.00 97.56 364 ASN A CA 1
ATOM 2973 C C . ASN A 1 364 ? -15.938 7.459 18.213 1.00 97.56 364 ASN A C 1
ATOM 2975 O O . ASN A 1 364 ? -15.703 6.302 17.878 1.00 97.56 364 ASN A O 1
ATOM 2979 N N . ARG A 1 365 ? -17.104 7.775 18.794 1.00 92.75 365 ARG A N 1
ATOM 2980 C CA . ARG A 1 365 ? -18.123 6.791 19.245 1.00 92.75 365 ARG A CA 1
ATOM 2981 C C . ARG A 1 365 ? -18.712 5.887 18.152 1.00 92.75 365 ARG A C 1
ATOM 2983 O O . ARG A 1 365 ? -19.441 4.943 18.447 1.00 92.75 365 ARG A O 1
ATOM 2990 N N . ASN A 1 366 ? -18.440 6.193 16.884 1.00 95.19 366 ASN A N 1
ATOM 2991 C CA . ASN A 1 366 ? -18.843 5.384 15.734 1.00 95.19 366 ASN A CA 1
ATOM 2992 C C . ASN A 1 366 ? -17.755 4.401 15.280 1.00 95.19 366 ASN A C 1
ATOM 2994 O O . ASN A 1 366 ? -17.864 3.876 14.173 1.00 95.19 366 ASN A O 1
ATOM 2998 N N . LEU A 1 367 ? -16.728 4.164 16.102 1.00 97.69 367 LEU A N 1
ATOM 2999 C CA . LEU A 1 367 ? -15.670 3.209 15.809 1.00 97.69 367 LEU A CA 1
ATOM 3000 C C . LEU A 1 367 ? -16.252 1.823 15.508 1.00 97.69 367 LEU A C 1
ATOM 3002 O O . LEU A 1 367 ? -17.060 1.295 16.268 1.00 97.69 367 LEU A O 1
ATOM 3006 N N . THR A 1 368 ? -15.817 1.253 14.389 1.00 97.50 368 THR A N 1
ATOM 3007 C CA . THR A 1 368 ? -16.207 -0.083 13.908 1.00 97.50 368 THR A CA 1
ATOM 3008 C C . THR A 1 368 ? -15.000 -1.011 13.841 1.00 97.50 368 THR A C 1
ATOM 3010 O O . THR A 1 368 ? -15.095 -2.178 14.207 1.00 97.50 368 THR A O 1
ATOM 3013 N N . THR A 1 369 ? -13.841 -0.481 13.447 1.00 97.62 369 THR A N 1
ATOM 3014 C CA . THR A 1 369 ? -12.595 -1.233 13.330 1.00 97.62 369 THR A CA 1
ATOM 3015 C C . THR A 1 369 ? -11.506 -0.548 14.137 1.00 97.62 369 THR A C 1
ATOM 3017 O O . THR A 1 369 ? -11.206 0.625 13.901 1.00 97.62 369 THR A O 1
ATOM 3020 N N . TRP A 1 370 ? -10.883 -1.301 15.036 1.00 97.56 370 TRP A N 1
ATOM 3021 C CA . TRP A 1 370 ? -9.653 -0.911 15.709 1.00 97.56 370 TRP A CA 1
ATOM 3022 C C . TRP A 1 370 ? -8.600 -1.988 15.524 1.00 97.56 370 TRP A C 1
ATOM 3024 O O . TRP A 1 370 ? -8.873 -3.175 15.709 1.00 97.56 370 TRP A O 1
ATOM 3034 N N . SER A 1 371 ? -7.383 -1.557 15.221 1.00 96.06 371 SER A N 1
ATOM 3035 C CA . SER A 1 371 ? -6.230 -2.431 15.228 1.00 96.06 371 SER A CA 1
ATOM 3036 C C . SER A 1 371 ? -5.018 -1.732 15.812 1.00 96.06 371 SER A C 1
ATOM 3038 O O . SER A 1 371 ? -4.700 -0.615 15.417 1.00 96.06 371 SER A O 1
ATOM 3040 N N . SER A 1 372 ? -4.332 -2.394 16.733 1.00 96.25 372 SER A N 1
ATOM 3041 C CA . SER A 1 372 ? -3.069 -1.931 17.311 1.00 96.25 372 SER A CA 1
ATOM 3042 C C . SER A 1 372 ? -2.077 -3.084 17.442 1.00 96.25 372 SER A C 1
ATOM 3044 O O . SER A 1 372 ? -1.322 -3.157 18.406 1.00 96.25 372 SER A O 1
ATOM 3046 N N . TRP A 1 373 ? -2.100 -4.026 16.498 1.00 93.62 373 TRP A N 1
ATOM 3047 C CA . TRP A 1 373 ? -1.309 -5.250 16.561 1.00 93.62 373 TRP A CA 1
ATOM 3048 C C . TRP A 1 373 ? 0.174 -4.952 16.769 1.00 93.62 373 TRP A C 1
ATOM 3050 O O . TRP A 1 373 ? 0.769 -4.176 16.021 1.00 93.62 373 TRP A O 1
ATOM 3060 N N . LYS A 1 374 ? 0.774 -5.602 17.774 1.00 92.81 374 LYS A N 1
ATOM 3061 C CA . LYS A 1 374 ? 2.160 -5.375 18.221 1.00 92.81 374 LYS A CA 1
ATOM 3062 C C . LYS A 1 374 ? 2.495 -3.933 18.639 1.00 92.81 374 LYS A C 1
ATOM 3064 O O . LYS A 1 374 ? 3.668 -3.592 18.740 1.00 92.81 374 LYS A O 1
ATOM 3069 N N . THR A 1 375 ? 1.502 -3.114 18.965 1.00 94.69 375 THR A N 1
ATOM 3070 C CA . THR A 1 375 ? 1.712 -1.821 19.629 1.00 94.69 375 THR A CA 1
ATOM 3071 C C . THR A 1 375 ? 1.668 -2.035 21.139 1.00 94.69 375 THR A C 1
ATOM 3073 O O . THR A 1 375 ? 0.632 -2.391 21.704 1.00 94.69 375 THR A O 1
ATOM 3076 N N . LEU A 1 376 ? 2.828 -1.906 21.789 1.00 91.94 376 LEU A N 1
ATOM 3077 C CA . LEU A 1 376 ? 3.110 -2.559 23.077 1.00 91.94 376 LEU A CA 1
ATOM 3078 C C . LEU A 1 376 ? 2.755 -1.735 24.323 1.00 91.94 376 LEU A C 1
ATOM 3080 O O . LEU A 1 376 ? 2.913 -2.224 25.442 1.00 91.94 376 LEU A O 1
ATOM 3084 N N . SER A 1 377 ? 2.287 -0.496 24.184 1.00 94.75 377 SER A N 1
ATOM 3085 C CA . SER A 1 377 ? 1.991 0.373 25.333 1.00 94.75 377 SER A CA 1
ATOM 3086 C C . SER A 1 377 ? 0.586 0.202 25.920 1.00 94.75 377 SER A C 1
ATOM 3088 O O . SER A 1 377 ? 0.340 0.707 27.010 1.00 94.75 377 SER A O 1
ATOM 3090 N N . LEU A 1 378 ? -0.307 -0.557 25.273 1.00 94.94 378 LEU A N 1
ATOM 3091 C CA . LEU A 1 378 ? -1.669 -0.810 25.768 1.00 94.94 378 LEU A CA 1
ATOM 3092 C C . LEU A 1 378 ? -1.668 -1.678 27.033 1.00 94.94 378 LEU A C 1
ATOM 3094 O O . LEU A 1 378 ? -0.974 -2.698 27.073 1.00 94.94 378 LEU A O 1
ATOM 3098 N N . THR A 1 379 ? -2.456 -1.326 28.045 1.00 94.25 379 THR A N 1
ATOM 3099 C CA . THR A 1 379 ? -2.658 -2.138 29.257 1.00 94.25 379 THR A CA 1
ATOM 3100 C C . THR A 1 379 ? -4.051 -2.766 29.298 1.00 94.25 379 THR A C 1
ATOM 3102 O O . THR A 1 379 ? -4.924 -2.420 28.503 1.00 94.25 379 THR A O 1
ATOM 3105 N N . ALA A 1 380 ? -4.283 -3.685 30.241 1.00 93.56 380 ALA A N 1
ATOM 3106 C CA . ALA A 1 380 ? -5.607 -4.264 30.464 1.00 93.56 380 ALA A CA 1
ATOM 3107 C C . ALA A 1 380 ? -6.671 -3.198 30.789 1.00 93.56 380 ALA A C 1
ATOM 3109 O O . ALA A 1 380 ? -7.814 -3.337 30.356 1.00 93.56 380 ALA A O 1
ATOM 3110 N N . ASP A 1 381 ? -6.306 -2.112 31.479 1.00 95.12 381 ASP A N 1
ATOM 3111 C CA . ASP A 1 381 ? -7.239 -1.021 31.779 1.00 95.12 381 ASP A CA 1
ATOM 3112 C C . ASP A 1 381 ? -7.594 -0.223 30.521 1.00 95.12 381 ASP A C 1
ATOM 3114 O O . ASP A 1 381 ? -8.769 0.067 30.298 1.00 95.12 381 ASP A O 1
ATOM 3118 N N . GLY A 1 382 ? -6.624 0.023 29.635 1.00 95.62 382 GLY A N 1
ATOM 3119 C CA . GLY A 1 382 ? -6.887 0.589 28.311 1.00 95.62 382 GLY A CA 1
ATOM 3120 C C . GLY A 1 382 ? -7.833 -0.277 27.472 1.00 95.62 382 GLY A C 1
ATOM 3121 O O . GLY A 1 382 ? -8.718 0.245 26.800 1.00 95.62 382 GLY A O 1
ATOM 3122 N N . VAL A 1 383 ? -7.711 -1.607 27.548 1.00 95.88 383 VAL A N 1
ATOM 3123 C CA . VAL A 1 383 ? -8.607 -2.540 26.837 1.00 95.88 383 VAL A CA 1
ATOM 3124 C C . VAL A 1 383 ? -10.050 -2.420 27.333 1.00 95.88 383 VAL A C 1
ATOM 3126 O O . VAL A 1 383 ? -10.972 -2.414 26.518 1.00 95.88 383 VAL A O 1
ATOM 3129 N N . LYS A 1 384 ? -10.269 -2.276 28.647 1.00 96.31 384 LYS A N 1
ATOM 3130 C CA . LYS A 1 384 ? -11.620 -2.148 29.231 1.00 96.31 384 LYS A CA 1
ATOM 3131 C C . LYS A 1 384 ? -12.393 -0.958 28.674 1.00 96.31 384 LYS A C 1
ATOM 3133 O O . LYS A 1 384 ? -13.616 -1.030 28.578 1.00 96.31 384 LYS A O 1
ATOM 3138 N N . LEU A 1 385 ? -11.698 0.114 28.290 1.00 97.19 385 LEU A N 1
ATOM 3139 C CA . LEU A 1 385 ? -12.313 1.327 27.749 1.00 97.19 385 LEU A CA 1
ATOM 3140 C C . LEU A 1 385 ? -13.081 1.067 26.444 1.00 97.19 385 LEU A C 1
ATOM 3142 O O . LEU A 1 385 ? -14.083 1.729 26.185 1.00 97.19 385 LEU A O 1
ATOM 3146 N N . PHE A 1 386 ? -12.697 0.062 25.648 1.00 96.62 386 PHE A N 1
ATOM 3147 C CA . PHE A 1 386 ? -13.429 -0.281 24.422 1.00 96.62 386 PHE A CA 1
ATOM 3148 C C . PHE A 1 386 ? -14.884 -0.698 24.671 1.00 96.62 386 PHE A C 1
ATOM 3150 O O . PHE A 1 386 ? -15.682 -0.633 23.734 1.00 96.62 386 PHE A O 1
ATOM 3157 N N . ARG A 1 387 ? -15.267 -1.042 25.912 1.00 95.88 387 ARG A N 1
ATOM 3158 C CA . ARG A 1 387 ? -16.671 -1.289 26.281 1.00 95.88 387 ARG A CA 1
ATOM 3159 C C . ARG A 1 387 ? -17.602 -0.131 25.897 1.00 95.88 387 ARG A C 1
ATOM 3161 O O . ARG A 1 387 ? -18.771 -0.354 25.599 1.00 95.88 387 ARG A O 1
ATOM 3168 N N . ASP A 1 388 ? -17.077 1.091 25.866 1.00 96.19 388 ASP A N 1
ATOM 3169 C CA . ASP A 1 388 ? -17.826 2.307 25.549 1.00 96.19 388 ASP A CA 1
ATOM 3170 C C . ASP A 1 388 ? -17.868 2.608 24.035 1.00 96.19 388 ASP A C 1
ATOM 3172 O O . ASP A 1 388 ? -18.394 3.635 23.600 1.00 96.19 388 ASP A O 1
ATOM 3176 N N . CYS A 1 389 ? -17.375 1.679 23.209 1.00 96.00 389 CYS A N 1
ATOM 3177 C CA . CYS A 1 389 ? -17.456 1.696 21.751 1.00 96.00 389 CYS A CA 1
ATOM 3178 C C . CYS A 1 389 ? -18.394 0.575 21.246 1.00 96.00 389 CYS A C 1
ATOM 3180 O O . CYS A 1 389 ? -17.939 -0.429 20.690 1.00 96.00 389 CYS A O 1
ATOM 3182 N N . PRO A 1 390 ? -19.728 0.729 21.371 1.00 95.31 390 PRO A N 1
ATOM 3183 C CA . PRO A 1 390 ? -20.693 -0.352 21.124 1.00 95.31 390 PRO A CA 1
ATOM 3184 C C . PRO A 1 390 ? -20.835 -0.753 19.647 1.00 95.31 390 PRO A C 1
ATOM 3186 O O . PRO A 1 390 ? -21.508 -1.735 19.333 1.00 95.31 390 PRO A O 1
ATOM 3189 N N . ARG A 1 391 ? -20.248 0.025 18.728 1.00 96.75 391 ARG A N 1
ATOM 3190 C CA . ARG A 1 391 ? -20.300 -0.205 17.276 1.00 96.75 391 ARG A CA 1
ATOM 3191 C C . ARG A 1 391 ? -19.120 -1.002 16.727 1.00 96.75 391 ARG A C 1
ATOM 3193 O O . ARG A 1 391 ? -19.131 -1.306 15.537 1.00 96.75 391 ARG A O 1
ATOM 3200 N N . ILE A 1 392 ? -18.147 -1.358 17.564 1.00 96.62 392 ILE A N 1
ATOM 3201 C CA . ILE A 1 392 ? -16.993 -2.141 17.128 1.00 96.62 392 ILE A CA 1
ATOM 3202 C C . ILE A 1 392 ? -17.452 -3.515 16.639 1.00 96.62 392 ILE A C 1
ATOM 3204 O O . ILE A 1 392 ? -18.138 -4.248 17.349 1.00 96.62 392 ILE A O 1
ATOM 3208 N N . THR A 1 393 ? -17.040 -3.853 15.422 1.00 95.81 393 THR A N 1
ATOM 3209 C CA . THR A 1 393 ? -17.238 -5.147 14.764 1.00 95.81 393 THR A CA 1
ATOM 3210 C C . THR A 1 393 ? -15.925 -5.917 14.647 1.00 95.81 393 THR A C 1
ATOM 3212 O O . THR A 1 393 ? -15.933 -7.146 14.703 1.00 95.81 393 THR A O 1
ATOM 3215 N N . ASP A 1 394 ? -14.799 -5.211 14.550 1.00 95.25 394 ASP A N 1
ATOM 3216 C CA . ASP A 1 394 ? -13.464 -5.777 14.386 1.00 95.25 394 ASP A CA 1
ATOM 3217 C C . ASP A 1 394 ? -12.492 -5.129 15.386 1.00 95.25 394 ASP A C 1
ATOM 3219 O O . ASP A 1 394 ? -12.154 -3.951 15.253 1.00 95.25 394 ASP A O 1
ATOM 3223 N N . LEU A 1 395 ? -12.024 -5.902 16.371 1.00 95.00 395 LEU A N 1
ATOM 3224 C CA . LEU A 1 395 ? -11.069 -5.449 17.386 1.00 95.00 395 LEU A CA 1
ATOM 3225 C C . LEU A 1 395 ? -9.820 -6.327 17.385 1.00 95.00 395 LEU A C 1
ATOM 3227 O O . LEU A 1 395 ? -9.878 -7.517 17.693 1.00 95.00 395 LEU A O 1
ATOM 3231 N N . ASP A 1 396 ? -8.683 -5.728 17.055 1.00 93.56 396 ASP A N 1
ATOM 3232 C CA . ASP A 1 396 ? -7.417 -6.436 16.941 1.00 93.56 396 ASP A CA 1
ATOM 3233 C C . ASP A 1 396 ? -6.344 -5.844 17.848 1.00 93.56 396 ASP A C 1
ATOM 3235 O O . ASP A 1 396 ? -5.792 -4.768 17.614 1.00 93.56 396 ASP A O 1
ATOM 3239 N N . LEU A 1 397 ? -6.065 -6.593 18.905 1.00 93.69 397 LEU A N 1
ATOM 3240 C CA . LEU A 1 397 ? -5.125 -6.287 19.973 1.00 93.69 397 LEU A CA 1
ATOM 3241 C C . LEU A 1 397 ? -4.025 -7.354 20.043 1.00 93.69 397 LEU A C 1
ATOM 3243 O O . LEU A 1 397 ? -3.407 -7.558 21.091 1.00 93.69 397 LEU A O 1
ATOM 3247 N N . GLY A 1 398 ? -3.796 -8.077 18.939 1.00 90.75 398 GLY A N 1
ATOM 3248 C CA . GLY A 1 398 ? -2.856 -9.186 18.924 1.00 90.75 398 GLY A CA 1
ATOM 3249 C C . GLY A 1 398 ? -1.464 -8.731 19.353 1.00 90.75 398 GLY A C 1
ATOM 3250 O O . GLY A 1 398 ? -0.897 -7.806 18.768 1.00 90.75 398 GLY A O 1
ATOM 3251 N N . TRP A 1 399 ? -0.903 -9.413 20.352 1.00 90.00 399 TRP A N 1
ATOM 3252 C CA . TRP A 1 399 ? 0.417 -9.123 20.930 1.00 90.00 399 TRP A CA 1
ATOM 3253 C C . TRP A 1 399 ? 0.544 -7.767 21.655 1.00 90.00 399 TRP A C 1
ATOM 3255 O O . TRP A 1 399 ? 1.645 -7.429 22.082 1.00 90.00 399 TRP A O 1
ATOM 3265 N N . CYS A 1 400 ? -0.539 -7.004 21.854 1.00 91.12 400 CYS A N 1
ATOM 3266 C CA . CYS A 1 400 ? -0.500 -5.751 22.628 1.00 91.12 400 CYS A CA 1
ATOM 3267 C C . CYS A 1 400 ? -0.192 -5.986 24.111 1.00 91.12 400 CYS A C 1
ATOM 3269 O O . CYS A 1 400 ? 0.540 -5.220 24.735 1.00 91.12 400 CYS A O 1
ATOM 3271 N N . LEU A 1 401 ? -0.760 -7.055 24.673 1.00 88.12 401 LEU A N 1
ATOM 3272 C CA . LEU A 1 401 ? -0.613 -7.431 26.079 1.00 88.12 401 LEU A CA 1
ATOM 3273 C C . LEU A 1 401 ? 0.489 -8.476 26.287 1.00 88.12 401 LEU A C 1
ATOM 3275 O O . LEU A 1 401 ? 0.445 -9.235 27.252 1.00 88.12 401 LEU A O 1
ATOM 3279 N N . ILE A 1 402 ? 1.473 -8.557 25.382 1.00 83.81 402 ILE A N 1
ATOM 3280 C CA . ILE A 1 402 ? 2.581 -9.499 25.555 1.00 83.81 402 ILE A CA 1
ATOM 3281 C C . ILE A 1 402 ? 3.258 -9.234 26.909 1.00 83.81 402 ILE A C 1
ATOM 3283 O O . ILE A 1 402 ? 3.619 -8.101 27.227 1.00 83.81 402 ILE A O 1
ATOM 3287 N N . ASN A 1 403 ? 3.398 -10.281 27.723 1.00 81.06 403 ASN A N 1
ATOM 3288 C CA . ASN A 1 403 ? 3.930 -10.211 29.090 1.00 81.06 403 ASN A CA 1
ATOM 3289 C C . ASN A 1 403 ? 3.111 -9.348 30.078 1.00 81.06 403 ASN A C 1
ATOM 3291 O O . ASN A 1 403 ? 3.647 -8.943 31.109 1.00 81.06 403 ASN A O 1
ATOM 3295 N N . LYS A 1 404 ? 1.833 -9.066 29.794 1.00 83.69 404 LYS A N 1
ATOM 3296 C CA . LYS A 1 404 ? 0.905 -8.367 30.698 1.00 83.69 404 LYS A CA 1
ATOM 3297 C C . LYS A 1 404 ? -0.247 -9.298 31.078 1.00 83.69 404 LYS A C 1
ATOM 3299 O O . LYS A 1 404 ? -0.700 -10.084 30.250 1.00 83.69 404 LYS A O 1
ATOM 3304 N N . ASP A 1 405 ? -0.722 -9.202 32.317 1.00 82.75 405 ASP A N 1
ATOM 3305 C CA . ASP A 1 405 ? -1.924 -9.919 32.754 1.00 82.75 405 ASP A CA 1
ATOM 3306 C C . ASP A 1 405 ? -3.166 -9.264 32.117 1.00 82.75 405 ASP A C 1
ATOM 3308 O O . ASP A 1 405 ? -3.376 -8.064 32.320 1.00 82.75 405 ASP A O 1
ATOM 3312 N N . PRO A 1 406 ? -3.970 -9.994 31.319 1.00 82.19 406 PRO A N 1
ATOM 3313 C CA . PRO A 1 406 ? -5.193 -9.447 30.742 1.00 82.19 406 PRO A CA 1
ATOM 3314 C C . PRO A 1 406 ? -6.288 -9.172 31.788 1.00 82.19 406 PRO A C 1
ATOM 3316 O O . PRO A 1 406 ? -7.199 -8.394 31.502 1.00 82.19 406 PRO A O 1
ATOM 3319 N N . GLY A 1 407 ? -6.232 -9.775 32.981 1.00 86.00 407 GLY A N 1
ATOM 3320 C CA . GLY A 1 407 ? -7.250 -9.610 34.019 1.00 86.00 407 GLY A CA 1
ATOM 3321 C C . GLY A 1 407 ? -8.676 -9.879 33.516 1.00 86.00 407 GLY A C 1
ATOM 3322 O O . GLY A 1 407 ? -8.932 -10.829 32.778 1.00 86.00 407 GLY A O 1
ATOM 3323 N N . ASP A 1 408 ? -9.606 -9.008 33.898 1.00 87.81 408 ASP A N 1
ATOM 3324 C CA . ASP A 1 408 ? -11.033 -9.031 33.554 1.00 87.81 408 ASP A CA 1
ATOM 3325 C C . ASP A 1 408 ? -11.374 -8.235 32.278 1.00 87.81 408 ASP A C 1
ATOM 3327 O O . ASP A 1 408 ? -12.547 -8.042 31.955 1.00 87.81 408 ASP A O 1
ATOM 3331 N N . CYS A 1 409 ? -10.381 -7.774 31.503 1.00 90.06 409 CYS A N 1
ATOM 3332 C CA . CYS A 1 409 ? -10.642 -6.899 30.352 1.00 90.06 409 CYS A CA 1
ATOM 3333 C C . CYS A 1 409 ? -11.588 -7.518 29.306 1.00 90.06 409 CYS A C 1
ATOM 3335 O O . CYS A 1 409 ? -12.385 -6.804 28.700 1.00 90.06 409 CYS A O 1
ATOM 3337 N N . LEU A 1 410 ? -11.562 -8.845 29.143 1.00 88.19 410 LEU A N 1
ATOM 3338 C CA . LEU A 1 410 ? -12.437 -9.571 28.220 1.00 88.19 410 LEU A CA 1
ATOM 3339 C C . LEU A 1 410 ? -13.914 -9.512 28.615 1.00 88.19 410 LEU A C 1
ATOM 3341 O O . LEU A 1 410 ? -14.771 -9.448 27.736 1.00 88.19 410 LEU A O 1
ATOM 3345 N N . GLU A 1 411 ? -14.214 -9.500 29.915 1.00 92.00 411 GLU A N 1
ATOM 3346 C CA . GLU A 1 411 ? -15.584 -9.371 30.416 1.00 92.00 411 GLU A CA 1
ATOM 3347 C C . GLU A 1 411 ? -16.164 -8.001 30.040 1.00 92.00 411 GLU A C 1
ATOM 3349 O O . GLU A 1 411 ? -17.285 -7.907 29.542 1.00 92.00 411 GLU A O 1
ATOM 3354 N N . HIS A 1 412 ? -15.356 -6.945 30.162 1.00 94.06 412 HIS A N 1
ATOM 3355 C CA . HIS A 1 412 ? -15.739 -5.592 29.758 1.00 94.06 412 HIS A CA 1
ATOM 3356 C C . HIS A 1 412 ? -15.986 -5.467 28.248 1.00 94.06 412 HIS A C 1
ATOM 3358 O O . HIS A 1 412 ? -16.946 -4.811 27.838 1.00 94.06 412 HIS A O 1
ATOM 3364 N N . ILE A 1 413 ? -15.152 -6.110 27.421 1.00 93.50 413 ILE A N 1
ATOM 3365 C CA . ILE A 1 413 ? -15.378 -6.176 25.971 1.00 93.50 413 ILE A CA 1
ATOM 3366 C C . ILE A 1 413 ? -16.699 -6.889 25.670 1.00 93.50 413 ILE A C 1
ATOM 3368 O O . ILE A 1 413 ? -17.502 -6.372 24.896 1.00 93.50 413 ILE A O 1
ATOM 3372 N N . ALA A 1 414 ? -16.946 -8.046 26.292 1.00 91.56 414 ALA A N 1
ATOM 3373 C CA . ALA A 1 414 ? -18.163 -8.823 26.068 1.00 91.56 414 ALA A CA 1
ATOM 3374 C C . ALA A 1 414 ? -19.441 -8.057 26.467 1.00 91.56 414 ALA A C 1
ATOM 3376 O O . ALA A 1 414 ? -20.458 -8.160 25.782 1.00 91.56 414 ALA A O 1
ATOM 3377 N N . ASP A 1 415 ? -19.387 -7.257 27.535 1.00 94.00 415 ASP A N 1
ATOM 3378 C CA . ASP A 1 415 ? -20.521 -6.456 28.009 1.00 94.00 415 ASP A CA 1
ATOM 3379 C C . ASP A 1 415 ? -20.864 -5.280 27.066 1.00 94.00 415 ASP A C 1
ATOM 3381 O O . ASP A 1 415 ? -22.037 -5.039 26.736 1.00 94.00 415 ASP A O 1
ATOM 3385 N N . GLY A 1 416 ? -19.837 -4.560 26.600 1.00 93.25 416 GLY A N 1
ATOM 3386 C CA . GLY A 1 416 ? -19.992 -3.318 25.837 1.00 93.25 416 GLY A CA 1
ATOM 3387 C C . GLY A 1 416 ? -19.997 -3.469 24.311 1.00 93.25 416 GLY A C 1
ATOM 3388 O O . GLY A 1 416 ? -20.790 -2.825 23.617 1.00 93.25 416 GLY A O 1
ATOM 3389 N N . CYS A 1 417 ? -19.163 -4.351 23.755 1.00 94.81 417 CYS A N 1
ATOM 3390 C CA . CYS A 1 417 ? -18.958 -4.508 22.310 1.00 94.81 417 CYS A CA 1
ATOM 3391 C C . CYS A 1 417 ? -19.888 -5.573 21.703 1.00 94.81 417 CYS A C 1
ATOM 3393 O O . CYS A 1 417 ? -19.450 -6.560 21.118 1.00 94.81 417 CYS A O 1
ATOM 3395 N N . ARG A 1 418 ? -21.204 -5.375 21.805 1.00 93.31 418 ARG A N 1
ATOM 3396 C CA . ARG A 1 418 ? -22.215 -6.385 21.412 1.00 93.31 418 ARG A CA 1
ATOM 3397 C C . ARG A 1 418 ? -22.287 -6.695 19.912 1.00 93.31 418 ARG A C 1
ATOM 3399 O O . ARG A 1 418 ? -22.937 -7.659 19.522 1.00 93.31 418 ARG A O 1
ATOM 3406 N N . LEU A 1 419 ? -21.672 -5.862 19.073 1.00 95.44 419 LEU A N 1
ATOM 3407 C CA . LEU A 1 419 ? -21.598 -6.052 17.622 1.00 95.44 419 LEU A CA 1
ATOM 3408 C C . LEU A 1 419 ? -20.277 -6.687 17.167 1.00 95.44 419 LEU A C 1
ATOM 3410 O O . LEU A 1 419 ? -20.069 -6.830 15.961 1.00 95.44 419 LEU A O 1
ATOM 3414 N N . LEU A 1 420 ? -19.404 -7.070 18.104 1.00 94.75 420 LEU A N 1
ATOM 3415 C CA . LEU A 1 420 ? -18.092 -7.627 17.810 1.00 94.75 420 LEU A CA 1
ATOM 3416 C C . LEU A 1 420 ? -18.231 -8.951 17.050 1.00 94.75 420 LEU A C 1
ATOM 3418 O O . LEU A 1 420 ? -18.802 -9.919 17.545 1.00 94.75 420 LEU A O 1
ATOM 3422 N N . LYS A 1 421 ? -17.710 -8.977 15.824 1.00 92.62 421 LYS A N 1
ATOM 3423 C CA . LYS A 1 421 ? -17.676 -10.149 14.935 1.00 92.62 421 LYS A CA 1
ATOM 3424 C C . LYS A 1 421 ? -16.306 -10.815 14.935 1.00 92.62 421 LYS A C 1
ATOM 3426 O O . LYS A 1 421 ? -16.196 -11.985 14.582 1.00 92.62 421 LYS A O 1
ATOM 3431 N N . ARG A 1 422 ? -15.255 -10.058 15.258 1.00 89.81 422 ARG A N 1
ATOM 3432 C CA . ARG A 1 422 ? -13.881 -10.550 15.286 1.00 89.81 422 ARG A CA 1
ATOM 3433 C C . ARG A 1 422 ? -13.090 -9.897 16.403 1.00 89.81 422 ARG A C 1
ATOM 3435 O O . ARG A 1 422 ? -12.988 -8.673 16.455 1.00 89.81 422 ARG A O 1
ATOM 3442 N N . TYR A 1 423 ? -12.453 -10.740 17.208 1.00 89.69 423 TYR A N 1
ATOM 3443 C CA . TYR A 1 423 ? -11.535 -10.334 18.257 1.00 89.69 423 TYR A CA 1
ATOM 3444 C C . TYR A 1 423 ? -10.202 -11.082 18.149 1.00 89.69 423 TYR A C 1
ATOM 3446 O O . TYR A 1 423 ? -10.172 -12.307 18.022 1.00 89.69 423 TYR A O 1
ATOM 3454 N N . ILE A 1 424 ? -9.087 -10.351 18.179 1.00 86.88 424 ILE A N 1
ATOM 3455 C CA . ILE A 1 424 ? -7.732 -10.922 18.144 1.00 86.88 424 ILE A CA 1
ATOM 3456 C C . ILE A 1 424 ? -6.963 -10.400 19.360 1.00 86.88 424 ILE A C 1
ATOM 3458 O O . ILE A 1 424 ? -6.806 -9.193 19.503 1.00 86.88 424 ILE A O 1
ATOM 3462 N N . LEU A 1 425 ? -6.471 -11.299 20.221 1.00 79.56 425 LEU A N 1
ATOM 3463 C CA . LEU A 1 425 ? -5.700 -10.951 21.431 1.00 79.56 425 LEU A CA 1
ATOM 3464 C C . LEU A 1 425 ? -4.304 -11.599 21.465 1.00 79.56 425 LEU A C 1
ATOM 3466 O O . LEU A 1 425 ? -3.334 -10.991 21.910 1.00 79.56 425 LEU A O 1
ATOM 3470 N N . ASP A 1 426 ? -4.172 -12.796 20.904 1.00 72.06 426 ASP A N 1
ATOM 3471 C CA . ASP A 1 426 ? -2.904 -13.480 20.635 1.00 72.06 426 ASP A CA 1
ATOM 3472 C C . ASP A 1 426 ? -2.974 -14.050 19.201 1.00 72.06 426 ASP A C 1
ATOM 3474 O O . ASP A 1 426 ? -4.022 -14.019 18.556 1.00 72.06 426 ASP A O 1
ATOM 3478 N N . SER A 1 427 ? -1.866 -14.567 18.673 1.00 53.72 427 SER A N 1
ATOM 3479 C CA . SER A 1 427 ? -1.729 -15.269 17.387 1.00 53.72 427 SER A CA 1
ATOM 3480 C C . SER A 1 427 ? -2.802 -16.328 17.089 1.00 53.72 427 SER A C 1
ATOM 3482 O O . SER A 1 427 ? -2.954 -16.719 15.931 1.00 53.72 427 SER A O 1
ATOM 3484 N N . LYS A 1 428 ? -3.566 -16.770 18.096 1.00 44.69 428 LYS A N 1
ATOM 3485 C CA . LYS A 1 428 ? -4.784 -17.565 17.932 1.00 44.69 428 LYS A CA 1
ATOM 3486 C C . LYS A 1 428 ? -6.014 -16.660 18.007 1.00 44.69 428 LYS A C 1
ATOM 3488 O O . LYS A 1 428 ? -6.325 -16.104 19.056 1.00 44.69 428 LYS A O 1
ATOM 3493 N N . SER A 1 429 ? -6.726 -16.551 16.889 1.00 39.81 429 SER A N 1
ATOM 3494 C CA . SER A 1 429 ? -8.064 -15.955 16.834 1.00 39.81 429 SER A CA 1
ATOM 3495 C C . SER A 1 429 ? -8.979 -16.705 17.807 1.00 39.81 429 SER A C 1
ATOM 3497 O O . SER A 1 429 ? -9.079 -17.930 17.719 1.00 39.81 429 SER A O 1
ATOM 3499 N N . VAL A 1 430 ? -9.639 -15.994 18.721 1.00 36.38 430 VAL A N 1
ATOM 3500 C CA . VAL A 1 430 ? -10.793 -16.541 19.443 1.00 36.38 430 VAL A CA 1
ATOM 3501 C C . VAL A 1 430 ? -11.998 -16.222 18.560 1.00 36.38 430 VAL A C 1
ATOM 3503 O O . VAL A 1 430 ? -12.263 -15.049 18.297 1.00 36.38 430 VAL A O 1
ATOM 3506 N N . PHE A 1 431 ? -12.610 -17.261 17.989 1.00 34.34 431 PHE A N 1
ATOM 3507 C CA . PHE A 1 431 ? -13.760 -17.149 17.084 1.00 34.34 431 PHE A CA 1
ATOM 3508 C C . PHE A 1 431 ? -15.069 -17.001 17.846 1.00 34.34 431 PHE A C 1
ATOM 3510 O O . PHE A 1 431 ? -15.216 -17.701 18.875 1.00 34.34 431 PHE A O 1
#

Organism: NCBI:txid1586634

Sequence (431 aa):
RSYGNWWKKSEGYQSDYRPQDCDPFGAEDYITLEFESAVAPRDICIYEIYNPGAVVRIWGKSLCVTTPPWILLWEGPPQICPHKTRKFHPNIRKLSYLMNTIRLEFNQSHLQYHCSIDAVLLGGLQPTTPLQYNMAIKGLINNFYKNETVKRKSESNHTCDINSDNEDLFLNLPYEVIIHIFQYLDLKSLSRCAQVSRRWNEASADPALYQNLSLKPYWYLVNCNTLEYFMNKCKTLKKLDLSWCGNDIPGFEEQLTICLRKSCNTLTHLSLGNCNYLNIEIMVEISACKELTDLRLKNVNQWMQPSLDHLNKLVALDLTSTDIQDNDLIKVLRANPHLRHIILDLCENLFRLDQVVETVVNYNRNLTTWSSWKTLSLTADGVKLFRDCPRITDLDLGWCLINKDPGDCLEHIADGCRLLKRYILDSKSVF

Foldseek 3Di:
DQAACVLVVAPQDDDALACQLDDPQRFDDKDKDFAPAWFQFFWKKWWWAFQDQFWAWKWFQFLAPVDQRIDTFDGDHGDDDPGGIDIDIDGTDRFLTIGRMMMTTGRNRHPLDDIDTDDMDGDHHGDPDPVSVVCRSHVVDSPPDDDDDPPPPPDPPPPPPPDPDPDPVVVVDDLVVLLVVLLSHDLVVLVVLLVPDVSSVVSSLAQVSALGDACVSVQSVDALVNLVSSLVSHQQHAHYHQENHDVPHPPVLVSLLVSLQNHLARHAYYAHAPDAPDDPSNVLSVLSSQNHAAYAYHQAEDPDDDQVLSHQNHQHYHHHNHQDALVSLLSNLQSHLNHAAYHQANHARHQAVLVVLVSCLVRNLNHAYDEHALHANDALNSLLSCLSNQNHQYEYQENNQPVYDNPCSVVSCVNRNVNHNWYHHYSDTPD

Radius of gyration: 25.02 Å; chains: 1; bounding box: 60×50×83 Å

pLDDT: mean 89.78, std 13.95, range [32.16, 98.56]

Secondary structure (DSSP, 8-state):
---SSTGGGSTT----S-GGG--TT---EEEEEEEEEEEEEEEEEEEEEES---EEEEEEE---TTS-SEEEEEE-------SS-EEE---PPP--S-EEEEEEEE--TT-SS--EEEEEEEEEEPPSSHHHHHHHHTTS---SS------------------S----TTTTS-HHHHHHHHTTS-HHHHHHHTTT-HHHHHHHT-GGGGSEEE-GGGGGG--HHHHHHHHHH-SS--EEE-TT-STT-TTHHHHHHHHHHHHTTT--EEEEES-TT--HHHHHHHHH-TT-SEEEEESBS------GGG----SEEE-TTB---HHHHHHHHHH-TT--EEE-TT-TT-S-HHHHHHHHHHH-TT--EEE-TT-TT--HHHHHGGGG-TT-SEEE-TTTTTTS--TTHHHHHHHH-TT--EEESSSS-B-

InterPro domains:
  IPR001810 F-box domain [PF12937] (170-215)
  IPR001810 F-box domain [PS50181] (167-213)
  IPR001810 F-box domain [SM00256] (173-213)
  IPR032675 Leucine-rich repeat domain superfamily [G3DSA:3.80.10.10] (211-427)
  IPR036047 F-box-like domain superfamily [SSF81383] (167-223)
  IPR057207 F-box/LRR-repeat protein 15-like, leucin rich repeat domain [PF25372] (231-348)